Protein AF-0000000072288292 (afdb_homodimer)

Structure (mmCIF, N/CA/C/O backbone):
data_AF-0000000072288292-model_v1
#
loop_
_entity.id
_entity.type
_entity.pdbx_description
1 polymer 'Ketoreductase domain-containing protein'
#
loop_
_atom_site.group_PDB
_atom_site.id
_atom_site.type_symbol
_atom_site.label_atom_id
_atom_site.label_alt_id
_atom_site.label_comp_id
_atom_site.label_asym_id
_atom_site.label_entity_id
_atom_site.label_seq_id
_atom_site.pdbx_PDB_ins_code
_atom_site.Cartn_x
_atom_site.Cartn_y
_atom_site.Cartn_z
_atom_site.occupancy
_atom_site.B_iso_or_equiv
_atom_site.auth_seq_id
_atom_site.auth_comp_id
_atom_site.auth_asym_id
_atom_site.auth_atom_id
_atom_site.pdbx_PDB_model_num
ATOM 1 N N . MET A 1 1 ? -2.695 37.219 22.594 1 38.03 1 MET A N 1
ATOM 2 C CA . MET A 1 1 ? -3.91 36.469 22.328 1 38.03 1 MET A CA 1
ATOM 3 C C . MET A 1 1 ? -3.598 35.219 21.531 1 38.03 1 MET A C 1
ATOM 5 O O . MET A 1 1 ? -2.824 35.25 20.562 1 38.03 1 MET A O 1
ATOM 9 N N . ALA A 1 2 ? -3.77 34.094 22.062 1 53.34 2 ALA A N 1
ATOM 10 C CA . ALA A 1 2 ? -3.248 32.875 21.406 1 53.34 2 ALA A CA 1
ATOM 11 C C . ALA A 1 2 ? -3.768 32.75 19.984 1 53.34 2 ALA A C 1
ATOM 13 O O . ALA A 1 2 ? -4.965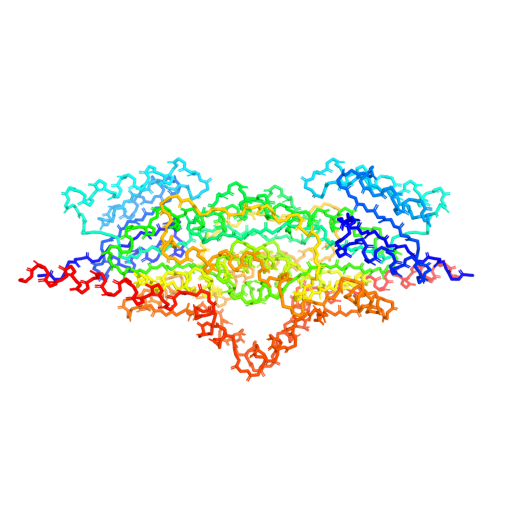 32.906 19.734 1 53.34 2 ALA A O 1
ATOM 14 N N . THR A 1 3 ? -2.887 32.906 18.984 1 78.44 3 THR A N 1
ATOM 15 C CA . THR A 1 3 ? -3.252 32.969 17.578 1 78.44 3 THR A CA 1
ATOM 16 C C . THR A 1 3 ? -4.109 31.781 17.172 1 78.44 3 THR A C 1
ATOM 18 O O . THR A 1 3 ? -3.912 30.672 17.688 1 78.44 3 THR A O 1
ATOM 21 N N . GLN A 1 4 ? -5.375 32.031 16.828 1 94.62 4 GLN A N 1
ATOM 22 C CA . GLN A 1 4 ? -6.328 31.047 16.328 1 94.62 4 GLN A CA 1
ATOM 23 C C . GLN A 1 4 ? -5.637 30.016 15.422 1 94.62 4 GLN A C 1
ATOM 25 O O . GLN A 1 4 ? -4.887 30.391 14.516 1 94.62 4 GLN A O 1
ATOM 30 N N . LYS A 1 5 ? -5.793 28.719 15.82 1 97.69 5 LYS A N 1
ATOM 31 C CA . LYS A 1 5 ? -5.191 27.656 15.016 1 97.69 5 LYS A CA 1
ATOM 32 C C . LYS A 1 5 ? -6.012 27.375 13.758 1 97.69 5 LYS A C 1
ATOM 34 O O . LYS A 1 5 ? -7.238 27.469 13.781 1 97.69 5 LYS A O 1
ATOM 39 N N . THR A 1 6 ? -5.34 27.047 12.711 1 98.56 6 THR A N 1
ATOM 40 C CA . THR A 1 6 ? -5.973 26.812 11.414 1 98.56 6 THR A CA 1
ATOM 41 C C . THR A 1 6 ? -5.844 25.359 11 1 98.56 6 THR A C 1
ATOM 43 O O . THR A 1 6 ? -4.781 24.75 11.148 1 98.56 6 THR A O 1
ATOM 46 N N . VAL A 1 7 ? -6.957 24.781 10.484 1 98.81 7 VAL A N 1
ATOM 47 C CA . VAL A 1 7 ? -6.953 23.406 10.008 1 98.81 7 VAL A CA 1
ATOM 48 C C . VAL A 1 7 ? -7.473 23.344 8.578 1 98.81 7 VAL A C 1
ATOM 50 O O . VAL A 1 7 ? -8.445 24.031 8.234 1 98.81 7 VAL A O 1
ATOM 53 N N . LEU A 1 8 ? -6.738 22.688 7.66 1 98.94 8 LEU A N 1
ATOM 54 C CA . LEU A 1 8 ? -7.191 22.328 6.316 1 98.94 8 LEU A CA 1
ATOM 55 C C . LEU A 1 8 ? -7.676 20.891 6.262 1 98.94 8 LEU A C 1
ATOM 57 O O . LEU A 1 8 ? -6.953 19.969 6.664 1 98.94 8 LEU A O 1
ATOM 61 N N . ILE A 1 9 ? -8.891 20.688 5.789 1 98.88 9 ILE A N 1
ATOM 62 C CA . ILE A 1 9 ? -9.477 19.344 5.723 1 98.88 9 ILE A CA 1
ATOM 63 C C . ILE A 1 9 ? -9.891 19.031 4.289 1 98.88 9 ILE A C 1
ATOM 65 O O . ILE A 1 9 ? -10.578 19.828 3.645 1 98.88 9 ILE A O 1
ATOM 69 N N . THR A 1 10 ? -9.461 17.906 3.807 1 98.75 10 THR A N 1
ATOM 70 C CA . THR A 1 10 ? -9.875 17.5 2.469 1 98.75 10 THR A CA 1
ATOM 71 C C . THR A 1 10 ? -11.117 16.609 2.533 1 98.75 10 THR A C 1
ATOM 73 O O . THR A 1 10 ? -11.297 15.852 3.494 1 98.75 10 THR A O 1
ATOM 76 N N . GLY A 1 11 ? -11.945 16.609 1.497 1 96.75 11 GLY A N 1
ATOM 77 C CA . GLY A 1 11 ? -13.109 15.75 1.393 1 96.75 11 GLY A CA 1
ATOM 78 C C . GLY A 1 11 ? -14.164 16.047 2.439 1 96.75 11 GLY A C 1
ATOM 79 O O . GLY A 1 11 ? -14.516 15.172 3.24 1 96.75 11 GLY A O 1
ATOM 80 N N . CYS A 1 12 ? -14.844 17.219 2.35 1 97.44 12 CYS A N 1
ATOM 81 C CA . CYS A 1 12 ? -15.734 17.656 3.418 1 97.44 12 CYS A CA 1
ATOM 82 C C . CYS A 1 12 ? -17.188 17.625 2.967 1 97.44 12 CYS A C 1
ATOM 84 O O . CYS A 1 12 ? -18.031 18.375 3.479 1 97.44 12 CYS A O 1
ATOM 86 N N . THR A 1 13 ? -17.5 16.781 2.055 1 93.5 13 THR A N 1
ATOM 87 C CA . THR A 1 13 ? -18.875 16.719 1.583 1 93.5 13 THR A CA 1
ATOM 88 C C . THR A 1 13 ? -19.812 16.312 2.713 1 93.5 13 THR A C 1
ATOM 90 O O . THR A 1 13 ? -19.422 15.555 3.609 1 93.5 13 THR A O 1
ATOM 93 N N . ALA A 1 14 ? -21.047 16.766 2.572 1 91.94 14 ALA A N 1
ATOM 94 C CA . ALA A 1 14 ? -22.062 16.562 3.605 1 91.94 14 ALA A CA 1
ATOM 95 C C . ALA A 1 14 ? -22.297 15.078 3.861 1 91.94 14 ALA A C 1
ATOM 97 O O . ALA A 1 14 ? -22.328 14.281 2.922 1 91.94 14 ALA A O 1
ATOM 98 N N . GLY A 1 15 ? -22.344 14.789 5.141 1 88.31 15 GLY A N 1
ATOM 99 C CA . GLY A 1 15 ? -22.641 13.422 5.52 1 88.31 15 GLY A CA 1
ATOM 100 C C . GLY A 1 15 ? -21.406 12.562 5.707 1 88.31 15 GLY A C 1
ATOM 101 O O . GLY A 1 15 ? -21.5 11.438 6.191 1 88.31 15 GLY A O 1
ATOM 102 N N . GLY A 1 16 ? -20.25 13.094 5.434 1 91.75 16 GLY A N 1
ATOM 103 C CA . GLY A 1 16 ? -19.031 12.32 5.559 1 91.75 16 GLY A CA 1
ATOM 104 C C . GLY A 1 16 ? -18.219 12.688 6.781 1 91.75 16 GLY A C 1
ATOM 105 O O . GLY A 1 16 ? -18.609 13.57 7.555 1 91.75 16 GLY A O 1
ATOM 106 N N . ILE A 1 17 ? -17.172 12 6.949 1 94.25 17 ILE A N 1
ATOM 107 C CA . ILE A 1 17 ? -16.25 12.203 8.07 1 94.25 17 ILE A CA 1
ATOM 108 C C . ILE A 1 17 ? -15.672 13.609 8.016 1 94.25 17 ILE A C 1
ATOM 110 O O . ILE A 1 17 ? -15.641 14.312 9.023 1 94.25 17 ILE A O 1
ATOM 114 N N . GLY A 1 18 ? -15.273 14.039 6.828 1 97.19 18 GLY A N 1
ATOM 115 C CA . GLY A 1 18 ? -14.664 15.359 6.676 1 97.19 18 GLY A CA 1
ATOM 116 C C . GLY A 1 18 ? -15.586 16.484 7.082 1 97.19 18 GLY A C 1
ATOM 117 O O . GLY A 1 18 ? -15.148 17.453 7.703 1 97.19 18 GLY A O 1
ATOM 118 N N . HIS A 1 19 ? -16.812 16.328 6.695 1 97.31 19 HIS A N 1
ATOM 119 C CA . HIS A 1 19 ? -17.828 17.328 7.047 1 97.31 19 HIS A CA 1
ATOM 120 C C . HIS A 1 19 ? -17.969 17.438 8.562 1 97.31 19 HIS A C 1
ATOM 122 O O . HIS A 1 19 ? -17.969 18.547 9.102 1 97.31 19 HIS A O 1
ATOM 128 N N . SER A 1 20 ? -18.047 16.344 9.25 1 97.38 20 SER A N 1
ATOM 129 C CA . SER A 1 20 ? -18.188 16.328 10.703 1 97.38 20 SER A CA 1
ATOM 130 C C . SER A 1 20 ? -16.938 16.859 11.391 1 97.38 20 SER A C 1
ATOM 132 O O . SER A 1 20 ? -17.031 17.531 12.422 1 97.38 20 SER A O 1
ATOM 134 N N . LEU A 1 21 ? -15.797 16.547 10.805 1 98.56 21 LEU A N 1
ATOM 135 C CA . LEU A 1 21 ? -14.555 17.094 11.344 1 98.56 21 LEU A CA 1
ATOM 136 C C . LEU A 1 21 ? -14.547 18.625 11.258 1 98.56 21 LEU A C 1
ATOM 138 O O . LEU A 1 21 ? -14.195 19.297 12.219 1 98.56 21 LEU A O 1
ATOM 142 N N . ALA A 1 22 ? -14.953 19.109 10.117 1 98.69 22 ALA A N 1
ATOM 143 C CA . ALA A 1 22 ? -14.984 20.562 9.906 1 98.69 22 ALA A CA 1
ATOM 144 C C . ALA A 1 22 ? -15.867 21.234 10.945 1 98.69 22 ALA A C 1
ATOM 146 O O . ALA A 1 22 ? -15.461 22.234 11.562 1 98.69 22 ALA A O 1
ATOM 147 N N . LEU A 1 23 ? -17 20.672 11.188 1 98.5 23 LEU A N 1
ATOM 148 C CA . LEU A 1 23 ? -17.953 21.25 12.133 1 98.5 23 LEU A CA 1
ATOM 149 C C . LEU A 1 23 ? -17.391 21.203 13.555 1 98.5 23 LEU A C 1
ATOM 151 O O . LEU A 1 23 ? -17.516 22.188 14.297 1 98.5 23 LEU A O 1
ATOM 155 N N . ASP A 1 24 ? -16.781 20.109 13.898 1 98.62 24 ASP A N 1
ATOM 156 C CA . ASP A 1 24 ? -16.266 19.984 15.266 1 98.62 24 ASP A CA 1
ATOM 157 C C . ASP A 1 24 ? -15.078 20.906 15.5 1 98.62 24 ASP A C 1
ATOM 159 O O . ASP A 1 24 ? -14.992 21.547 16.547 1 98.62 24 ASP A O 1
ATOM 163 N N . PHE A 1 25 ? -14.156 21 14.562 1 98.69 25 PHE A N 1
ATOM 164 C CA . PHE A 1 25 ? -13.039 21.938 14.656 1 98.69 25 PHE A CA 1
ATOM 165 C C . PHE A 1 25 ? -13.539 23.375 14.789 1 98.69 25 PHE A C 1
ATOM 167 O O . PHE A 1 25 ? -13.023 24.141 15.602 1 98.69 25 PHE A O 1
ATOM 174 N N . HIS A 1 26 ? -14.539 23.719 14 1 98.5 26 HIS A N 1
ATOM 175 C CA . HIS A 1 26 ? -15.109 25.062 14.031 1 98.5 26 HIS A CA 1
ATOM 176 C C . HI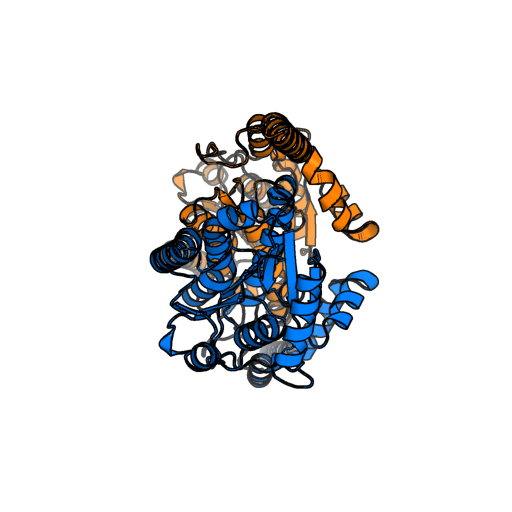S A 1 26 ? -15.711 25.375 15.398 1 98.5 26 HIS A C 1
ATOM 178 O O . HIS A 1 26 ? -15.492 26.453 15.938 1 98.5 26 HIS A O 1
ATOM 184 N N . ALA A 1 27 ? -16.391 24.438 15.906 1 97.88 27 ALA A N 1
ATOM 185 C CA . ALA A 1 27 ? -17.031 24.594 17.219 1 97.88 27 ALA A CA 1
ATOM 186 C C . ALA A 1 27 ? -15.992 24.797 18.312 1 97.88 27 ALA A C 1
ATOM 188 O O . ALA A 1 27 ? -16.266 25.422 19.328 1 97.88 27 ALA A O 1
ATOM 189 N N . ARG A 1 28 ? -14.828 24.328 18.078 1 97 28 ARG A N 1
ATOM 190 C CA . ARG A 1 28 ? -13.781 24.375 19.094 1 97 28 ARG A CA 1
ATOM 191 C C . ARG A 1 28 ? -12.859 25.578 18.859 1 97 28 ARG A C 1
ATOM 193 O O . ARG A 1 28 ? -11.805 25.688 19.484 1 97 28 ARG A O 1
ATOM 200 N N . GLY A 1 29 ? -13.211 26.375 17.922 1 96.69 29 GLY A N 1
ATOM 201 C CA . GLY A 1 29 ? -12.555 27.672 17.781 1 96.69 29 GLY A CA 1
ATOM 202 C C . GLY A 1 29 ? -11.453 27.672 16.734 1 96.69 29 GLY A C 1
ATOM 203 O O . GLY A 1 29 ? -10.719 28.656 16.609 1 96.69 29 GLY A O 1
ATOM 204 N N . TYR A 1 30 ? -11.297 26.578 15.984 1 97.94 30 TYR A N 1
ATOM 205 C CA . TYR A 1 30 ? -10.32 26.578 14.898 1 97.94 30 TYR A CA 1
ATOM 206 C C . TYR A 1 30 ? -10.828 27.391 13.711 1 97.94 30 TYR A C 1
ATOM 208 O O . TYR A 1 30 ? -12.039 27.469 13.477 1 97.94 30 TYR A O 1
ATOM 216 N N . LEU A 1 31 ? -9.922 28.062 13.086 1 98.25 31 LEU A N 1
ATOM 217 C CA . LEU A 1 31 ? -10.219 28.5 11.727 1 98.25 31 LEU A CA 1
ATOM 218 C C . LEU A 1 31 ? -10.156 27.312 10.758 1 98.25 31 LEU A C 1
ATOM 220 O O . LEU A 1 31 ? -9.086 26.75 10.531 1 98.25 31 LEU A O 1
ATOM 224 N N . VAL A 1 32 ? -11.289 26.984 10.195 1 98.75 32 VAL A N 1
ATOM 225 C CA . VAL A 1 32 ? -11.383 25.781 9.383 1 98.75 32 VAL A CA 1
ATOM 226 C C . VAL A 1 32 ? -11.375 26.156 7.902 1 98.75 32 VAL A C 1
ATOM 228 O O . VAL A 1 32 ? -12.117 27.047 7.477 1 98.75 32 VAL A O 1
ATOM 231 N N . ILE A 1 33 ? -10.531 25.562 7.16 1 98.81 33 ILE A N 1
ATOM 232 C CA . ILE A 1 33 ? -10.578 25.547 5.699 1 98.81 33 ILE A CA 1
ATOM 233 C C . ILE A 1 33 ? -11.07 24.188 5.215 1 98.81 33 ILE A C 1
ATOM 235 O O . ILE A 1 33 ? -10.328 23.203 5.223 1 98.81 33 ILE A O 1
ATOM 239 N N . ALA A 1 34 ? -12.312 24.141 4.832 1 98.75 34 ALA A N 1
ATOM 240 C CA . ALA A 1 34 ? -12.938 22.922 4.34 1 98.75 34 ALA A CA 1
ATOM 241 C C . ALA A 1 34 ? -12.859 22.828 2.816 1 98.75 34 ALA A C 1
ATOM 243 O O . ALA A 1 34 ? -13.031 23.844 2.125 1 98.75 34 ALA A O 1
ATOM 244 N N . SER A 1 35 ? -12.586 21.625 2.318 1 98.62 35 SER A N 1
ATOM 245 C CA . SER A 1 35 ? -12.469 21.531 0.867 1 98.62 35 SER A CA 1
ATOM 246 C C . SER A 1 35 ? -13.25 20.344 0.326 1 98.62 35 SER A C 1
ATOM 248 O O . SER A 1 35 ? -13.516 19.391 1.056 1 98.62 35 SER A O 1
ATOM 250 N N . ALA A 1 36 ? -13.703 20.438 -0.848 1 97.25 36 ALA A N 1
ATOM 251 C CA . ALA A 1 36 ? -14.289 19.422 -1.711 1 97.25 36 ALA A CA 1
ATOM 252 C C . ALA A 1 36 ? -13.883 19.641 -3.166 1 97.25 36 ALA A C 1
ATOM 254 O O . ALA A 1 36 ? -13.273 20.656 -3.506 1 97.25 36 ALA A O 1
ATOM 255 N N . ARG A 1 37 ? -14.102 18.688 -4.004 1 94.12 37 ARG A N 1
ATOM 256 C CA . ARG A 1 37 ? -13.727 18.859 -5.406 1 94.12 37 ARG A CA 1
ATOM 257 C C . ARG A 1 37 ? -14.312 20.141 -5.988 1 94.12 37 ARG A C 1
ATOM 259 O O . ARG A 1 37 ? -13.688 20.797 -6.816 1 94.12 37 ARG A O 1
ATOM 266 N N . SER A 1 38 ? -15.5 20.344 -5.516 1 94.19 38 SER A N 1
ATOM 267 C CA . SER A 1 38 ? -16.156 21.625 -5.812 1 94.19 38 SER A CA 1
ATOM 268 C C . SER A 1 38 ? -16.641 22.297 -4.535 1 94.19 38 SER A C 1
ATOM 270 O O . SER A 1 38 ? -17.469 21.734 -3.811 1 94.19 38 SER A O 1
ATOM 272 N N . ALA A 1 39 ? -16.219 23.5 -4.371 1 95 39 ALA A N 1
ATOM 273 C CA . ALA A 1 39 ? -16.609 24.25 -3.182 1 95 39 ALA A CA 1
ATOM 274 C C . ALA A 1 39 ? -18.125 24.453 -3.158 1 95 39 ALA A C 1
ATOM 276 O O . ALA A 1 39 ? -18.719 24.609 -2.088 1 95 39 ALA A O 1
ATOM 277 N N . THR A 1 40 ? -18.75 24.422 -4.289 1 95.31 40 THR A N 1
ATOM 278 C CA . THR A 1 40 ? -20.188 24.641 -4.379 1 95.31 40 THR A CA 1
ATOM 279 C C . THR A 1 40 ? -20.953 23.484 -3.738 1 95.31 40 THR A C 1
ATOM 281 O O . THR A 1 40 ? -22.156 23.609 -3.445 1 95.31 40 THR A O 1
ATOM 284 N N . LYS A 1 41 ? -20.266 22.375 -3.479 1 93.81 41 LYS A N 1
ATOM 285 C CA . LYS A 1 41 ? -20.906 21.203 -2.885 1 93.81 41 LYS A CA 1
ATOM 286 C C . LYS A 1 41 ? -20.891 21.281 -1.361 1 93.81 41 LYS A C 1
ATOM 288 O O . LYS A 1 41 ? -21.469 20.438 -0.685 1 93.81 41 LYS A O 1
ATOM 293 N N . ILE A 1 42 ? -20.219 22.344 -0.825 1 97.56 42 ILE A N 1
ATOM 294 C CA . ILE A 1 42 ? -20.141 22.438 0.628 1 97.56 42 ILE A CA 1
ATOM 295 C C . ILE A 1 42 ? -20.516 23.844 1.072 1 97.56 42 ILE A C 1
ATOM 297 O O . ILE A 1 42 ? -19.891 24.406 1.979 1 97.56 42 ILE A O 1
ATOM 301 N N . THR A 1 43 ? -21.484 24.438 0.475 1 97.19 43 THR A N 1
ATOM 302 C CA . THR A 1 43 ? -21.969 25.781 0.792 1 97.19 43 THR A CA 1
ATOM 303 C C . THR A 1 43 ? -22.547 25.828 2.201 1 97.19 43 THR A C 1
ATOM 305 O O . THR A 1 43 ? -22.562 26.891 2.838 1 97.19 43 THR A O 1
ATOM 308 N N . ASP A 1 44 ? -23.062 24.719 2.648 1 97.38 44 ASP A N 1
ATOM 309 C CA . ASP A 1 44 ? -23.594 24.625 4.004 1 97.38 44 ASP A CA 1
ATOM 310 C C . ASP A 1 44 ? -22.531 24.984 5.035 1 97.38 44 ASP A C 1
ATOM 312 O O . ASP A 1 44 ? -22.828 25.625 6.047 1 97.38 44 ASP A O 1
ATOM 316 N N . LEU A 1 45 ? -21.281 24.625 4.785 1 98.19 45 LEU A N 1
ATOM 317 C CA . LEU A 1 45 ? -20.172 24.984 5.664 1 98.19 45 LEU A CA 1
ATOM 318 C C . LEU A 1 45 ? -19.828 26.453 5.535 1 98.19 45 LEU A C 1
ATOM 320 O O . LEU A 1 45 ? -19.516 27.125 6.531 1 98.19 45 LEU A O 1
ATOM 324 N N . ALA A 1 46 ? -19.891 26.938 4.32 1 97.88 46 ALA A N 1
ATOM 325 C CA . ALA A 1 46 ? -19.609 28.359 4.086 1 97.88 46 ALA A CA 1
ATOM 326 C C . ALA A 1 46 ? -20.609 29.234 4.84 1 97.88 46 ALA A C 1
ATOM 328 O O . ALA A 1 46 ? -20.234 30.297 5.34 1 97.88 46 ALA A O 1
ATOM 329 N N . GLU A 1 47 ? -21.781 28.828 4.902 1 97.75 47 GLU A N 1
ATOM 330 C CA . GLU A 1 47 ? -22.844 29.578 5.559 1 97.75 47 GLU A CA 1
ATOM 331 C C . GLU A 1 47 ? -22.594 29.688 7.059 1 97.75 47 GLU A C 1
ATOM 333 O O . GLU A 1 47 ? -23.094 30.609 7.711 1 97.75 47 GLU A O 1
ATOM 338 N N . LEU A 1 48 ? -21.812 28.797 7.602 1 97.56 48 LEU A N 1
ATOM 339 C CA . LEU A 1 48 ? -21.484 28.812 9.023 1 97.56 48 LEU A CA 1
ATOM 340 C C . LEU A 1 48 ? -20.25 29.672 9.297 1 97.56 48 LEU A C 1
ATOM 342 O O . LEU A 1 48 ? -19.797 29.766 10.438 1 97.56 48 LEU A O 1
ATOM 346 N N . GLY A 1 49 ? -19.672 30.25 8.211 1 96.25 49 GLY A N 1
ATOM 347 C CA . GLY A 1 49 ? -18.484 31.094 8.359 1 96.25 49 GLY A CA 1
ATOM 348 C C . GLY A 1 49 ? -17.188 30.328 8.156 1 96.25 49 GLY A C 1
ATOM 349 O O . GLY A 1 49 ? -16.109 30.875 8.367 1 96.25 49 GLY A O 1
ATOM 350 N N . ILE A 1 50 ? -17.312 29.078 7.75 1 98 50 ILE A N 1
ATOM 351 C CA . ILE A 1 50 ? -16.125 28.266 7.477 1 98 50 ILE A CA 1
ATOM 352 C C . ILE A 1 50 ? -15.586 28.578 6.086 1 98 50 ILE A C 1
ATOM 354 O O . ILE A 1 50 ? -16.359 28.703 5.125 1 98 50 ILE A O 1
ATOM 358 N N . LYS A 1 51 ? -14.289 28.797 5.98 1 97.81 51 LYS A N 1
ATOM 359 C CA . LYS A 1 51 ? -13.688 28.984 4.664 1 97.81 51 LYS A CA 1
ATOM 360 C C . LYS A 1 51 ? -13.766 27.703 3.838 1 97.81 51 LYS A C 1
ATOM 362 O O . LYS A 1 51 ? -13.555 26.609 4.359 1 97.81 51 LYS A O 1
ATOM 367 N N . THR A 1 52 ? -14.188 27.859 2.584 1 97.81 52 THR A N 1
ATOM 368 C CA . THR A 1 52 ? -14.297 26.703 1.707 1 97.81 52 THR A CA 1
ATOM 369 C C . THR A 1 52 ? -13.398 26.859 0.483 1 97.81 52 THR A C 1
ATOM 371 O O . THR A 1 52 ? -13.148 27.969 0.03 1 97.81 52 THR A O 1
ATOM 374 N N . LEU A 1 53 ? -12.852 25.75 0.006 1 96.94 53 LEU A N 1
ATOM 375 C CA . LEU A 1 53 ? -11.922 25.703 -1.119 1 96.94 53 LEU A CA 1
ATOM 376 C C . LEU A 1 53 ? -12.273 24.547 -2.055 1 96.94 53 LEU A C 1
ATOM 378 O O . LEU A 1 53 ? -12.617 23.453 -1.599 1 96.94 53 LEU A O 1
ATOM 382 N N . SER A 1 54 ? -12.266 24.859 -3.383 1 98 54 SER A N 1
ATOM 383 C CA . SER A 1 54 ? -12.258 23.75 -4.34 1 98 54 SER A CA 1
ATOM 384 C C . SER A 1 54 ? -10.898 23.078 -4.402 1 98 54 SER A C 1
ATOM 386 O O . SER A 1 54 ? -9.883 23.734 -4.676 1 98 54 SER A O 1
ATOM 388 N N . LEU A 1 55 ? -10.867 21.797 -4.121 1 98.5 55 LEU A N 1
ATOM 389 C CA . LEU A 1 55 ? -9.602 21.078 -4.074 1 98.5 55 LEU A CA 1
ATOM 390 C C . LEU A 1 55 ? -9.805 19.609 -4.469 1 98.5 55 LEU A C 1
ATOM 392 O O . LEU A 1 55 ? -10.531 18.875 -3.801 1 98.5 55 LEU A O 1
ATOM 396 N N . ASP A 1 56 ? -9.273 19.266 -5.602 1 98.44 56 ASP A N 1
ATOM 397 C CA . ASP A 1 56 ? -9.148 17.875 -6.023 1 98.44 56 ASP A CA 1
ATOM 398 C C . ASP A 1 56 ? -7.746 17.344 -5.727 1 98.44 56 ASP A C 1
ATOM 400 O O . ASP A 1 56 ? -6.781 17.703 -6.398 1 98.44 56 ASP A O 1
ATOM 404 N N . VAL A 1 57 ? -7.703 16.406 -4.766 1 98.56 57 VAL A N 1
ATOM 405 C CA . VAL A 1 57 ? -6.406 15.953 -4.273 1 98.56 57 VAL A CA 1
ATOM 406 C C . VAL A 1 57 ? -5.715 15.117 -5.344 1 98.56 57 VAL A C 1
ATOM 408 O O . VAL A 1 57 ? -4.535 14.781 -5.215 1 98.56 57 VAL A O 1
ATOM 411 N N . THR A 1 58 ? -6.426 14.742 -6.445 1 98.06 58 THR A N 1
ATOM 412 C CA . THR A 1 58 ? -5.84 13.938 -7.512 1 98.06 58 THR A CA 1
ATOM 413 C C . THR A 1 58 ? -5.352 14.82 -8.656 1 98.06 58 THR A C 1
ATOM 415 O O . THR A 1 58 ? -4.918 14.32 -9.695 1 98.06 58 THR A O 1
ATOM 418 N N . ASP A 1 59 ? -5.484 16.125 -8.492 1 98.44 59 ASP A N 1
ATOM 419 C CA . ASP A 1 59 ? -5.109 17.078 -9.523 1 98.44 59 ASP A CA 1
ATOM 420 C C . ASP A 1 59 ? -4.047 18.047 -9.023 1 98.44 59 ASP A C 1
ATOM 422 O O . ASP A 1 59 ? -4.336 18.922 -8.211 1 98.44 59 ASP A O 1
ATOM 426 N N . GLY A 1 60 ? -2.838 17.938 -9.602 1 98.06 60 GLY A N 1
ATOM 427 C CA . GLY A 1 60 ? -1.714 18.75 -9.18 1 98.06 60 GLY A CA 1
ATOM 428 C C . GLY A 1 60 ? -1.984 20.234 -9.305 1 98.06 60 GLY A C 1
ATOM 429 O O . GLY A 1 60 ? -1.581 21.016 -8.438 1 98.06 60 GLY A O 1
ATOM 430 N N . LYS A 1 61 ? -2.617 20.656 -10.344 1 98.06 61 LYS A N 1
ATOM 431 C CA . LYS A 1 61 ? -2.943 22.062 -10.531 1 98.06 61 LYS A CA 1
ATOM 432 C C . LYS A 1 61 ? -3.928 22.547 -9.477 1 98.06 61 LYS A C 1
ATOM 434 O O . LYS A 1 61 ? -3.799 23.656 -8.961 1 98.06 61 LYS A O 1
ATOM 439 N N . SER A 1 62 ? -4.902 21.703 -9.172 1 98.62 62 SER A N 1
ATOM 440 C CA . SER A 1 62 ? -5.871 22.016 -8.133 1 98.62 62 SER A CA 1
ATOM 441 C C . SER A 1 62 ? -5.188 22.203 -6.781 1 98.62 62 SER A C 1
ATOM 443 O O . SER A 1 62 ? -5.508 23.141 -6.043 1 98.62 62 SER A O 1
ATOM 445 N N . ILE A 1 63 ? -4.227 21.391 -6.457 1 98.75 63 ILE A N 1
ATOM 446 C CA . ILE A 1 63 ? -3.494 21.453 -5.199 1 98.75 63 ILE A CA 1
ATOM 447 C C . ILE A 1 63 ? -2.66 22.734 -5.145 1 98.75 63 ILE A C 1
ATOM 449 O O . ILE A 1 63 ? -2.639 23.422 -4.125 1 98.75 63 ILE A O 1
ATOM 453 N N . GLU A 1 64 ? -2.041 23.047 -6.234 1 98.25 64 GLU A N 1
ATOM 454 C CA . GLU A 1 64 ? -1.223 24.25 -6.293 1 98.25 64 GLU A CA 1
ATOM 455 C C . GLU A 1 64 ? -2.074 25.5 -6.109 1 98.25 64 GLU A C 1
ATOM 457 O O . GLU A 1 64 ? -1.66 26.453 -5.438 1 98.25 64 GLU A O 1
ATOM 462 N N . GLU A 1 65 ? -3.182 25.5 -6.746 1 98.19 65 GLU A N 1
ATOM 463 C CA . GLU A 1 65 ? -4.094 26.641 -6.613 1 98.19 65 GLU A CA 1
ATOM 464 C C . GLU A 1 65 ? -4.574 26.797 -5.172 1 98.19 65 GLU A C 1
ATOM 466 O O . GLU A 1 65 ? -4.637 27.906 -4.652 1 98.19 65 GLU A O 1
ATOM 471 N N . ALA A 1 66 ? -4.914 25.688 -4.539 1 98.44 66 ALA A N 1
ATOM 472 C CA . ALA A 1 66 ? -5.316 25.719 -3.135 1 98.44 66 ALA A CA 1
ATOM 473 C C . ALA A 1 66 ? -4.195 26.266 -2.254 1 98.44 66 ALA A C 1
ATOM 475 O O . ALA A 1 66 ? -4.441 27.062 -1.35 1 98.44 66 ALA A O 1
ATOM 476 N N . LYS A 1 67 ? -2.988 25.797 -2.512 1 98.62 67 LYS A N 1
ATOM 477 C CA . LYS A 1 67 ? -1.834 26.266 -1.75 1 98.62 67 LYS A CA 1
ATOM 478 C C . LYS A 1 67 ? -1.647 27.766 -1.906 1 98.62 67 LYS A C 1
ATOM 480 O O . LYS A 1 67 ? -1.408 28.484 -0.924 1 98.62 67 LYS A O 1
ATOM 485 N N . ARG A 1 68 ? -1.763 28.234 -3.129 1 98.31 68 ARG A N 1
ATOM 486 C CA . ARG A 1 68 ? -1.618 29.672 -3.4 1 98.31 68 ARG A CA 1
ATOM 487 C C . ARG A 1 68 ? -2.664 30.484 -2.643 1 98.31 68 ARG A C 1
ATOM 489 O O . ARG A 1 68 ? -2.359 31.547 -2.102 1 98.31 68 ARG A O 1
ATOM 496 N N . GLU A 1 69 ? -3.82 30 -2.641 1 98 69 GLU A N 1
ATOM 497 C CA . GLU A 1 69 ? -4.895 30.672 -1.926 1 98 69 GLU A CA 1
ATOM 498 C C . GLU A 1 69 ? -4.605 30.75 -0.43 1 98 69 GLU A C 1
ATOM 500 O O . GLU A 1 69 ? -4.777 31.797 0.192 1 98 69 GLU A O 1
ATOM 505 N N . ILE A 1 70 ? -4.18 29.703 0.145 1 98.31 70 ILE A N 1
ATOM 506 C CA . ILE A 1 70 ? -3.9 29.641 1.575 1 98.31 70 ILE A CA 1
ATOM 507 C C . ILE A 1 70 ? -2.709 30.531 1.908 1 98.31 70 ILE A C 1
ATOM 509 O O . ILE A 1 70 ? -2.734 31.266 2.9 1 98.31 70 ILE A O 1
ATOM 513 N N . GLU A 1 71 ? -1.715 30.5 1.05 1 98.44 71 GLU A N 1
ATOM 514 C CA . GLU A 1 71 ? -0.579 31.406 1.229 1 98.44 71 GLU A CA 1
ATOM 515 C C . GLU A 1 71 ? -1.013 32.875 1.143 1 98.44 71 GLU A C 1
ATOM 517 O O . GLU A 1 71 ? -0.507 33.719 1.881 1 98.44 71 GLU A O 1
ATOM 522 N N . GLY A 1 72 ? -1.927 33.094 0.213 1 98 72 GLY A N 1
ATOM 523 C CA . GLY A 1 72 ? -2.482 34.438 0.119 1 98 72 GLY A CA 1
ATOM 524 C C . GLY A 1 72 ? -3.186 34.875 1.388 1 98 72 GLY A C 1
ATOM 525 O O . GLY A 1 72 ? -3.002 36.031 1.842 1 98 72 GLY A O 1
ATOM 526 N N . TRP A 1 73 ? -3.986 34 1.998 1 97.44 73 TRP A N 1
ATOM 527 C CA . TRP A 1 73 ? -4.676 34.312 3.246 1 97.44 73 TRP A CA 1
ATOM 528 C C . TRP A 1 73 ? -3.68 34.594 4.367 1 97.44 73 TRP A C 1
ATOM 530 O O . TRP A 1 73 ? -3.934 35.406 5.25 1 97.44 73 TRP A O 1
ATOM 540 N N . ILE A 1 74 ? -2.551 33.875 4.367 1 97.5 74 ILE A N 1
ATOM 541 C CA . ILE A 1 74 ? -1.511 34.062 5.371 1 97.5 74 ILE A CA 1
ATOM 542 C C . ILE A 1 74 ? -0.857 35.438 5.168 1 97.5 74 ILE A C 1
ATOM 544 O O . ILE A 1 74 ? -0.714 36.219 6.117 1 97.5 74 ILE A O 1
ATOM 548 N N . GLU A 1 75 ? -0.543 35.719 3.945 1 97.25 75 GLU A N 1
ATOM 549 C CA . GLU A 1 75 ? 0.144 36.969 3.604 1 97.25 75 GLU A CA 1
ATOM 550 C C . GLU A 1 75 ? -0.718 38.188 3.932 1 97.25 75 GLU A C 1
ATOM 552 O O . GLU A 1 75 ? -0.205 39.219 4.375 1 97.25 75 GLU A O 1
ATOM 557 N N . ASN A 1 76 ? -2.004 38.062 3.775 1 96.69 76 ASN A N 1
ATOM 558 C CA . ASN A 1 76 ? -2.92 39.156 3.998 1 96.69 76 ASN A CA 1
ATOM 559 C C . ASN A 1 76 ? -3.379 39.25 5.449 1 96.69 76 ASN A C 1
ATOM 561 O O . ASN A 1 76 ? -4.188 40.094 5.812 1 96.69 76 ASN A O 1
ATOM 565 N N . GLY A 1 77 ? -2.939 38.312 6.234 1 95.19 77 GLY A N 1
ATOM 566 C CA . GLY A 1 77 ? -3.213 38.344 7.664 1 95.19 77 GLY A CA 1
ATOM 567 C C . GLY A 1 77 ? -4.574 37.781 8.023 1 95.19 77 GLY A C 1
ATOM 568 O O . GLY A 1 77 ? -5.043 37.938 9.148 1 95.19 77 GLY A O 1
ATOM 569 N N . GLU A 1 78 ? -5.176 37.094 7.059 1 94.62 78 GLU A N 1
ATOM 570 C CA . GLU A 1 78 ? -6.48 36.5 7.312 1 94.62 78 GLU A CA 1
ATOM 571 C C . GLU A 1 78 ? -6.355 35.25 8.211 1 94.62 78 GLU A C 1
ATOM 573 O O . GLU A 1 78 ? -7.27 34.938 8.977 1 94.62 78 GLU A O 1
ATOM 578 N N . ILE A 1 79 ? -5.246 34.594 8.031 1 95.56 79 ILE A N 1
ATOM 579 C CA . ILE A 1 79 ? -4.938 33.469 8.898 1 95.56 79 ILE A CA 1
ATOM 580 C C . ILE A 1 79 ? -3.473 33.531 9.328 1 95.56 79 ILE A C 1
ATOM 582 O O . ILE A 1 79 ? -2.637 34.094 8.617 1 95.56 79 ILE A O 1
ATOM 586 N N . GLY A 1 80 ? -3.16 32.969 10.5 1 95.56 80 GLY A N 1
ATOM 587 C CA . GLY A 1 80 ? -1.819 33.031 11.055 1 95.56 80 GLY A CA 1
ATOM 588 C C . GLY A 1 80 ? -0.868 32.031 10.445 1 95.56 80 GLY A C 1
ATOM 589 O O . GLY A 1 80 ? 0.352 32.188 10.523 1 95.56 80 GLY A O 1
ATOM 590 N N . GLY A 1 81 ? -1.333 31.062 9.836 1 97.56 81 GLY A N 1
ATOM 591 C CA . GLY A 1 81 ? -0.593 29.938 9.297 1 97.56 81 GLY A CA 1
ATOM 592 C C . GLY A 1 81 ? -1.426 28.672 9.195 1 97.56 81 GLY A C 1
ATOM 593 O O . GLY A 1 81 ? -2.656 28.719 9.25 1 97.56 81 GLY A O 1
ATOM 594 N N . LEU A 1 82 ? -0.779 27.594 8.922 1 98.5 82 LEU A N 1
ATOM 595 C CA . LEU A 1 82 ? -1.444 26.297 8.891 1 98.5 82 LEU A CA 1
ATOM 596 C C . LEU A 1 82 ? -0.943 25.391 10.016 1 98.5 82 LEU A C 1
ATOM 598 O O . LEU A 1 82 ? 0.247 25.078 10.078 1 98.5 82 LEU A O 1
ATOM 602 N N . ASP A 1 83 ? -1.84 25 10.875 1 98.69 83 ASP A N 1
ATOM 603 C CA . ASP A 1 83 ? -1.45 24.25 12.062 1 98.69 83 ASP A CA 1
ATOM 604 C C . ASP A 1 83 ? -1.738 22.766 11.891 1 98.69 83 ASP A C 1
ATOM 606 O O . ASP A 1 83 ? -1.052 21.922 12.469 1 98.69 83 ASP A O 1
ATOM 610 N N . VAL A 1 84 ? -2.797 22.422 11.156 1 98.88 84 VAL A N 1
ATOM 611 C CA . VAL A 1 84 ? -3.211 21.031 11.008 1 98.88 84 VAL A CA 1
ATOM 612 C C . VAL A 1 84 ? -3.637 20.766 9.562 1 98.88 84 VAL A C 1
ATOM 614 O O . VAL A 1 84 ? -4.348 21.578 8.961 1 98.88 84 VAL A O 1
ATOM 617 N N . LEU A 1 85 ? -3.145 19.781 8.953 1 98.94 85 LEU A N 1
ATOM 618 C CA . LEU A 1 85 ? -3.617 19.219 7.688 1 98.94 85 LEU A CA 1
ATOM 619 C C . LEU A 1 85 ? -4.297 17.875 7.906 1 98.94 85 LEU A C 1
ATOM 621 O O . LEU A 1 85 ? -3.68 16.938 8.422 1 98.94 85 LEU A O 1
ATOM 625 N N . VAL A 1 86 ? -5.57 17.781 7.625 1 98.94 86 VAL A N 1
ATOM 626 C CA . VAL A 1 86 ? -6.301 16.531 7.707 1 98.94 86 VAL A CA 1
ATOM 627 C C . VAL A 1 86 ? -6.543 15.969 6.305 1 98.94 86 VAL A C 1
ATOM 629 O O . VAL A 1 86 ? -7.391 16.484 5.57 1 98.94 86 VAL A O 1
ATOM 632 N N . ASN A 1 87 ? -5.797 14.969 5.965 1 98.88 87 ASN A N 1
ATOM 633 C CA . ASN A 1 87 ? -6.055 14.219 4.742 1 98.88 87 ASN A CA 1
ATOM 634 C C . ASN A 1 87 ? -7.172 13.195 4.941 1 98.88 87 ASN A C 1
ATOM 636 O O . ASN A 1 87 ? -6.914 12.062 5.363 1 98.88 87 ASN A O 1
ATOM 640 N N . ASN A 1 88 ? -8.344 13.617 4.543 1 98.06 88 ASN A N 1
ATOM 641 C CA . ASN A 1 88 ? -9.539 12.812 4.773 1 98.06 88 ASN A CA 1
ATOM 642 C C . ASN A 1 88 ? -10.117 12.273 3.467 1 98.06 88 ASN A C 1
ATOM 644 O O . ASN A 1 88 ? -10.742 11.211 3.451 1 98.06 88 ASN A O 1
ATOM 648 N N . ALA A 1 89 ? -9.898 13.047 2.367 1 96.81 89 ALA A N 1
ATOM 649 C CA . ALA A 1 89 ? -10.43 12.594 1.085 1 96.81 89 ALA A CA 1
ATOM 650 C C . ALA A 1 89 ? -10.016 11.148 0.797 1 96.81 89 ALA A C 1
ATOM 652 O O . ALA A 1 89 ? -8.859 10.773 1.013 1 96.81 89 ALA A O 1
ATOM 653 N N . GLY A 1 90 ? -10.922 10.32 0.389 1 93.44 90 GLY A N 1
ATOM 654 C CA . GLY A 1 90 ? -10.664 8.922 0.085 1 93.44 90 GLY A CA 1
ATOM 655 C C . GLY A 1 90 ? -11.719 8.312 -0.819 1 93.44 90 GLY A C 1
ATOM 656 O O . GLY A 1 90 ? -12.758 8.922 -1.071 1 93.44 90 GLY A O 1
ATOM 657 N N . ARG A 1 91 ? -11.352 7.203 -1.338 1 90 91 ARG A N 1
ATOM 658 C CA . ARG A 1 91 ? -12.227 6.434 -2.221 1 90 91 ARG A CA 1
ATOM 659 C C . ARG A 1 91 ? -12.258 4.961 -1.815 1 90 91 ARG A C 1
ATOM 661 O O . ARG A 1 91 ? -11.227 4.395 -1.441 1 90 91 ARG A O 1
ATOM 668 N N . ASN A 1 92 ? -13.469 4.441 -1.801 1 87.06 92 ASN A N 1
ATOM 669 C CA . ASN A 1 92 ? -13.594 3.01 -1.562 1 87.06 92 ASN A CA 1
ATOM 670 C C . ASN A 1 92 ? -13.406 2.209 -2.848 1 87.06 92 ASN A C 1
ATOM 672 O O . ASN A 1 92 ? -13.656 2.717 -3.943 1 87.06 92 ASN A O 1
ATOM 676 N N . CYS A 1 93 ? -12.969 0.996 -2.697 1 88.5 93 CYS A N 1
ATOM 677 C CA . CYS A 1 93 ? -12.797 0.044 -3.789 1 88.5 93 CYS A CA 1
ATOM 678 C C . CYS A 1 93 ? -13.07 -1.38 -3.318 1 88.5 93 CYS A C 1
ATOM 680 O O . CYS A 1 93 ? -12.148 -2.096 -2.93 1 88.5 93 CYS A O 1
ATOM 682 N N . THR A 1 94 ? -14.367 -1.797 -3.479 1 89.25 94 THR A N 1
ATOM 683 C CA . THR A 1 94 ? -14.766 -3.109 -2.986 1 89.25 94 THR A CA 1
ATOM 684 C C . THR A 1 94 ? -15.086 -4.047 -4.145 1 89.25 94 THR A C 1
ATOM 686 O O . THR A 1 94 ? -16.188 -4.008 -4.699 1 89.25 94 THR A O 1
ATOM 689 N N . LEU A 1 95 ? -14.219 -4.797 -4.574 1 93.88 95 LEU A N 1
ATOM 690 C CA . LEU A 1 95 ? -14.336 -5.859 -5.57 1 93.88 95 LEU A CA 1
ATOM 691 C C . LEU A 1 95 ? -13.344 -6.98 -5.277 1 93.88 95 LEU A C 1
ATOM 693 O O . LEU A 1 95 ? -12.273 -6.738 -4.719 1 93.88 95 LEU A O 1
ATOM 697 N N . PRO A 1 96 ? -13.742 -8.195 -5.656 1 95.81 96 PRO A N 1
ATOM 698 C CA . PRO A 1 96 ? -12.734 -9.25 -5.555 1 95.81 96 PRO A CA 1
ATOM 699 C C . PRO A 1 96 ? -11.445 -8.914 -6.301 1 95.81 96 PRO A C 1
ATOM 701 O O . PRO A 1 96 ? -11.484 -8.227 -7.324 1 95.81 96 PRO A O 1
ATOM 704 N N . ALA A 1 97 ? -10.336 -9.445 -5.797 1 97.62 97 ALA A N 1
ATOM 705 C CA . ALA A 1 97 ? -9.008 -9.148 -6.312 1 97.62 97 ALA A CA 1
ATOM 706 C C . ALA A 1 97 ? -8.93 -9.422 -7.812 1 97.62 97 ALA A C 1
ATOM 708 O O . ALA A 1 97 ? -8.312 -8.656 -8.555 1 97.62 97 ALA A O 1
ATOM 709 N N . LEU A 1 98 ? -9.594 -10.469 -8.258 1 97.56 98 LEU A N 1
ATOM 710 C CA . LEU A 1 98 ? -9.453 -10.875 -9.648 1 97.56 98 LEU A CA 1
ATOM 711 C C . LEU A 1 98 ? -10.461 -10.141 -10.539 1 97.56 98 LEU A C 1
ATOM 713 O O . LEU A 1 98 ? -10.359 -10.188 -11.766 1 97.56 98 LEU A O 1
ATOM 717 N N . ASP A 1 99 ? -11.398 -9.398 -9.938 1 96.94 99 ASP A N 1
ATOM 718 C CA . ASP A 1 99 ? -12.477 -8.789 -10.703 1 96.94 99 ASP A CA 1
ATOM 719 C C . ASP A 1 99 ? -12.281 -7.277 -10.82 1 96.94 99 ASP A C 1
ATOM 721 O O . ASP A 1 99 ? -12.969 -6.613 -11.602 1 96.94 99 ASP A O 1
ATOM 725 N N . VAL A 1 100 ? -11.367 -6.746 -10.125 1 95.56 100 VAL A N 1
ATOM 726 C CA . VAL A 1 100 ? -11.203 -5.297 -10.062 1 95.56 100 VAL A CA 1
ATOM 727 C C . VAL A 1 100 ? -10.719 -4.777 -11.414 1 95.56 100 VAL A C 1
ATOM 729 O O . VAL A 1 100 ? -9.852 -5.387 -12.047 1 95.56 100 VAL A O 1
ATOM 732 N N . ASP A 1 101 ? -11.383 -3.715 -11.859 1 95.75 101 ASP A N 1
ATOM 733 C CA . ASP A 1 101 ? -10.836 -2.955 -12.977 1 95.75 101 ASP A CA 1
ATOM 734 C C . ASP A 1 101 ? -9.555 -2.223 -12.57 1 95.75 101 ASP A C 1
ATOM 736 O O . ASP A 1 101 ? -9.562 -1.437 -11.617 1 95.75 101 ASP A O 1
ATOM 740 N N . LEU A 1 102 ? -8.484 -2.418 -13.305 1 97.5 102 LEU A N 1
ATOM 741 C CA . LEU A 1 102 ? -7.191 -1.902 -12.867 1 97.5 102 LEU A CA 1
ATOM 742 C C . LEU A 1 102 ? -7.156 -0.38 -12.953 1 97.5 102 LEU A C 1
ATOM 744 O O . LEU A 1 102 ? -6.465 0.275 -12.172 1 97.5 102 LEU A O 1
ATOM 748 N N . ASP A 1 103 ? -7.844 0.194 -13.906 1 96.94 103 ASP A N 1
ATOM 749 C CA . ASP A 1 103 ? -7.945 1.65 -13.93 1 96.94 103 ASP A CA 1
ATOM 750 C C . ASP A 1 103 ? -8.664 2.17 -12.688 1 96.94 103 ASP A C 1
ATOM 752 O O . ASP A 1 103 ? -8.297 3.209 -12.141 1 96.94 103 ASP A O 1
ATOM 756 N N . ASP A 1 104 ? -9.703 1.448 -12.297 1 95.19 104 ASP A N 1
ATOM 757 C CA . ASP A 1 104 ? -10.398 1.808 -11.062 1 95.19 104 ASP A CA 1
ATOM 758 C C . ASP A 1 104 ? -9.469 1.661 -9.852 1 95.19 104 ASP A C 1
ATOM 760 O O . ASP A 1 104 ? -9.5 2.488 -8.938 1 95.19 104 ASP A O 1
ATOM 764 N N . ALA A 1 105 ? -8.719 0.591 -9.859 1 97.69 105 ALA A N 1
ATOM 765 C CA . ALA A 1 105 ? -7.738 0.396 -8.789 1 97.69 105 ALA A CA 1
ATOM 766 C C . ALA A 1 105 ? -6.75 1.558 -8.734 1 97.69 105 ALA A C 1
ATOM 768 O O . ALA A 1 105 ? -6.449 2.074 -7.656 1 97.69 105 ALA A O 1
ATOM 769 N N . ARG A 1 106 ? -6.254 1.967 -9.891 1 98.31 106 ARG A N 1
ATOM 770 C CA . ARG A 1 106 ? -5.32 3.084 -9.977 1 98.31 106 ARG A CA 1
ATOM 771 C C . ARG A 1 106 ? -5.957 4.371 -9.461 1 98.31 106 ARG A C 1
ATOM 773 O O . ARG A 1 106 ? -5.305 5.16 -8.773 1 98.31 106 ARG A O 1
ATOM 780 N N . HIS A 1 107 ? -7.184 4.547 -9.773 1 96.94 107 HIS A N 1
ATOM 781 C CA . HIS A 1 107 ? -7.879 5.734 -9.297 1 96.94 107 HIS A CA 1
ATOM 782 C C . HIS A 1 107 ? -8.023 5.715 -7.777 1 96.94 107 HIS A C 1
ATOM 784 O O . HIS A 1 107 ? -7.93 6.758 -7.125 1 96.94 107 HIS A O 1
ATOM 790 N N . CYS A 1 108 ? -8.32 4.566 -7.238 1 97.06 108 CYS A N 1
ATOM 791 C CA . CYS A 1 108 ? -8.383 4.41 -5.789 1 97.06 108 CYS A CA 1
ATOM 792 C C . CYS A 1 108 ? -7.066 4.816 -5.141 1 97.06 108 CYS A C 1
ATOM 794 O O . CYS A 1 108 ? -7.055 5.59 -4.18 1 97.06 108 CYS A O 1
ATOM 796 N N . PHE A 1 109 ? -5.957 4.383 -5.703 1 98.69 109 PHE A N 1
ATOM 797 C CA . PHE A 1 109 ? -4.641 4.699 -5.164 1 98.69 109 PHE A CA 1
ATOM 798 C C . PHE A 1 109 ? -4.312 6.172 -5.375 1 98.69 109 PHE A C 1
ATOM 800 O O . PHE A 1 109 ? -3.621 6.785 -4.559 1 98.69 109 PHE A O 1
ATOM 807 N N . GLU A 1 110 ? -4.785 6.695 -6.508 1 98.62 110 GLU A N 1
ATOM 808 C CA . GLU A 1 110 ? -4.535 8.109 -6.762 1 98.62 110 GLU A CA 1
ATOM 809 C C . GLU A 1 110 ? -5.09 8.977 -5.641 1 98.62 110 GLU A C 1
ATOM 811 O O . GLU A 1 110 ? -4.434 9.922 -5.191 1 98.62 110 GLU A O 1
ATOM 816 N N . THR A 1 111 ? -6.246 8.648 -5.172 1 98.12 111 THR A N 1
ATOM 817 C CA . THR A 1 111 ? -6.879 9.43 -4.117 1 98.12 111 THR A CA 1
ATOM 818 C C . THR A 1 111 ? -6.312 9.055 -2.75 1 98.12 111 THR A C 1
ATOM 820 O O . THR A 1 111 ? -5.891 9.93 -1.986 1 98.12 111 THR A O 1
ATOM 823 N N . ASN A 1 112 ? -6.242 7.781 -2.455 1 98.5 112 ASN A N 1
ATOM 824 C CA . ASN A 1 112 ? -5.973 7.297 -1.105 1 98.5 112 ASN A CA 1
ATOM 825 C C . ASN A 1 112 ? -4.488 7.395 -0.764 1 98.5 112 ASN A C 1
ATOM 827 O O . ASN A 1 112 ? -4.117 7.402 0.411 1 98.5 112 ASN A O 1
ATOM 831 N N . VAL A 1 113 ? -3.637 7.426 -1.812 1 98.88 113 VAL A N 1
ATOM 832 C CA . VAL A 1 113 ? -2.207 7.312 -1.54 1 98.88 113 VAL A CA 1
ATOM 833 C C . VAL A 1 113 ? -1.47 8.5 -2.154 1 98.88 113 VAL A C 1
ATOM 835 O O . VAL A 1 113 ? -0.961 9.359 -1.434 1 98.88 113 VAL A O 1
ATOM 838 N N . PHE A 1 114 ? -1.57 8.664 -3.453 1 98.88 114 PHE A N 1
ATOM 839 C CA . PHE A 1 114 ? -0.787 9.695 -4.121 1 98.88 114 PHE A CA 1
ATOM 840 C C . PHE A 1 114 ? -1.332 11.078 -3.803 1 98.88 114 PHE A C 1
ATOM 842 O O . PHE A 1 114 ? -0.573 12.047 -3.719 1 98.88 114 PHE A O 1
ATOM 849 N N . GLY A 1 115 ? -2.662 11.148 -3.711 1 98.81 115 GLY A N 1
ATOM 850 C CA . GLY A 1 115 ? -3.244 12.406 -3.27 1 98.81 115 GLY A CA 1
ATOM 851 C C . GLY A 1 115 ? -2.73 12.859 -1.915 1 98.81 115 GLY A C 1
ATOM 852 O O . GLY A 1 115 ? -2.428 14.039 -1.722 1 98.81 115 GLY A O 1
ATOM 853 N N . VAL A 1 116 ? -2.6 11.938 -0.988 1 98.88 116 VAL A N 1
ATOM 854 C CA . VAL A 1 116 ? -2.074 12.227 0.341 1 98.88 116 VAL A CA 1
ATOM 855 C C . VAL A 1 116 ? -0.618 12.68 0.234 1 98.88 116 VAL A C 1
ATOM 857 O O . VAL A 1 116 ? -0.212 13.648 0.876 1 98.88 116 VAL A O 1
ATOM 860 N N . MET A 1 117 ? 0.193 11.969 -0.596 1 98.88 117 MET A N 1
ATOM 861 C CA . MET A 1 117 ? 1.587 12.344 -0.803 1 98.88 117 MET A CA 1
ATOM 862 C C . MET A 1 117 ? 1.688 13.773 -1.34 1 98.88 117 MET A C 1
ATOM 864 O O . MET A 1 117 ? 2.494 14.562 -0.853 1 98.88 117 MET A O 1
ATOM 868 N N . ALA A 1 118 ? 0.858 14.062 -2.318 1 98.88 118 ALA A N 1
ATOM 869 C CA . ALA A 1 118 ? 0.873 15.383 -2.955 1 98.88 118 ALA A CA 1
ATOM 870 C C . ALA A 1 118 ? 0.503 16.484 -1.961 1 98.88 118 ALA A C 1
ATOM 872 O O . ALA A 1 118 ? 1.137 17.531 -1.93 1 98.88 118 ALA A O 1
ATOM 873 N N . MET A 1 119 ? -0.488 16.219 -1.142 1 98.94 119 MET A N 1
ATOM 874 C CA . MET A 1 119 ? -0.921 17.172 -0.13 1 98.94 119 MET A CA 1
ATOM 875 C C . MET A 1 119 ? 0.186 17.438 0.888 1 98.94 119 MET A C 1
ATOM 877 O O . MET A 1 119 ? 0.443 18.578 1.258 1 98.94 119 MET A O 1
ATOM 881 N N . CYS A 1 120 ? 0.812 16.344 1.33 1 98.88 120 CYS A N 1
ATOM 882 C CA . CYS A 1 120 ? 1.904 16.484 2.285 1 98.88 120 CYS A CA 1
ATOM 883 C C . CYS A 1 120 ? 3.047 17.312 1.689 1 98.88 120 CYS A C 1
ATOM 885 O O . CYS A 1 120 ? 3.594 18.188 2.352 1 98.88 120 CYS A O 1
ATOM 887 N N . GLN A 1 121 ? 3.393 17.031 0.43 1 98.62 121 GLN A N 1
ATOM 888 C CA . GLN A 1 121 ? 4.469 17.766 -0.226 1 98.62 121 GLN A CA 1
ATOM 889 C C . GLN A 1 121 ? 4.125 19.25 -0.337 1 98.62 121 GLN A C 1
ATOM 891 O O . GLN A 1 121 ? 4.977 20.109 -0.092 1 98.62 121 GLN A O 1
ATOM 896 N N . ALA A 1 122 ? 2.93 19.562 -0.643 1 98.69 122 ALA A N 1
ATOM 897 C CA . ALA A 1 122 ? 2.516 20.938 -0.921 1 98.69 122 ALA A CA 1
ATOM 898 C C . ALA A 1 122 ? 2.424 21.75 0.365 1 98.69 122 ALA A C 1
ATOM 900 O O . ALA A 1 122 ? 2.791 22.938 0.388 1 98.69 122 ALA A O 1
ATOM 901 N N . PHE A 1 123 ? 2.023 21.156 1.484 1 98.81 123 PHE A N 1
ATOM 902 C CA . PHE A 1 123 ? 1.583 21.984 2.598 1 98.81 123 PHE A CA 1
ATOM 903 C C . PHE A 1 123 ? 2.512 21.828 3.795 1 98.81 123 PHE A C 1
ATOM 905 O O . PHE A 1 123 ? 2.459 22.609 4.738 1 98.81 123 PHE A O 1
ATOM 912 N N . THR A 1 124 ? 3.408 20.781 3.789 1 98.62 124 THR A N 1
ATOM 913 C CA . THR A 1 124 ? 4.285 20.547 4.926 1 98.62 124 THR A CA 1
ATOM 914 C C . THR A 1 124 ? 5.148 21.766 5.215 1 98.62 124 THR A C 1
ATOM 916 O O . THR A 1 124 ? 5.375 22.109 6.375 1 98.62 124 THR A O 1
ATOM 919 N N . PRO A 1 125 ? 5.621 22.5 4.164 1 98.06 125 PRO A N 1
ATOM 920 C CA . PRO A 1 125 ? 6.406 23.703 4.473 1 98.06 125 PRO A CA 1
ATOM 921 C C . PRO A 1 125 ? 5.641 24.703 5.34 1 98.06 125 PRO A C 1
ATOM 923 O O . PRO A 1 125 ? 6.23 25.344 6.219 1 98.06 125 PRO A O 1
ATOM 926 N N . LEU A 1 126 ? 4.359 24.875 5.133 1 98.44 126 LEU A N 1
ATOM 927 C CA . LEU A 1 126 ? 3.547 25.75 5.961 1 98.44 126 LEU A CA 1
ATOM 928 C C . LEU A 1 126 ? 3.391 25.188 7.367 1 98.44 126 LEU A C 1
ATOM 930 O O . LEU A 1 126 ? 3.35 25.953 8.344 1 98.44 126 LEU A O 1
ATOM 934 N N . LEU A 1 127 ? 3.342 23.891 7.469 1 98.62 127 LEU A N 1
ATOM 935 C CA . LEU A 1 127 ? 3.17 23.219 8.758 1 98.62 127 LEU A CA 1
ATOM 936 C C . LEU A 1 127 ? 4.441 23.328 9.594 1 98.62 127 LEU A C 1
ATOM 938 O O . LEU A 1 127 ? 4.375 23.422 10.82 1 98.62 127 LEU A O 1
ATOM 942 N N . ILE A 1 128 ? 5.578 23.25 8.906 1 98 128 ILE A N 1
ATOM 943 C CA . ILE A 1 128 ? 6.859 23.328 9.602 1 98 128 ILE A CA 1
ATOM 944 C C . ILE A 1 128 ? 6.957 24.656 10.344 1 98 128 ILE A C 1
ATOM 946 O O . ILE A 1 128 ? 7.398 24.703 11.5 1 98 128 ILE A O 1
ATOM 950 N N . LYS A 1 129 ? 6.453 25.75 9.75 1 96.69 129 LYS A N 1
ATOM 951 C CA . LYS A 1 129 ? 6.523 27.078 10.344 1 96.69 129 LYS A CA 1
ATOM 952 C C . LYS A 1 129 ? 5.695 27.156 11.625 1 96.69 129 LYS A C 1
ATOM 954 O O . LYS A 1 129 ? 5.941 28.016 12.477 1 96.69 129 LYS A O 1
ATOM 959 N N . ARG A 1 130 ? 4.754 26.266 11.75 1 97.19 130 ARG A N 1
ATOM 960 C CA . ARG A 1 130 ? 3.836 26.297 12.883 1 97.19 130 ARG A CA 1
ATOM 961 C C . ARG A 1 130 ? 4.047 25.094 13.797 1 97.19 130 ARG A C 1
ATOM 963 O O . ARG A 1 130 ? 3.293 24.891 14.75 1 97.19 130 ARG A O 1
ATOM 970 N N . LYS A 1 131 ? 5.102 24.281 13.469 1 97.44 131 LYS A N 1
ATOM 971 C CA . LYS A 1 131 ? 5.289 23.031 14.195 1 97.44 131 LYS A CA 1
ATOM 972 C C . LYS A 1 131 ? 3.975 22.266 14.312 1 97.44 131 LYS A C 1
ATOM 974 O O . LYS A 1 131 ? 3.584 21.859 15.406 1 97.44 131 LYS A O 1
ATOM 979 N N . GLY A 1 132 ? 3.361 22.094 13.164 1 98.44 132 GLY A N 1
ATOM 980 C CA . GLY A 1 132 ? 1.981 21.641 13.086 1 98.44 132 GLY A CA 1
ATOM 981 C C . GLY A 1 132 ? 1.847 20.125 13.07 1 98.44 132 GLY A C 1
ATOM 982 O O . GLY A 1 132 ? 2.732 19.422 13.547 1 98.44 132 GLY A O 1
ATOM 983 N N . LEU A 1 133 ? 0.606 19.656 12.625 1 98.88 133 LEU A N 1
ATOM 984 C CA . LEU A 1 133 ? 0.219 18.25 12.672 1 98.88 133 LEU A CA 1
ATOM 985 C C . LEU A 1 133 ? -0.454 17.812 11.375 1 98.88 133 LEU A C 1
ATOM 987 O O . LEU A 1 133 ? -1.307 18.531 10.844 1 98.88 133 LEU A O 1
ATOM 991 N N . ILE A 1 134 ? 0.036 16.734 10.836 1 98.94 134 ILE A N 1
ATOM 992 C CA . ILE A 1 134 ? -0.65 16.078 9.734 1 98.94 134 ILE A CA 1
ATOM 993 C C . ILE A 1 134 ? -1.491 14.922 10.273 1 98.94 134 ILE A C 1
ATOM 995 O O . ILE A 1 134 ? -1.011 14.117 11.07 1 98.94 134 ILE A O 1
ATOM 999 N N . VAL A 1 135 ? -2.762 14.867 9.93 1 98.94 135 VAL A N 1
ATOM 1000 C CA . VAL A 1 135 ? -3.668 13.781 10.273 1 98.94 135 VAL A CA 1
ATOM 1001 C C . VAL A 1 135 ? -4.078 13.023 9.016 1 98.94 135 VAL A C 1
ATOM 1003 O O . VAL A 1 135 ? -4.738 13.586 8.133 1 98.94 135 VAL A O 1
ATOM 1006 N N . ASN A 1 136 ? -3.66 11.805 8.883 1 98.81 136 ASN A N 1
ATOM 1007 C CA . ASN A 1 136 ? -4.074 10.93 7.785 1 98.81 136 ASN A CA 1
ATOM 1008 C C . ASN A 1 136 ? -5.156 9.953 8.227 1 98.81 136 ASN A C 1
ATOM 1010 O O . ASN A 1 136 ? -4.938 9.148 9.141 1 98.81 136 ASN A O 1
ATOM 1014 N N . ILE A 1 137 ? -6.309 10.008 7.586 1 98.25 137 ILE A N 1
ATOM 1015 C CA . ILE A 1 137 ? -7.418 9.133 7.934 1 98.25 137 ILE A CA 1
ATOM 1016 C C . ILE A 1 137 ? -7.223 7.766 7.281 1 98.25 137 ILE A C 1
ATOM 1018 O O . ILE A 1 137 ? -7.391 7.617 6.07 1 98.25 137 ILE A O 1
ATOM 1022 N N . GLY A 1 138 ? -6.844 6.832 8.094 1 97.38 138 GLY A N 1
ATOM 1023 C CA . GLY A 1 138 ? -6.633 5.461 7.648 1 97.38 138 GLY A CA 1
ATOM 1024 C C . GLY A 1 138 ? -7.836 4.566 7.879 1 97.38 138 GLY A C 1
ATOM 1025 O O . GLY A 1 138 ? -8.977 5.016 7.777 1 97.38 138 GLY A O 1
ATOM 1026 N N . SER A 1 139 ? -7.562 3.283 8.07 1 95.56 139 SER A N 1
ATOM 1027 C CA . SER A 1 139 ? -8.641 2.307 8.188 1 95.56 139 SER A CA 1
ATOM 1028 C C . SER A 1 139 ? -8.148 1.023 8.852 1 95.56 139 SER A C 1
ATOM 1030 O O . SER A 1 139 ? -6.961 0.697 8.781 1 95.56 139 SER A O 1
ATOM 1032 N N . VAL A 1 140 ? -9.086 0.323 9.422 1 93.75 140 VAL A N 1
ATOM 1033 C CA . VAL A 1 140 ? -8.805 -1.031 9.891 1 93.75 140 VAL A CA 1
ATOM 1034 C C . VAL A 1 140 ? -8.523 -1.941 8.695 1 93.75 140 VAL A C 1
ATOM 1036 O O . VAL A 1 140 ? -7.852 -2.965 8.828 1 93.75 140 VAL A O 1
ATOM 1039 N N . ALA A 1 141 ? -8.977 -1.543 7.543 1 93.56 141 ALA A N 1
ATOM 1040 C CA . ALA A 1 141 ? -8.766 -2.316 6.32 1 93.56 141 ALA A CA 1
ATOM 1041 C C . ALA A 1 141 ? -7.289 -2.385 5.957 1 93.56 141 ALA A C 1
ATOM 1043 O O . ALA A 1 141 ? -6.879 -3.223 5.152 1 93.56 141 ALA A O 1
ATOM 1044 N N . ALA A 1 142 ? -6.484 -1.5 6.5 1 94.94 142 ALA A N 1
ATOM 1045 C CA . ALA A 1 142 ? -5.039 -1.538 6.293 1 94.94 142 ALA A CA 1
ATOM 1046 C C . ALA A 1 142 ? -4.418 -2.754 6.977 1 94.94 142 ALA A C 1
ATOM 1048 O O . ALA A 1 142 ? -3.318 -3.18 6.621 1 94.94 142 ALA A O 1
ATOM 1049 N N . ILE A 1 143 ? -5.145 -3.25 7.945 1 91.69 143 ILE A N 1
ATOM 1050 C CA . ILE A 1 143 ? -4.609 -4.266 8.844 1 91.69 143 ILE A CA 1
ATOM 1051 C C . ILE A 1 143 ? -5.289 -5.605 8.57 1 91.69 143 ILE A C 1
ATOM 1053 O O . ILE A 1 143 ? -4.633 -6.648 8.539 1 91.69 143 ILE A O 1
ATOM 1057 N N . LEU A 1 144 ? -6.566 -5.539 8.25 1 91.69 144 LEU A N 1
ATOM 1058 C CA . LEU A 1 144 ? -7.379 -6.738 8.07 1 91.69 144 LEU A CA 1
ATOM 1059 C C . LEU A 1 144 ? -7.469 -7.113 6.594 1 91.69 144 LEU A C 1
ATOM 1061 O O . LEU A 1 144 ? -7.625 -6.242 5.734 1 91.69 144 LEU A O 1
ATOM 1065 N N . PRO A 1 145 ? -7.438 -8.461 6.395 1 93.69 145 PRO A N 1
ATOM 1066 C CA . PRO A 1 145 ? -7.699 -8.891 5.02 1 93.69 145 PRO A CA 1
ATOM 1067 C C . PRO A 1 145 ? -9.188 -8.969 4.699 1 93.69 145 PRO A C 1
ATOM 1069 O O . PRO A 1 145 ? -9.703 -10.055 4.406 1 93.69 145 PRO A O 1
ATOM 1072 N N . TYR A 1 146 ? -9.82 -7.809 4.68 1 91.25 146 TYR A N 1
ATOM 1073 C CA . TYR A 1 146 ? -11.234 -7.777 4.324 1 91.25 146 TYR A CA 1
ATOM 1074 C C . TYR A 1 146 ? -11.453 -8.305 2.912 1 91.25 146 TYR A C 1
ATOM 1076 O O . TYR A 1 146 ? -11.016 -7.688 1.938 1 91.25 146 TYR A O 1
ATOM 1084 N N . VAL A 1 147 ? -12.172 -9.422 2.885 1 93.62 147 VAL A N 1
ATOM 1085 C CA . VAL A 1 147 ? -12.422 -10.086 1.609 1 93.62 147 VAL A CA 1
ATOM 1086 C C . VAL A 1 147 ? -13.219 -9.156 0.693 1 93.62 147 VAL A C 1
ATOM 1088 O O . VAL A 1 147 ? -14.008 -8.336 1.165 1 93.62 147 VAL A O 1
ATOM 1091 N N . PHE A 1 148 ? -12.977 -9.234 -0.625 1 94.06 148 PHE A N 1
ATOM 1092 C CA . PHE A 1 148 ? -13.602 -8.438 -1.672 1 94.06 148 PHE A CA 1
ATOM 1093 C C . PHE A 1 148 ? -13.219 -6.973 -1.538 1 94.06 148 PHE A C 1
ATOM 1095 O O . PHE A 1 148 ? -14 -6.082 -1.886 1 94.06 148 PHE A O 1
ATOM 1102 N N . GLY A 1 149 ? -12.07 -6.68 -0.972 1 94.5 149 GLY A N 1
ATOM 1103 C CA . GLY A 1 149 ? -11.555 -5.332 -0.791 1 94.5 149 GLY A CA 1
ATOM 1104 C C . GLY A 1 149 ? -10.047 -5.254 -0.896 1 94.5 149 GLY A C 1
ATOM 1105 O O . GLY A 1 149 ? -9.414 -4.465 -0.193 1 94.5 149 GLY A O 1
ATOM 1106 N N . SER A 1 150 ? -9.508 -6.184 -1.696 1 96.88 150 SER A N 1
ATOM 1107 C CA . SER A 1 150 ? -8.055 -6.328 -1.781 1 96.88 150 SER A CA 1
ATOM 1108 C C . SER A 1 150 ? -7.391 -5.008 -2.154 1 96.88 150 SER A C 1
ATOM 1110 O O . SER A 1 150 ? -6.391 -4.621 -1.548 1 96.88 150 SER A O 1
ATOM 1112 N N . VAL A 1 151 ? -8 -4.285 -3.104 1 97.69 151 VAL A N 1
ATOM 1113 C CA . VAL A 1 151 ? -7.422 -3.033 -3.59 1 97.69 151 VAL A CA 1
ATOM 1114 C C . VAL A 1 151 ? -7.531 -1.96 -2.508 1 97.69 151 VAL A C 1
ATOM 1116 O O . VAL A 1 151 ? -6.566 -1.241 -2.238 1 97.69 151 VAL A O 1
ATOM 1119 N N . TYR A 1 152 ? -8.688 -1.854 -1.876 1 96.5 152 TYR A N 1
ATOM 1120 C CA . TYR A 1 152 ? -8.883 -0.891 -0.798 1 96.5 152 TYR A CA 1
ATOM 1121 C C . TYR A 1 152 ? -7.941 -1.18 0.366 1 96.5 152 TYR A C 1
ATOM 1123 O O . TYR A 1 152 ? -7.277 -0.274 0.876 1 96.5 152 TYR A O 1
ATOM 1131 N N . ASN A 1 153 ? -7.902 -2.475 0.793 1 97.62 153 ASN A N 1
ATOM 1132 C CA . ASN A 1 153 ? -6.984 -2.881 1.849 1 97.62 153 ASN A CA 1
ATOM 1133 C C . ASN A 1 153 ? -5.551 -2.461 1.536 1 97.62 153 ASN A C 1
ATOM 1135 O O . ASN A 1 153 ? -4.859 -1.907 2.393 1 97.62 153 ASN A O 1
ATOM 1139 N N . ALA A 1 154 ? -5.172 -2.723 0.31 1 98.75 154 ALA A N 1
ATOM 1140 C CA . ALA A 1 154 ? -3.816 -2.404 -0.136 1 98.75 154 ALA A CA 1
ATOM 1141 C C . ALA A 1 154 ? -3.559 -0.9 -0.077 1 98.75 154 ALA A C 1
ATOM 1143 O O . ALA A 1 154 ? -2.5 -0.464 0.38 1 98.75 154 ALA A O 1
ATOM 1144 N N . SER A 1 155 ? -4.473 -0.084 -0.521 1 98.69 155 SER A N 1
ATOM 1145 C CA . SER A 1 155 ? -4.312 1.366 -0.537 1 98.69 155 SER A CA 1
ATOM 1146 C C . SER A 1 155 ? -4.176 1.922 0.877 1 98.69 155 SER A C 1
ATOM 1148 O O . SER A 1 155 ? -3.342 2.793 1.13 1 98.69 155 SER A O 1
ATOM 1150 N N . LYS A 1 156 ? -4.965 1.433 1.766 1 98.44 156 LYS A N 1
ATOM 1151 C CA . LYS A 1 156 ? -4.918 1.935 3.137 1 98.44 156 LYS A CA 1
ATOM 1152 C C . LYS A 1 156 ? -3.672 1.432 3.861 1 98.44 156 LYS A C 1
ATOM 1154 O O . LYS A 1 156 ? -3.111 2.135 4.707 1 98.44 156 LYS A O 1
ATOM 1159 N N . ALA A 1 157 ? -3.244 0.208 3.521 1 98.62 157 ALA A N 1
ATOM 1160 C CA . ALA A 1 157 ? -1.962 -0.258 4.043 1 98.62 157 ALA A CA 1
ATOM 1161 C C . ALA A 1 157 ? -0.82 0.64 3.578 1 98.62 157 ALA A C 1
ATOM 1163 O O . ALA A 1 157 ? 0.079 0.966 4.355 1 98.62 157 ALA A O 1
ATOM 1164 N N . ALA A 1 158 ? -0.873 0.983 2.328 1 98.88 158 ALA A N 1
ATOM 1165 C CA . ALA A 1 158 ? 0.125 1.899 1.781 1 98.88 158 ALA A CA 1
ATOM 1166 C C . ALA A 1 158 ? 0.111 3.232 2.525 1 98.88 158 ALA A C 1
ATOM 1168 O O . ALA A 1 158 ? 1.167 3.764 2.879 1 98.88 158 ALA A O 1
ATOM 1169 N N . LEU A 1 159 ? -1.063 3.75 2.797 1 98.81 159 LEU A N 1
ATOM 1170 C CA . LEU A 1 159 ? -1.209 5.012 3.512 1 98.81 159 LEU A CA 1
ATOM 1171 C C . LEU A 1 159 ? -0.603 4.918 4.906 1 98.81 159 LEU A C 1
ATOM 1173 O O . LEU A 1 159 ? 0.1 5.832 5.348 1 98.81 159 LEU A O 1
ATOM 1177 N N . HIS A 1 160 ? -0.915 3.836 5.605 1 98.62 160 HIS A N 1
ATOM 1178 C CA . HIS A 1 160 ? -0.367 3.641 6.945 1 98.62 160 HIS A CA 1
ATOM 1179 C C . HIS A 1 160 ? 1.158 3.615 6.918 1 98.62 160 HIS A C 1
ATOM 1181 O O . HIS A 1 160 ? 1.808 4.285 7.723 1 98.62 160 HIS A O 1
ATOM 1187 N N . ALA A 1 161 ? 1.694 2.834 5.977 1 98.44 161 ALA A N 1
ATOM 1188 C CA . ALA A 1 161 ? 3.145 2.688 5.883 1 98.44 161 ALA A CA 1
ATOM 1189 C C . ALA A 1 161 ? 3.809 4.012 5.523 1 98.44 161 ALA A C 1
ATOM 1191 O O . ALA A 1 161 ? 4.816 4.391 6.121 1 98.44 161 ALA A O 1
ATOM 1192 N N . TYR A 1 162 ? 3.248 4.766 4.559 1 98.75 162 TYR A N 1
ATOM 1193 C CA . TYR A 1 162 ? 3.738 6.086 4.176 1 98.75 162 TYR A CA 1
ATOM 1194 C C . TYR A 1 162 ? 3.756 7.027 5.371 1 98.75 162 TYR A C 1
ATOM 1196 O O . TYR A 1 162 ? 4.754 7.715 5.613 1 98.75 162 TYR A O 1
ATOM 1204 N N . SER A 1 163 ? 2.67 7.004 6.133 1 98.62 163 SER A N 1
ATOM 1205 C CA . SER A 1 163 ? 2.486 7.91 7.262 1 98.62 163 SER A CA 1
ATOM 1206 C C . SER A 1 163 ? 3.531 7.664 8.344 1 98.62 163 SER A C 1
ATOM 1208 O O . SER A 1 163 ? 4.051 8.609 8.945 1 98.62 163 SER A O 1
ATOM 1210 N N . ARG A 1 164 ? 3.779 6.418 8.562 1 97.56 164 ARG A N 1
ATOM 1211 C CA . ARG A 1 164 ? 4.746 6.055 9.594 1 97.56 164 ARG A CA 1
ATOM 1212 C C . ARG A 1 164 ? 6.141 6.566 9.242 1 97.56 164 ARG A C 1
ATOM 1214 O O . ARG A 1 164 ? 6.84 7.113 10.094 1 97.56 164 ARG A O 1
ATOM 1221 N N . THR A 1 165 ? 6.555 6.367 8.023 1 97.62 165 THR A N 1
ATOM 1222 C CA . THR A 1 165 ? 7.867 6.836 7.59 1 97.62 165 THR A CA 1
ATOM 1223 C C . THR A 1 165 ? 7.922 8.359 7.574 1 97.62 165 THR A C 1
ATOM 1225 O O . THR A 1 165 ? 8.906 8.953 8.008 1 97.62 165 THR A O 1
ATOM 1228 N N . LEU A 1 166 ? 6.855 8.977 7.102 1 98.44 166 LEU A N 1
ATOM 1229 C CA . LEU A 1 166 ? 6.75 10.43 7.082 1 98.44 166 LEU A CA 1
ATOM 1230 C C . LEU A 1 166 ? 6.93 11.008 8.477 1 98.44 166 LEU A C 1
ATOM 1232 O O . LEU A 1 166 ? 7.602 12.031 8.648 1 98.44 166 LEU A O 1
ATOM 1236 N N . ARG A 1 167 ? 6.336 10.398 9.469 1 98.06 167 ARG A N 1
ATOM 1237 C CA . ARG A 1 167 ? 6.418 10.836 10.859 1 98.06 167 ARG A CA 1
ATOM 1238 C C . ARG A 1 167 ? 7.871 10.938 11.312 1 98.06 167 ARG A C 1
ATOM 1240 O O . ARG A 1 167 ? 8.273 11.938 11.914 1 98.06 167 ARG A O 1
ATOM 1247 N N . LEU A 1 168 ? 8.648 9.875 11 1 97.25 168 LEU A N 1
ATOM 1248 C CA . LEU A 1 168 ? 10.047 9.867 11.398 1 97.25 168 LEU A CA 1
ATOM 1249 C C . LEU A 1 168 ? 10.828 10.961 10.672 1 97.25 168 LEU A C 1
ATOM 1251 O O . LEU A 1 168 ? 11.648 11.648 11.281 1 97.25 168 LEU A O 1
ATOM 1255 N N . GLU A 1 169 ? 10.555 11.125 9.414 1 97.69 169 GLU A N 1
ATOM 1256 C CA . GLU A 1 169 ? 11.305 12.078 8.594 1 97.69 169 GLU A CA 1
ATOM 1257 C C . GLU A 1 169 ? 10.992 13.516 9.008 1 97.69 169 GLU A C 1
ATOM 1259 O O . GLU A 1 169 ? 11.852 14.398 8.891 1 97.69 169 GLU A O 1
ATOM 1264 N N . LEU A 1 170 ? 9.812 13.773 9.578 1 98.12 170 LEU A N 1
ATOM 1265 C CA . LEU A 1 170 ? 9.406 15.141 9.891 1 98.12 170 LEU A CA 1
ATOM 1266 C C . LEU A 1 170 ? 9.672 15.461 11.359 1 98.12 170 LEU A C 1
ATOM 1268 O O . LEU A 1 170 ? 9.633 16.625 11.758 1 98.12 170 LEU A O 1
ATOM 1272 N N . ALA A 1 171 ? 9.984 14.445 12.133 1 97.25 171 ALA A N 1
ATOM 1273 C CA . ALA A 1 171 ? 10.188 14.609 13.57 1 97.25 171 ALA A CA 1
ATOM 1274 C C . ALA A 1 171 ? 11.25 15.664 13.859 1 97.25 171 ALA A C 1
ATOM 1276 O O . ALA A 1 171 ? 11.07 16.516 14.734 1 97.25 171 ALA A O 1
ATOM 1277 N N . PRO A 1 172 ? 12.344 15.703 13.07 1 96.88 172 PRO A N 1
ATOM 1278 C CA . PRO A 1 172 ? 13.359 16.719 13.352 1 96.88 172 PRO A CA 1
ATOM 1279 C C . PRO A 1 172 ? 12.82 18.141 13.195 1 96.88 172 PRO A C 1
ATOM 1281 O O . PRO A 1 172 ? 13.367 19.078 13.781 1 96.88 172 PRO A O 1
ATOM 1284 N N . TYR A 1 173 ? 11.75 18.328 12.461 1 97.44 173 TYR A N 1
ATOM 1285 C CA . TYR A 1 173 ? 11.195 19.641 12.18 1 97.44 173 TYR A CA 1
ATOM 1286 C C . TYR A 1 173 ? 9.977 19.922 13.055 1 97.44 173 TYR A C 1
ATOM 1288 O O . TYR A 1 173 ? 9.219 20.859 12.789 1 97.44 173 TYR A O 1
ATOM 1296 N N . SER A 1 174 ? 9.695 19.031 14 1 97.31 174 SER A N 1
ATOM 1297 C CA . SER A 1 174 ? 8.641 19.172 15 1 97.31 174 SER A CA 1
ATOM 1298 C C . SER A 1 174 ? 7.262 19.188 14.352 1 97.31 174 SER A C 1
ATOM 1300 O O . SER A 1 174 ? 6.375 19.922 14.805 1 97.31 174 SER A O 1
ATOM 1302 N N . VAL A 1 175 ? 7.137 18.562 13.242 1 98.31 175 VAL A N 1
ATOM 1303 C CA . VAL A 1 175 ? 5.828 18.328 12.633 1 98.31 175 VAL A CA 1
ATOM 1304 C C . VAL A 1 175 ? 5.359 16.906 12.969 1 98.31 175 VAL A C 1
ATOM 1306 O O . VAL A 1 175 ? 6.078 15.938 12.734 1 98.31 175 VAL A O 1
ATOM 1309 N N . GLY A 1 176 ? 4.188 16.812 13.641 1 98.44 176 GLY A N 1
ATOM 1310 C CA . GLY A 1 176 ? 3.627 15.516 13.969 1 98.44 176 GLY A CA 1
ATOM 1311 C C . GLY A 1 176 ? 2.861 14.883 12.82 1 98.44 176 GLY A C 1
ATOM 1312 O O . GLY A 1 176 ? 2.379 15.594 11.93 1 98.44 176 GLY A O 1
ATOM 1313 N N . VAL A 1 177 ? 2.834 13.594 12.789 1 98.69 177 VAL A N 1
ATOM 1314 C CA . VAL A 1 177 ? 1.997 12.836 11.859 1 98.69 177 VAL A CA 1
ATOM 1315 C C . VAL A 1 177 ? 1.18 11.797 12.633 1 98.69 177 VAL A C 1
ATOM 1317 O O . VAL A 1 177 ? 1.741 10.938 13.312 1 98.69 177 VAL A O 1
ATOM 1320 N N . MET A 1 178 ? -0.103 11.938 12.578 1 98.69 178 MET A N 1
ATOM 1321 C CA . MET A 1 178 ? -1.035 11.031 13.242 1 98.69 178 MET A CA 1
ATOM 1322 C C . MET A 1 178 ? -1.835 10.234 12.219 1 98.69 178 MET A C 1
ATOM 1324 O O . MET A 1 178 ? -2.332 10.797 11.234 1 98.69 178 MET A O 1
ATOM 1328 N N . VAL A 1 179 ? -1.903 8.945 12.406 1 98.12 179 VAL A N 1
ATOM 1329 C CA . VAL A 1 179 ? -2.764 8.094 11.594 1 98.12 179 VAL A CA 1
ATOM 1330 C C . VAL A 1 179 ? -3.984 7.668 12.406 1 98.12 179 VAL A C 1
ATOM 1332 O O . VAL A 1 179 ? -3.852 7.242 13.562 1 98.12 179 VAL A O 1
ATOM 1335 N N . VAL A 1 180 ? -5.137 7.84 11.828 1 98.19 180 VAL A N 1
ATOM 1336 C CA . VAL A 1 180 ? -6.352 7.352 12.477 1 98.19 180 VAL A CA 1
ATOM 1337 C C . VAL A 1 180 ? -6.75 6.004 11.883 1 98.19 180 VAL A C 1
ATOM 1339 O O . VAL A 1 180 ? -7.008 5.902 10.68 1 98.19 180 VAL A O 1
ATOM 1342 N N . VAL A 1 181 ? -6.73 4.949 12.664 1 97.12 181 VAL A N 1
ATOM 1343 C CA . VAL A 1 181 ? -7.227 3.641 12.25 1 97.12 181 VAL A CA 1
ATOM 1344 C C . VAL A 1 181 ? -8.742 3.59 12.398 1 97.12 181 VAL A C 1
ATOM 1346 O O . VAL A 1 181 ? -9.25 3.246 13.469 1 97.12 181 VAL A O 1
ATOM 1349 N N . THR A 1 182 ? -9.352 3.887 11.328 1 95.12 182 THR A N 1
ATOM 1350 C CA . THR A 1 182 ? -10.797 4.094 11.328 1 95.12 182 THR A CA 1
ATOM 1351 C C . THR A 1 182 ? -11.539 2.77 11.141 1 95.12 182 THR A C 1
ATOM 1353 O O . THR A 1 182 ? -11.242 2.018 10.211 1 95.12 182 THR A O 1
ATOM 1356 N N . GLY A 1 183 ? -12.469 2.498 12.016 1 92.44 183 GLY A N 1
ATOM 1357 C CA . GLY A 1 183 ? -13.367 1.364 11.867 1 92.44 183 GLY A CA 1
ATOM 1358 C C . GLY A 1 183 ? -14.695 1.736 11.242 1 92.44 183 GLY A C 1
ATOM 1359 O O . GLY A 1 183 ? -14.75 2.602 10.359 1 92.44 183 GLY A O 1
ATOM 1360 N N . GLY A 1 184 ? -15.781 1.025 11.547 1 87.19 184 GLY A N 1
ATOM 1361 C CA . GLY A 1 184 ? -17.094 1.331 10.992 1 87.19 184 GLY A CA 1
ATOM 1362 C C . GLY A 1 184 ? -17.625 2.684 11.422 1 87.19 184 GLY A C 1
ATOM 1363 O O . GLY A 1 184 ? -17.812 2.93 12.617 1 87.19 184 GLY A O 1
ATOM 1364 N N . VAL A 1 185 ? -17.719 3.586 10.461 1 86.19 185 VAL A N 1
ATOM 1365 C CA . VAL A 1 185 ? -18.281 4.91 10.688 1 86.19 185 VAL A CA 1
ATOM 1366 C C . VAL A 1 185 ? -19.375 5.191 9.648 1 86.19 185 VAL A C 1
ATOM 1368 O O . VAL A 1 185 ? -19.219 4.859 8.469 1 86.19 185 VAL A O 1
ATOM 1371 N N . GLN A 1 186 ? -20.453 5.684 10.148 1 79 186 GLN A N 1
ATOM 1372 C CA . GLN A 1 186 ? -21.516 6.059 9.227 1 79 186 GLN A CA 1
ATOM 1373 C C . GLN A 1 186 ? -21.047 7.168 8.281 1 79 186 GLN A C 1
ATOM 1375 O O . GLN A 1 186 ? -20.484 8.172 8.719 1 79 186 GLN A O 1
ATOM 1380 N N . SER A 1 187 ? -21.031 6.824 7.09 1 71.06 187 SER A N 1
ATOM 1381 C CA . SER A 1 187 ? -20.672 7.836 6.098 1 71.06 187 SER A CA 1
ATOM 1382 C C . SER A 1 187 ? -21.531 7.711 4.844 1 71.06 187 SER A C 1
ATOM 1384 O O . SER A 1 187 ? -22.25 6.723 4.676 1 71.06 187 SER A O 1
ATOM 1386 N N . ASN A 1 188 ? -21.891 8.961 4.34 1 59.5 188 ASN A N 1
ATOM 1387 C CA . ASN A 1 188 ? -22.578 8.93 3.049 1 59.5 188 ASN A CA 1
ATOM 1388 C C . ASN A 1 188 ? -21.625 8.523 1.926 1 59.5 188 ASN A C 1
ATOM 1390 O O . ASN A 1 188 ? -21.625 9.141 0.86 1 59.5 188 ASN A O 1
ATOM 1394 N N . ILE A 1 189 ? -20.719 7.816 2.271 1 52.81 189 ILE A N 1
ATOM 1395 C CA . ILE A 1 189 ? -19.797 7.539 1.173 1 52.81 189 ILE A CA 1
ATOM 1396 C C . ILE A 1 189 ? -20.562 6.949 -0.006 1 52.81 189 ILE A C 1
ATOM 1398 O O . ILE A 1 189 ? -21.406 6.066 0.175 1 52.81 189 ILE A O 1
ATOM 1402 N N . ALA A 1 190 ? -20.859 7.918 -0.983 1 49.72 190 ALA A N 1
ATOM 1403 C CA . ALA A 1 190 ? -21.531 7.512 -2.211 1 49.72 190 ALA A CA 1
ATOM 1404 C C . ALA A 1 190 ? -21.156 6.086 -2.598 1 49.72 190 ALA A C 1
ATOM 1406 O O . ALA A 1 190 ? -19.984 5.746 -2.686 1 49.72 190 ALA A O 1
ATOM 1407 N N . ARG A 1 191 ? -22.031 5.113 -2.166 1 55.84 191 ARG A N 1
ATOM 1408 C CA . ARG A 1 191 ? -21.641 3.746 -2.508 1 55.84 191 ARG A CA 1
ATOM 1409 C C . ARG A 1 191 ? -21.938 3.443 -3.973 1 55.84 191 ARG A C 1
ATOM 1411 O O . ARG A 1 191 ? -23.078 3.605 -4.43 1 55.84 191 ARG A O 1
ATOM 1418 N N . THR A 1 192 ? -20.938 3.756 -4.852 1 61.31 192 THR A N 1
ATOM 1419 C CA . THR A 1 192 ? -21 3.236 -6.211 1 61.31 192 THR A CA 1
ATOM 1420 C C . THR A 1 192 ? -21.391 1.759 -6.207 1 61.31 192 THR A C 1
ATOM 1422 O O . THR A 1 192 ? -20.781 0.957 -5.492 1 61.31 192 THR A O 1
ATOM 1425 N N . PRO A 1 193 ? -22.547 1.573 -6.711 1 71.25 193 PRO A N 1
ATOM 1426 C CA . PRO A 1 193 ? -22.891 0.156 -6.828 1 71.25 193 PRO A CA 1
ATOM 1427 C C . PRO A 1 193 ? -21.766 -0.686 -7.414 1 71.25 193 PRO A C 1
ATOM 1429 O O . PRO A 1 193 ? -21.094 -0.261 -8.367 1 71.25 193 PRO A O 1
ATOM 1432 N N . ARG A 1 194 ? -21.438 -1.666 -6.676 1 82.38 194 ARG A N 1
ATOM 1433 C CA . ARG A 1 194 ? -20.453 -2.623 -7.156 1 82.38 194 ARG A CA 1
ATOM 1434 C C . ARG A 1 194 ? -21.109 -3.914 -7.621 1 82.38 194 ARG A C 1
ATOM 1436 O O . ARG A 1 194 ? -21.906 -4.512 -6.883 1 82.38 194 ARG A O 1
ATOM 1443 N N . ILE A 1 195 ? -20.828 -4.188 -8.844 1 87.31 195 ILE A N 1
ATOM 1444 C CA . ILE A 1 195 ? -21.438 -5.371 -9.438 1 87.31 195 ILE A CA 1
ATOM 1445 C C . ILE A 1 195 ? -20.359 -6.34 -9.898 1 87.31 195 ILE A C 1
ATOM 1447 O O . ILE A 1 195 ? -19.359 -5.922 -10.492 1 87.31 195 ILE A O 1
ATOM 1451 N N . LEU A 1 196 ? -20.578 -7.594 -9.531 1 93.56 196 LEU A N 1
ATOM 1452 C CA . LEU A 1 196 ? -19.656 -8.617 -10.016 1 93.56 196 LEU A CA 1
ATOM 1453 C C . LEU A 1 196 ? -19.812 -8.82 -11.516 1 93.56 196 LEU A C 1
ATOM 1455 O O . LEU A 1 196 ? -20.938 -8.867 -12.023 1 93.56 196 LEU A O 1
ATOM 1459 N N . PRO A 1 197 ? -18.719 -8.883 -12.219 1 93.81 197 PRO A N 1
ATOM 1460 C CA . PRO A 1 197 ? -18.859 -9.219 -13.633 1 93.81 197 PRO A CA 1
ATOM 1461 C C . PRO A 1 197 ? -19.344 -10.648 -13.859 1 93.81 197 PRO A C 1
ATOM 1463 O O . PRO A 1 197 ? -19.203 -11.492 -12.969 1 93.81 197 PRO A O 1
ATOM 1466 N N . PRO A 1 198 ? -19.891 -10.953 -15.031 1 93.62 198 PRO A N 1
ATOM 1467 C CA . PRO A 1 198 ? -20.422 -12.289 -15.312 1 93.62 198 PRO A CA 1
ATOM 1468 C C . PRO A 1 198 ? -19.375 -13.391 -15.203 1 93.62 198 PRO A C 1
ATOM 1470 O O . PRO A 1 198 ? -19.703 -14.547 -14.938 1 93.62 198 PRO A O 1
ATOM 1473 N N . SER A 1 199 ? -18.156 -13.117 -15.352 1 93.44 199 SER A N 1
ATOM 1474 C CA . SER A 1 199 ? -17.078 -14.102 -15.336 1 93.44 199 SER A CA 1
ATOM 1475 C C . SER A 1 199 ? -16.5 -14.273 -13.938 1 93.44 199 SER A C 1
ATOM 1477 O O . SER A 1 199 ? -15.547 -15.016 -13.742 1 93.44 199 SER A O 1
ATOM 1479 N N . SER A 1 200 ? -17.109 -13.641 -12.977 1 96.69 200 SER A N 1
ATOM 1480 C CA . SER A 1 200 ? -16.547 -13.648 -11.633 1 96.69 200 SER A CA 1
ATOM 1481 C C . SER A 1 200 ? -16.594 -15.039 -11.016 1 96.69 200 SER A C 1
ATOM 1483 O O . SER A 1 200 ? -17.578 -15.758 -11.172 1 96.69 200 SER A O 1
ATOM 1485 N N . LEU A 1 201 ? -15.578 -15.383 -10.258 1 96.44 201 LEU A N 1
ATOM 1486 C CA . LEU A 1 201 ? -15.461 -16.656 -9.555 1 96.44 201 LEU A CA 1
ATOM 1487 C C . LEU A 1 201 ? -16.391 -16.688 -8.344 1 96.44 201 LEU A C 1
ATOM 1489 O O . LEU A 1 201 ? -16.562 -17.734 -7.715 1 96.44 201 LEU A O 1
ATOM 1493 N N . TYR A 1 202 ? -17.062 -15.547 -8.047 1 96.81 202 TYR A N 1
ATOM 1494 C CA . TYR A 1 202 ? -17.75 -15.43 -6.77 1 96.81 202 TYR A CA 1
ATOM 1495 C C . TYR A 1 202 ? -19.25 -15.211 -6.977 1 96.81 202 TYR A C 1
ATOM 1497 O O . TYR A 1 202 ? -19.938 -14.742 -6.07 1 96.81 202 TYR A O 1
ATOM 1505 N N . LEU A 1 203 ? -19.766 -15.516 -8.133 1 95.31 203 LEU A N 1
ATOM 1506 C CA . LEU A 1 203 ? -21.156 -15.273 -8.469 1 95.31 203 LEU A CA 1
ATOM 1507 C C . LEU A 1 203 ? -22.078 -16.094 -7.578 1 95.31 203 LEU A C 1
ATOM 1509 O O . LEU A 1 203 ? -23.188 -15.656 -7.234 1 95.31 203 LEU A O 1
ATOM 1513 N N . GLU A 1 204 ? -21.578 -17.25 -7.172 1 94.62 204 GLU A N 1
ATOM 1514 C CA . GLU A 1 204 ? -22.406 -18.156 -6.375 1 94.62 204 GLU A CA 1
ATOM 1515 C C . GLU A 1 204 ? -22.625 -17.609 -4.965 1 94.62 204 GLU A C 1
ATOM 1517 O O . GLU A 1 204 ? -23.5 -18.094 -4.234 1 94.62 204 GLU A O 1
ATOM 1522 N N . ILE A 1 205 ? -21.844 -16.656 -4.605 1 94.88 205 ILE A N 1
ATOM 1523 C CA . ILE A 1 205 ? -22 -16.047 -3.293 1 94.88 205 ILE A CA 1
ATOM 1524 C C . ILE A 1 205 ? -22.188 -14.539 -3.447 1 94.88 205 ILE A C 1
ATOM 1526 O O . ILE A 1 205 ? -21.656 -13.758 -2.66 1 94.88 205 ILE A O 1
ATOM 1530 N N . GLU A 1 206 ? -22.844 -14.156 -4.469 1 93.25 206 GLU A N 1
ATOM 1531 C CA . GLU A 1 206 ? -23.078 -12.742 -4.77 1 93.25 206 GLU A CA 1
ATOM 1532 C C . GLU A 1 206 ? -23.797 -12.047 -3.623 1 93.25 206 GLU A C 1
ATOM 1534 O O . GLU A 1 206 ? -23.562 -10.867 -3.357 1 93.25 206 GLU A O 1
ATOM 1539 N N . ASP A 1 207 ? -24.719 -12.734 -2.947 1 90.75 207 ASP A N 1
ATOM 1540 C CA . ASP A 1 207 ? -25.438 -12.156 -1.819 1 90.75 207 ASP A CA 1
ATOM 1541 C C . ASP A 1 207 ? -24.484 -11.75 -0.703 1 90.75 207 ASP A C 1
ATOM 1543 O O . ASP A 1 207 ? -24.625 -10.672 -0.117 1 90.75 207 ASP A O 1
ATOM 1547 N N . GLU A 1 208 ? -23.516 -12.617 -0.46 1 89.5 208 GLU A N 1
ATOM 1548 C CA . GLU A 1 208 ? -22.5 -12.297 0.535 1 89.5 208 GLU A CA 1
ATOM 1549 C C . GLU A 1 208 ? -21.641 -11.117 0.088 1 89.5 208 GLU A C 1
ATOM 1551 O O . GLU A 1 208 ? -21.266 -10.266 0.902 1 89.5 208 GLU A O 1
ATOM 1556 N N . PHE A 1 209 ? -21.375 -11.109 -1.204 1 91.12 209 PHE A N 1
ATOM 1557 C CA . PHE A 1 209 ? -20.625 -9.984 -1.766 1 91.12 209 PHE A CA 1
ATOM 1558 C C . PHE A 1 209 ? -21.391 -8.68 -1.565 1 91.12 209 PHE A C 1
ATOM 1560 O O . PHE A 1 209 ? -20.812 -7.676 -1.141 1 91.12 209 PHE A O 1
ATOM 1567 N N . GLN A 1 210 ? -22.672 -8.711 -1.789 1 86.38 210 GLN A N 1
ATOM 1568 C CA . GLN A 1 210 ? -23.5 -7.512 -1.634 1 86.38 210 GLN A CA 1
ATOM 1569 C C . GLN A 1 210 ? -23.578 -7.086 -0.17 1 86.38 210 GLN A C 1
ATOM 1571 O O . GLN A 1 210 ? -23.641 -5.895 0.132 1 86.38 210 GLN A O 1
ATOM 1576 N N . SER A 1 211 ? -23.594 -8.047 0.683 1 82.88 211 SER A N 1
ATOM 1577 C CA . SER A 1 211 ? -23.547 -7.746 2.109 1 82.88 211 SER A CA 1
ATOM 1578 C C . SER A 1 211 ? -22.234 -7.07 2.49 1 82.88 211 SER A C 1
ATOM 1580 O O . SER A 1 211 ? -22.219 -6.141 3.297 1 82.88 211 SER A O 1
ATOM 1582 N N . ARG A 1 212 ? -21.203 -7.547 1.922 1 82.44 212 ARG A N 1
ATOM 1583 C CA . ARG A 1 212 ? -19.875 -7 2.164 1 82.44 212 ARG A CA 1
ATOM 1584 C C . ARG A 1 212 ? -19.797 -5.547 1.701 1 82.44 212 ARG A C 1
ATOM 1586 O O . ARG A 1 212 ? -19.156 -4.719 2.357 1 82.44 212 ARG A O 1
ATOM 1593 N N . VAL A 1 213 ? -20.406 -5.211 0.624 1 78.38 213 VAL A N 1
ATOM 1594 C CA . VAL A 1 213 ? -20.375 -3.875 0.035 1 78.38 213 VAL A CA 1
ATOM 1595 C C . VAL A 1 213 ? -21 -2.867 1.002 1 78.38 213 VAL A C 1
ATOM 1597 O O . VAL A 1 213 ? -20.547 -1.719 1.079 1 78.38 213 VAL A O 1
ATOM 1600 N N . LYS A 1 214 ? -21.844 -3.326 1.88 1 74.25 214 LYS A N 1
ATOM 1601 C CA . LYS A 1 214 ? -22.578 -2.432 2.773 1 74.25 214 LYS A CA 1
ATOM 1602 C C . LYS A 1 214 ? -22.141 -2.623 4.223 1 74.25 214 LYS A C 1
ATOM 1604 O O . LYS A 1 214 ? -22.688 -1.987 5.129 1 74.25 214 LYS A O 1
ATOM 1609 N N . HIS A 1 215 ? -21.219 -3.482 4.379 1 73 215 HIS A N 1
ATOM 1610 C CA . HIS A 1 215 ? -20.875 -3.979 5.711 1 73 215 HIS A CA 1
ATOM 1611 C C . HIS A 1 215 ? -20.422 -2.846 6.621 1 73 215 HIS A C 1
ATOM 1613 O O . HIS A 1 215 ? -20.812 -2.777 7.785 1 73 215 HIS A O 1
ATOM 1619 N N . SER A 1 216 ? -19.656 -1.934 6.113 1 65.12 216 SER A N 1
ATOM 1620 C CA . SER A 1 216 ? -19.094 -0.878 6.949 1 65.12 216 SER A CA 1
ATOM 1621 C C . SER A 1 216 ? -20.172 0.113 7.383 1 65.12 216 SER A C 1
ATOM 1623 O O . SER A 1 216 ? -19.969 0.894 8.312 1 65.12 216 SER A O 1
ATOM 1625 N N . GLN A 1 217 ? -21.25 0.04 6.707 1 62 217 GLN A N 1
ATOM 1626 C CA . GLN A 1 217 ? -22.328 0.978 6.992 1 62 217 GLN A CA 1
ATOM 1627 C C . GLN A 1 217 ? -23.438 0.314 7.812 1 62 217 GLN A C 1
ATOM 1629 O O . GLN A 1 217 ? -24.359 0.984 8.273 1 62 217 GLN A O 1
ATOM 1634 N N . SER A 1 218 ? -23.219 -0.96 7.828 1 60.56 218 SER A N 1
ATOM 1635 C CA . SER A 1 218 ? -24.281 -1.719 8.477 1 60.56 218 SER A CA 1
ATOM 1636 C C . SER A 1 218 ? -23.969 -1.975 9.945 1 60.56 218 SER A C 1
ATOM 1638 O O . SER A 1 218 ? -22.859 -1.673 10.406 1 60.56 218 SER A O 1
ATOM 1640 N N . GLY A 1 219 ? -24.969 -2.217 10.703 1 64.56 219 GLY A N 1
ATOM 1641 C CA . GLY A 1 219 ? -24.812 -2.621 12.086 1 64.56 219 GLY A CA 1
ATOM 1642 C C . GLY A 1 219 ? -24.719 -1.446 13.047 1 64.56 219 GLY A C 1
ATOM 1643 O O . GLY A 1 219 ? -25.5 -0.5 12.953 1 64.56 219 GLY A O 1
ATOM 1644 N N . LYS A 1 220 ? -23.672 -1.504 13.93 1 74.62 220 LYS A N 1
ATOM 1645 C CA . LYS A 1 220 ? -23.5 -0.504 14.977 1 74.62 220 LYS A CA 1
ATOM 1646 C C . LYS A 1 220 ? -22.391 0.485 14.609 1 74.62 220 LYS A C 1
ATOM 1648 O O . LYS A 1 220 ? -21.594 0.861 15.461 1 74.62 220 LYS A O 1
ATOM 1653 N N . ALA A 1 221 ? -22.391 0.88 13.242 1 84.19 221 ALA A N 1
ATOM 1654 C CA . ALA A 1 221 ? -21.422 1.892 12.844 1 84.19 221 ALA A CA 1
ATOM 1655 C C . ALA A 1 221 ? -21.5 3.117 13.75 1 84.19 221 ALA A C 1
ATOM 1657 O O . ALA A 1 221 ? -22.594 3.539 14.141 1 84.19 221 ALA A O 1
ATOM 1658 N N . MET A 1 222 ? -20.312 3.65 14.141 1 88.56 222 MET A N 1
ATOM 1659 C CA . MET A 1 222 ? -20.25 4.867 14.945 1 88.56 222 MET A CA 1
ATOM 1660 C C . MET A 1 222 ? -20.734 6.074 14.148 1 88.56 222 MET A C 1
ATOM 1662 O O . MET A 1 222 ? -20.359 6.25 12.984 1 88.56 222 MET A O 1
ATOM 1666 N N . PRO A 1 223 ? -21.609 6.832 14.773 1 90 223 PRO A N 1
ATOM 1667 C CA . PRO A 1 223 ? -22 8.062 14.078 1 90 223 PRO A CA 1
ATOM 1668 C C . PRO A 1 223 ? -20.812 8.953 13.734 1 90 223 PRO A C 1
ATOM 1670 O O . PRO A 1 223 ? -19.875 9.07 14.531 1 90 223 PRO A O 1
ATOM 1673 N N . ASN A 1 224 ? -20.797 9.578 12.547 1 91.56 224 ASN A N 1
ATOM 1674 C CA . ASN A 1 224 ? -19.672 10.375 12.07 1 91.56 224 ASN A CA 1
ATOM 1675 C C . ASN A 1 224 ? -19.391 11.547 13.008 1 91.56 224 ASN A C 1
ATOM 1677 O O . ASN A 1 224 ? -18.234 11.938 13.18 1 91.56 224 ASN A O 1
ATOM 1681 N N . VAL A 1 225 ? -20.422 12.102 13.68 1 93.75 225 VAL A N 1
ATOM 1682 C CA . VAL A 1 225 ? -20.25 13.211 14.609 1 93.75 225 VAL A CA 1
ATOM 1683 C C . VAL A 1 225 ? -19.453 12.742 15.82 1 93.75 225 VAL A C 1
ATOM 1685 O O . VAL A 1 225 ? -18.516 13.43 16.266 1 93.75 225 VAL A O 1
ATOM 1688 N N . GLU A 1 226 ? -19.828 11.602 16.312 1 94.56 226 GLU A N 1
ATOM 1689 C CA . GLU A 1 226 ? -19.094 11.039 17.438 1 94.56 226 GLU A CA 1
ATOM 1690 C C . GLU A 1 226 ? -17.656 10.688 17.047 1 94.56 226 GLU A C 1
ATOM 1692 O O . GLU A 1 226 ? -16.734 10.914 17.828 1 94.56 226 GLU A O 1
ATOM 1697 N N . TYR A 1 227 ? -17.516 10.109 15.906 1 96.12 227 TYR A N 1
ATOM 1698 C CA . TYR A 1 227 ? -16.203 9.805 15.375 1 96.12 227 TYR A CA 1
ATOM 1699 C C . TYR A 1 227 ? -15.336 11.055 15.32 1 96.12 227 TYR A C 1
ATOM 1701 O O . TYR A 1 227 ? -14.195 11.055 15.797 1 96.12 227 TYR A O 1
ATOM 1709 N N . ALA A 1 228 ? -15.875 12.102 14.781 1 97.5 228 ALA A N 1
ATOM 1710 C CA . ALA A 1 228 ? -15.148 13.352 14.594 1 97.5 228 ALA A CA 1
ATOM 1711 C C . ALA A 1 228 ? -14.703 13.938 15.93 1 97.5 228 ALA A C 1
ATOM 1713 O O . ALA A 1 228 ? -13.578 14.414 16.062 1 97.5 228 ALA A O 1
ATOM 1714 N N . LYS A 1 229 ? -15.547 13.875 16.922 1 97.62 229 LYS A N 1
ATOM 1715 C CA . LYS A 1 229 ? -15.219 14.406 18.25 1 97.62 229 LYS A CA 1
ATOM 1716 C C . LYS A 1 229 ? -13.945 13.773 18.797 1 97.62 229 LYS A C 1
ATOM 1718 O O . LYS A 1 229 ? -13.094 14.461 19.359 1 97.62 229 LYS A O 1
ATOM 1723 N N . GLY A 1 230 ? -13.867 12.461 18.609 1 97.44 230 GLY A N 1
ATOM 1724 C CA . GLY A 1 230 ? -12.688 11.766 19.094 1 97.44 230 GLY A CA 1
ATOM 1725 C C . GLY A 1 230 ? -11.422 12.156 18.359 1 97.44 230 GLY A C 1
ATOM 1726 O O . GLY A 1 230 ? -10.359 12.32 18.969 1 97.44 230 GLY A O 1
ATOM 1727 N N . VAL A 1 231 ? -11.508 12.297 17.078 1 98.25 231 VAL A N 1
ATOM 1728 C CA . VAL A 1 231 ? -10.352 12.68 16.266 1 98.25 231 VAL A CA 1
ATOM 1729 C C . VAL A 1 231 ? -9.914 14.094 16.641 1 98.25 231 VAL A C 1
ATOM 1731 O O . VAL A 1 231 ? -8.727 14.336 16.859 1 98.25 231 VAL A O 1
ATOM 1734 N N . VAL A 1 232 ? -10.852 15.047 16.766 1 98.69 232 VAL A N 1
ATOM 1735 C CA . VAL A 1 232 ? -10.531 16.438 17.078 1 98.69 232 VAL A CA 1
ATOM 1736 C C . VAL A 1 232 ? -9.984 16.547 18.5 1 98.69 232 VAL A C 1
ATOM 1738 O O . VAL A 1 232 ? -9.062 17.312 18.766 1 98.69 232 VAL A O 1
ATOM 1741 N N . ASP A 1 233 ? -10.516 15.75 19.469 1 98.5 233 ASP A N 1
ATOM 1742 C CA . ASP A 1 233 ? -9.961 15.703 20.812 1 98.5 233 ASP A CA 1
ATOM 1743 C C . ASP A 1 233 ? -8.477 15.367 20.797 1 98.5 233 ASP A C 1
ATOM 1745 O O . ASP A 1 233 ? -7.68 16 21.484 1 98.5 233 ASP A O 1
ATOM 1749 N N . ALA A 1 234 ? -8.156 14.359 20 1 98.25 234 ALA A N 1
ATOM 1750 C CA . ALA A 1 234 ? -6.762 13.938 19.922 1 98.25 234 ALA A CA 1
ATOM 1751 C C . ALA A 1 234 ? -5.883 15.039 19.344 1 98.25 234 ALA A C 1
ATOM 1753 O O . ALA A 1 234 ? -4.762 15.258 19.797 1 98.25 234 ALA A O 1
ATOM 1754 N N . VAL A 1 235 ? -6.387 15.734 18.359 1 98.38 235 VAL A N 1
ATOM 1755 C CA . VAL A 1 235 ? -5.633 16.797 17.703 1 98.38 235 VAL A CA 1
ATOM 1756 C C . VAL A 1 235 ? -5.418 17.953 18.688 1 98.38 235 VAL A C 1
ATOM 1758 O O . VAL A 1 235 ? -4.312 18.5 18.781 1 98.38 235 VAL A O 1
ATOM 1761 N N . VAL A 1 236 ? -6.461 18.344 19.406 1 96.88 236 VAL A N 1
ATOM 1762 C CA . VAL A 1 236 ? -6.402 19.469 20.344 1 96.88 236 VAL A CA 1
ATOM 1763 C C . VAL A 1 236 ? -5.395 19.156 21.453 1 96.88 236 VAL A C 1
ATOM 1765 O O . VAL A 1 236 ? -4.707 20.047 21.953 1 96.88 236 VAL A O 1
ATOM 1768 N N . LYS A 1 237 ? -5.305 17.859 21.766 1 96.12 237 LYS A N 1
ATOM 1769 C CA . LYS A 1 237 ? -4.391 17.453 22.828 1 96.12 237 LYS A CA 1
ATOM 1770 C C . LYS A 1 237 ? -2.967 17.297 22.297 1 96.12 237 LYS A C 1
ATOM 1772 O O . LYS A 1 237 ? -2.08 16.828 23.016 1 96.12 237 LYS A O 1
ATOM 1777 N N . GLY A 1 238 ? -2.74 17.609 21.094 1 94.75 238 GLY A N 1
ATOM 1778 C CA . GLY A 1 238 ? -1.394 17.609 20.547 1 94.75 238 GLY A CA 1
ATOM 1779 C C . GLY A 1 238 ? -1.144 16.484 19.562 1 94.75 238 GLY A C 1
ATOM 1780 O O . GLY A 1 238 ? -0.044 16.359 19.016 1 94.75 238 GLY A O 1
ATOM 1781 N N . GLY A 1 239 ? -2.139 15.664 19.344 1 94.56 239 GLY A N 1
ATOM 1782 C CA . GLY A 1 239 ? -1.995 14.539 18.422 1 94.56 239 GLY A CA 1
ATOM 1783 C C . GLY A 1 239 ? -1.346 13.328 19.062 1 94.56 239 GLY A C 1
ATOM 1784 O O . GLY A 1 239 ? -0.85 13.398 20.188 1 94.56 239 GLY A O 1
ATOM 1785 N N . GLN A 1 240 ? -1.383 12.219 18.438 1 95.06 240 GLN A N 1
ATOM 1786 C CA . GLN A 1 240 ? -0.721 10.961 18.781 1 95.06 240 GLN A CA 1
ATOM 1787 C C . GLN A 1 240 ? -0.285 10.219 17.516 1 95.06 240 GLN A C 1
ATOM 1789 O O . GLN A 1 240 ? -0.646 10.609 16.406 1 95.06 240 GLN A O 1
ATOM 1794 N N . ARG A 1 241 ? 0.534 9.211 17.75 1 94.62 241 ARG A N 1
ATOM 1795 C CA . ARG A 1 241 ? 1.054 8.492 16.594 1 94.62 241 ARG A CA 1
ATOM 1796 C C . ARG A 1 241 ? -0.064 7.77 15.852 1 94.62 241 ARG A C 1
ATOM 1798 O O . ARG A 1 241 ? -0.192 7.898 14.633 1 94.62 241 ARG A O 1
ATOM 1805 N N . THR A 1 242 ? -0.798 6.984 16.641 1 95.5 242 THR A N 1
ATOM 1806 C CA . THR A 1 242 ? -1.897 6.195 16.094 1 95.5 242 THR A CA 1
ATOM 1807 C C . THR A 1 242 ? -3.145 6.332 16.953 1 95.5 242 THR A C 1
ATOM 1809 O O . THR A 1 242 ? -3.07 6.191 18.188 1 95.5 242 THR A O 1
ATOM 1812 N N . LEU A 1 243 ? -4.266 6.703 16.375 1 97 243 LEU A N 1
ATOM 1813 C CA . LEU A 1 243 ? -5.555 6.746 17.062 1 97 243 LEU A CA 1
ATOM 1814 C C . LEU A 1 243 ? -6.5 5.691 16.484 1 97 243 LEU A C 1
ATOM 1816 O O . LEU A 1 243 ? -6.785 5.688 15.289 1 97 243 LEU A O 1
ATOM 1820 N N . TRP A 1 244 ? -6.902 4.789 17.297 1 95.62 244 TRP A N 1
ATOM 1821 C CA . TRP A 1 244 ? -7.934 3.83 16.906 1 95.62 244 TRP A CA 1
ATOM 1822 C C . TRP A 1 244 ? -9.328 4.375 17.219 1 95.62 244 TRP A C 1
ATOM 1824 O O . TRP A 1 244 ? -9.625 4.719 18.359 1 95.62 244 TRP A O 1
ATOM 1834 N N . ARG A 1 245 ? -10.102 4.531 16.188 1 93.88 245 ARG A N 1
ATOM 1835 C CA . ARG A 1 245 ? -11.43 5.105 16.406 1 93.88 245 ARG A CA 1
ATOM 1836 C C . ARG A 1 245 ? -12.445 4.508 15.438 1 93.88 245 ARG A C 1
ATOM 1838 O O . ARG A 1 245 ? -12.117 4.223 14.281 1 93.88 245 ARG A O 1
ATOM 1845 N N . GLY A 1 246 ? -13.695 4.391 15.852 1 90.88 246 GLY A N 1
ATOM 1846 C CA . GLY A 1 246 ? -14.766 3.773 15.078 1 90.88 246 GLY A CA 1
ATOM 1847 C C . GLY A 1 246 ? -15.219 2.443 15.648 1 90.88 246 GLY A C 1
ATOM 1848 O O . GLY A 1 246 ? -14.586 1.902 16.562 1 90.88 246 GLY A O 1
ATOM 1849 N N . ASN A 1 247 ? -16.25 1.93 15.055 1 86.62 247 ASN A N 1
ATOM 1850 C CA . ASN A 1 247 ? -16.812 0.68 15.547 1 86.62 247 ASN A CA 1
ATOM 1851 C C . ASN A 1 247 ? -15.852 -0.49 15.344 1 86.62 247 ASN A C 1
ATOM 1853 O O . ASN A 1 247 ? -15.219 -0.608 14.289 1 86.62 247 ASN A O 1
ATOM 1857 N N . LYS A 1 248 ? -15.617 -1.293 16.344 1 85.19 248 LYS A N 1
ATOM 1858 C CA . LYS A 1 248 ? -14.93 -2.58 16.375 1 85.19 248 LYS A CA 1
ATOM 1859 C C . LYS A 1 248 ? -13.422 -2.396 16.234 1 85.19 248 LYS A C 1
ATOM 1861 O O . LYS A 1 248 ? -12.688 -3.367 16.031 1 85.19 248 LYS A O 1
ATOM 1866 N N . THR A 1 249 ? -12.945 -1.139 16.328 1 87.81 249 THR A N 1
ATOM 1867 C CA . THR A 1 249 ? -11.5 -0.932 16.203 1 87.81 249 THR A CA 1
ATOM 1868 C C . THR A 1 249 ? -10.766 -1.561 17.391 1 87.81 249 THR A C 1
ATOM 1870 O O . THR A 1 249 ? -9.68 -2.111 17.219 1 87.81 249 THR A O 1
ATOM 1873 N N . TRP A 1 250 ? -11.414 -1.574 18.484 1 86.62 250 TRP A N 1
ATOM 1874 C CA . TRP A 1 250 ? -10.758 -2.119 19.672 1 86.62 250 TRP A CA 1
ATOM 1875 C C . TRP A 1 250 ? -10.602 -3.631 19.562 1 86.62 250 TRP A C 1
ATOM 1877 O O . TRP A 1 250 ? -9.617 -4.195 20.062 1 86.62 250 TRP A O 1
ATOM 1887 N N . ILE A 1 251 ? -11.562 -4.246 18.984 1 85.94 251 ILE A N 1
ATOM 1888 C CA . ILE A 1 251 ? -11.492 -5.691 18.797 1 85.94 251 ILE A CA 1
ATOM 1889 C C . ILE A 1 251 ? -10.344 -6.031 17.844 1 85.94 251 ILE A C 1
ATOM 1891 O O . ILE A 1 251 ? -9.578 -6.961 18.094 1 85.94 251 ILE A O 1
ATOM 1895 N N . VAL A 1 252 ? -10.227 -5.219 16.812 1 87.5 252 VAL A N 1
ATOM 1896 C CA . VAL A 1 252 ? -9.156 -5.441 15.844 1 87.5 252 VAL A CA 1
ATOM 1897 C C . VAL A 1 252 ? -7.801 -5.211 16.5 1 87.5 252 VAL A C 1
ATOM 1899 O O . VAL A 1 252 ? -6.879 -6.012 16.344 1 87.5 252 VAL A O 1
ATOM 1902 N N . TRP A 1 253 ? -7.75 -4.164 17.281 1 86.5 253 TRP A N 1
ATOM 1903 C CA . TRP A 1 253 ? -6.523 -3.852 18 1 86.5 253 TRP A CA 1
ATOM 1904 C C . TRP A 1 253 ? -6.148 -4.984 18.953 1 86.5 253 TRP A C 1
ATOM 1906 O O . TRP A 1 253 ? -4.996 -5.422 18.984 1 86.5 253 TRP A O 1
ATOM 1916 N N . PHE A 1 254 ? -7.105 -5.48 19.703 1 85.88 254 PHE A N 1
ATOM 1917 C CA . PHE A 1 254 ? -6.883 -6.52 20.688 1 85.88 254 PHE A CA 1
ATOM 1918 C C . PHE A 1 254 ? -6.43 -7.816 20.031 1 85.88 254 PHE A C 1
ATOM 1920 O O . PHE A 1 254 ? -5.445 -8.422 20.453 1 85.88 254 PHE A O 1
ATOM 1927 N N . VAL A 1 255 ? -7.109 -8.195 19.031 1 85.88 255 VAL A N 1
ATOM 1928 C CA . VAL A 1 255 ? -6.812 -9.453 18.359 1 85.88 255 VAL A CA 1
ATOM 1929 C C . VAL A 1 255 ? -5.426 -9.391 17.734 1 85.88 255 VAL A C 1
ATOM 1931 O O . VAL A 1 255 ? -4.629 -10.32 17.875 1 85.88 255 VAL A O 1
ATOM 1934 N N . ARG A 1 256 ? -5.156 -8.297 17.094 1 81.12 256 ARG A N 1
ATOM 1935 C CA . ARG A 1 256 ? -3.869 -8.125 16.422 1 81.12 256 ARG A CA 1
ATOM 1936 C C . ARG A 1 256 ? -2.719 -8.188 17.422 1 81.12 256 ARG A C 1
ATOM 1938 O O . ARG A 1 256 ? -1.699 -8.836 17.156 1 81.12 256 ARG A O 1
ATOM 1945 N N . ASN A 1 257 ? -2.877 -7.52 18.562 1 77.94 257 ASN A N 1
ATOM 1946 C CA . ASN A 1 257 ? -1.765 -7.348 19.484 1 77.94 257 ASN A CA 1
ATOM 1947 C C . ASN A 1 257 ? -1.66 -8.516 20.453 1 77.94 257 ASN A C 1
ATOM 1949 O O . ASN A 1 257 ? -0.579 -8.805 20.969 1 77.94 257 ASN A O 1
ATOM 1953 N N . TRP A 1 258 ? -2.762 -9.273 20.672 1 79.31 258 TRP A N 1
ATOM 1954 C CA . TRP A 1 258 ? -2.723 -10.258 21.734 1 79.31 258 TRP A CA 1
ATOM 1955 C C . TRP A 1 258 ? -2.924 -11.664 21.203 1 79.31 258 TRP A C 1
ATOM 1957 O O . TRP A 1 258 ? -2.514 -12.641 21.828 1 79.31 258 TRP A O 1
ATOM 1967 N N . ILE A 1 259 ? -3.59 -11.859 20.156 1 78.56 259 ILE A N 1
ATOM 1968 C CA . ILE A 1 259 ? -3.854 -13.188 19.609 1 78.56 259 ILE A CA 1
ATOM 1969 C C . ILE A 1 259 ? -2.998 -13.414 18.359 1 78.56 259 ILE A C 1
ATOM 1971 O O . ILE A 1 259 ? -2.297 -14.422 18.266 1 78.56 259 ILE A O 1
ATOM 1975 N N . GLY A 1 260 ? -3.002 -12.445 17.547 1 79.38 260 GLY A N 1
ATOM 1976 C CA . GLY A 1 260 ? -2.266 -12.5 16.297 1 79.38 260 GLY A CA 1
ATOM 1977 C C . GLY A 1 260 ? -3.146 -12.289 15.078 1 79.38 260 GLY A C 1
ATOM 1978 O O . GLY A 1 260 ? -4.34 -12.586 15.109 1 79.38 260 GLY A O 1
ATOM 1979 N N . SER A 1 261 ? -2.49 -11.859 14.039 1 80.19 261 SER A N 1
ATOM 1980 C CA . SER A 1 261 ? -3.217 -11.492 12.828 1 80.19 261 SER A CA 1
ATOM 1981 C C . SER A 1 261 ? -3.736 -12.727 12.102 1 80.19 261 SER A C 1
ATOM 1983 O O . SER A 1 261 ? -4.648 -12.633 11.281 1 80.19 261 SER A O 1
ATOM 1985 N N . TRP A 1 262 ? -3.201 -13.875 12.383 1 81.88 262 TRP A N 1
ATOM 1986 C CA . TRP A 1 262 ? -3.643 -15.125 11.773 1 81.88 262 TRP A CA 1
ATOM 1987 C C . TRP A 1 262 ? -5.098 -15.414 12.125 1 81.88 262 TRP A C 1
ATOM 1989 O O . TRP A 1 262 ? -5.789 -16.125 11.391 1 81.88 262 TRP A O 1
ATOM 1999 N N . PHE A 1 263 ? -5.488 -14.891 13.242 1 85.94 263 PHE A N 1
ATOM 2000 C CA . PHE A 1 263 ? -6.859 -15.109 13.672 1 85.94 263 PHE A CA 1
ATOM 2001 C C . PHE A 1 263 ? -7.848 -14.523 12.68 1 85.94 263 PHE A C 1
ATOM 2003 O O . PHE A 1 263 ? -8.914 -15.094 12.43 1 85.94 263 PHE A O 1
ATOM 2010 N N . PHE A 1 264 ? -7.523 -13.43 12.094 1 88.31 264 PHE A N 1
ATOM 2011 C CA . PHE A 1 264 ? -8.398 -12.805 11.109 1 88.31 264 PHE A CA 1
ATOM 2012 C C . PHE A 1 264 ? -8.531 -13.672 9.867 1 88.31 264 PHE A C 1
ATOM 2014 O O . PHE A 1 264 ? -9.594 -13.727 9.242 1 88.31 264 PHE A O 1
ATOM 2021 N N . ASP A 1 265 ? -7.457 -14.391 9.516 1 89.44 265 ASP A N 1
ATOM 2022 C CA . ASP A 1 265 ? -7.461 -15.281 8.352 1 89.44 265 ASP A CA 1
ATOM 2023 C C . ASP A 1 265 ? -8.43 -16.438 8.555 1 89.44 265 ASP A C 1
ATOM 2025 O O . ASP A 1 265 ? -8.922 -17.016 7.582 1 89.44 265 ASP A O 1
ATOM 2029 N N . LEU A 1 266 ? -8.664 -16.734 9.789 1 86.06 266 LEU A N 1
ATOM 2030 C CA . LEU A 1 266 ? -9.547 -17.844 10.133 1 86.06 266 LEU A CA 1
ATOM 2031 C C . LEU A 1 266 ? -11.008 -17.406 10.109 1 86.06 266 LEU A C 1
ATOM 2033 O O . LEU A 1 266 ? -11.883 -18.172 9.688 1 86.06 266 LEU A O 1
ATOM 2037 N N . VAL A 1 267 ? -11.289 -16.172 10.461 1 87.94 267 VAL A N 1
ATOM 2038 C CA . VAL A 1 267 ? -12.656 -15.766 10.75 1 87.94 267 VAL A CA 1
ATOM 2039 C C . VAL A 1 267 ? -13.266 -15.109 9.516 1 87.94 267 VAL A C 1
ATOM 2041 O O . VAL A 1 267 ? -14.438 -15.336 9.195 1 87.94 267 VAL A O 1
ATOM 2044 N N . LEU A 1 268 ? -12.555 -14.398 8.789 1 88 268 LEU A N 1
ATOM 2045 C CA . LEU A 1 268 ? -13.078 -13.523 7.742 1 88 268 LEU A CA 1
ATOM 2046 C C . LEU A 1 268 ? -13.625 -14.344 6.574 1 88 268 LEU A C 1
ATOM 2048 O O . LEU A 1 268 ? -14.672 -14.023 6.02 1 88 268 LEU A O 1
ATOM 2052 N N . PRO A 1 269 ? -12.938 -15.43 6.234 1 87.62 269 PRO A N 1
ATOM 2053 C CA . PRO A 1 269 ? -13.492 -16.234 5.141 1 87.62 269 PRO A CA 1
ATOM 2054 C C . PRO A 1 269 ? -14.914 -16.719 5.43 1 87.62 269 PRO A C 1
ATOM 2056 O O . PRO A 1 269 ? -15.758 -16.75 4.527 1 87.62 269 PRO A O 1
ATOM 2059 N N . GLY A 1 270 ? -15.203 -17.047 6.609 1 88 270 GLY A N 1
ATOM 2060 C CA . GLY A 1 270 ? -16.531 -17.5 6.992 1 88 270 GLY A CA 1
ATOM 2061 C C . GLY A 1 270 ? -17.547 -16.375 7.035 1 88 270 GLY A C 1
ATOM 2062 O O . GLY A 1 270 ? -18.719 -16.578 6.684 1 88 270 GLY A O 1
ATOM 2063 N N . MET A 1 271 ? -17.125 -15.203 7.316 1 86.44 271 MET A N 1
ATOM 2064 C CA . MET A 1 271 ? -18.016 -14.055 7.469 1 86.44 271 MET A CA 1
ATOM 2065 C C . MET A 1 271 ? -18.531 -13.594 6.113 1 86.44 271 MET A C 1
ATOM 2067 O O . MET A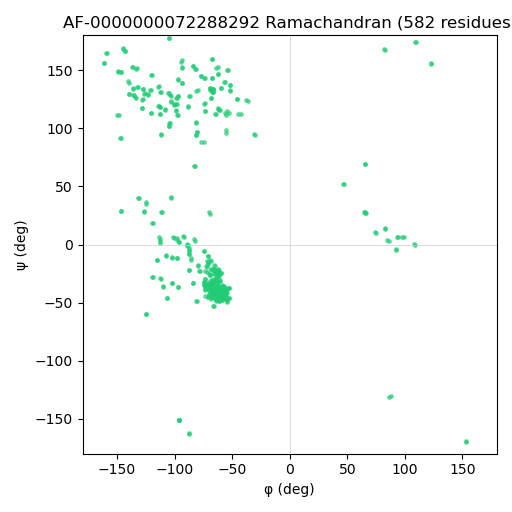 1 271 ? -19.656 -13.07 6.02 1 86.44 271 MET A O 1
ATOM 2071 N N . PHE A 1 272 ? -17.781 -13.945 5.078 1 89.5 272 PHE A N 1
ATOM 2072 C CA . PHE A 1 272 ? -18.188 -13.383 3.797 1 89.5 272 PHE A CA 1
ATOM 2073 C C . PHE A 1 272 ? -18.375 -14.477 2.758 1 89.5 272 PHE A C 1
ATOM 2075 O O . PHE A 1 272 ? -18.141 -14.266 1.567 1 89.5 272 PHE A O 1
ATOM 2082 N N . GLY A 1 273 ? -18.703 -15.609 3.195 1 91.44 273 GLY A N 1
ATOM 2083 C CA . GLY A 1 273 ? -19.25 -16.641 2.346 1 91.44 273 GLY A CA 1
ATOM 2084 C C . GLY A 1 273 ? -18.188 -17.484 1.654 1 91.44 273 GLY A C 1
ATOM 2085 O O . GLY A 1 273 ? -18.516 -18.359 0.852 1 91.44 273 GLY A O 1
ATOM 2086 N N . LEU A 1 274 ? -16.953 -17.281 1.896 1 93.81 274 LEU A N 1
ATOM 2087 C CA . LEU A 1 274 ? -15.906 -18.047 1.233 1 93.81 274 LEU A CA 1
ATOM 2088 C C . LEU A 1 274 ? -15.93 -19.516 1.682 1 93.81 274 LEU A C 1
ATOM 2090 O O . LEU A 1 274 ? -15.578 -20.406 0.911 1 93.81 274 LEU A O 1
ATOM 2094 N N . GLY A 1 275 ? -16.359 -19.703 2.949 1 92.94 275 GLY A N 1
ATOM 2095 C CA . GLY A 1 275 ? -16.562 -21.078 3.393 1 92.94 275 GLY A CA 1
ATOM 2096 C C . GLY A 1 275 ? -17.641 -21.812 2.611 1 92.94 275 GLY A C 1
ATOM 2097 O O . GLY A 1 275 ? -17.453 -22.953 2.211 1 92.94 275 GLY A O 1
ATOM 2098 N N . ARG A 1 276 ? -18.719 -21.125 2.453 1 93.31 276 ARG A N 1
ATOM 2099 C CA . ARG A 1 276 ? -19.797 -21.672 1.645 1 93.31 276 ARG A CA 1
ATOM 2100 C C . ARG A 1 276 ? -19.344 -21.953 0.22 1 93.31 276 ARG A C 1
ATOM 2102 O O . ARG A 1 276 ? -19.672 -22.984 -0.355 1 93.31 276 ARG A O 1
ATOM 2109 N N . LEU A 1 277 ? -18.625 -21.047 -0.343 1 95.38 277 LEU A N 1
ATOM 2110 C CA . LEU A 1 277 ? -18.109 -21.203 -1.696 1 95.38 277 LEU A CA 1
ATOM 2111 C C . LEU A 1 277 ? -17.219 -22.438 -1.796 1 95.38 277 LEU A C 1
ATOM 2113 O O . LEU A 1 277 ? -17.312 -23.203 -2.764 1 95.38 277 LEU A O 1
ATOM 2117 N N . LYS A 1 278 ? -16.375 -22.625 -0.823 1 94.75 278 LYS A N 1
ATOM 2118 C CA . LYS A 1 278 ? -15.5 -23.797 -0.787 1 94.75 278 LYS A CA 1
ATOM 2119 C C . LYS A 1 278 ? -16.312 -25.078 -0.812 1 94.75 278 LYS A C 1
ATOM 2121 O O . LYS A 1 278 ? -15.961 -26.031 -1.522 1 94.75 278 LYS A O 1
ATOM 2126 N N . GLY A 1 279 ? -17.344 -25.078 -0.047 1 93.62 279 GLY A N 1
ATOM 2127 C CA . GLY A 1 279 ? -18.219 -26.234 -0.035 1 93.62 279 GLY A CA 1
ATOM 2128 C C . GLY A 1 279 ? -18.875 -26.5 -1.377 1 93.62 279 GLY A C 1
ATOM 2129 O O . GLY A 1 279 ? -18.984 -27.641 -1.812 1 93.62 279 GLY A O 1
ATOM 2130 N N . LEU A 1 280 ? -19.281 -25.438 -1.974 1 93.56 280 LEU A N 1
ATOM 2131 C CA . LEU A 1 280 ? -19.938 -25.547 -3.268 1 93.56 280 LEU A CA 1
ATOM 2132 C C . LEU A 1 280 ? -18.984 -26.109 -4.32 1 93.56 280 LEU A C 1
ATOM 2134 O O . LEU A 1 280 ? -19.359 -26.953 -5.125 1 93.56 280 LEU A O 1
ATOM 2138 N N . ILE A 1 281 ? -17.797 -25.656 -4.332 1 93.44 281 ILE A N 1
ATOM 2139 C CA . ILE A 1 281 ? -16.797 -26.078 -5.301 1 93.44 281 ILE A CA 1
ATOM 2140 C C . ILE A 1 281 ? -16.453 -27.547 -5.086 1 93.44 281 ILE A C 1
ATOM 2142 O O . ILE A 1 281 ? -16.344 -28.312 -6.043 1 93.44 281 ILE A O 1
ATOM 2146 N N . ARG A 1 282 ? -16.328 -27.922 -3.877 1 91.81 282 ARG A N 1
ATOM 2147 C CA . ARG A 1 282 ? -16.016 -29.312 -3.553 1 91.81 282 ARG A CA 1
ATOM 2148 C C . ARG A 1 282 ? -17.141 -30.234 -4.023 1 91.81 282 ARG A C 1
ATOM 2150 O O . ARG A 1 282 ? -16.875 -31.344 -4.504 1 91.81 282 ARG A O 1
ATOM 2157 N N . ARG A 1 283 ? -18.328 -29.797 -3.824 1 91.88 283 ARG A N 1
ATOM 2158 C CA . ARG A 1 283 ? -19.469 -30.594 -4.254 1 91.88 283 ARG A CA 1
ATOM 2159 C C . ARG A 1 283 ? -19.5 -30.75 -5.77 1 91.88 283 ARG A C 1
ATOM 2161 O O . ARG A 1 283 ? -19.781 -31.844 -6.281 1 91.88 283 ARG A O 1
ATOM 2168 N N . LYS A 1 284 ? -19.234 -29.703 -6.41 1 90.94 284 LYS A N 1
ATOM 2169 C CA . LYS A 1 284 ? -19.203 -29.734 -7.871 1 90.94 284 LYS A CA 1
ATOM 2170 C C . LYS A 1 284 ? -18.109 -30.672 -8.375 1 90.94 284 LYS A C 1
ATOM 2172 O O . LYS A 1 284 ? -18.297 -31.406 -9.344 1 90.94 284 LYS A O 1
ATOM 2177 N N . GLU A 1 285 ? -16.938 -30.609 -7.715 1 88.75 285 GLU A N 1
ATOM 2178 C CA . GLU A 1 285 ? -15.82 -31.469 -8.086 1 88.75 285 GLU A CA 1
ATOM 2179 C C . GLU A 1 285 ? -16.141 -32.938 -7.824 1 88.75 285 GLU A C 1
ATOM 2181 O O . GLU A 1 285 ? -15.766 -33.812 -8.609 1 88.75 285 GLU A O 1
ATOM 2186 N N . SER A 1 286 ? -16.828 -33.156 -6.758 1 88.31 286 SER A N 1
ATOM 2187 C CA . SER A 1 286 ? -17.219 -34.5 -6.422 1 88.31 286 SER A CA 1
ATOM 2188 C C . SER A 1 286 ? -18.234 -35.062 -7.418 1 88.31 286 SER A C 1
ATOM 2190 O O . SER A 1 286 ? -18.156 -36.219 -7.824 1 88.31 286 SER A O 1
ATOM 2192 N N . ASP A 1 287 ? -19.141 -34.188 -7.727 1 88.88 287 ASP A N 1
ATOM 2193 C CA . ASP A 1 287 ? -20.172 -34.594 -8.68 1 88.88 287 ASP A CA 1
ATOM 2194 C C . ASP A 1 287 ? -19.562 -34.906 -10.047 1 88.88 287 ASP A C 1
ATOM 2196 O O . ASP A 1 287 ? -19.984 -35.844 -10.719 1 88.88 287 ASP A O 1
ATOM 2200 N N . GLU A 1 288 ? -18.656 -34.062 -10.43 1 84.19 288 GLU A N 1
ATOM 2201 C CA . GLU A 1 288 ? -17.969 -34.281 -11.703 1 84.19 288 GLU A CA 1
ATOM 2202 C C . GLU A 1 288 ? -17.125 -35.531 -11.672 1 84.19 288 GLU A C 1
ATOM 2204 O O . GLU A 1 288 ? -17.031 -36.25 -12.672 1 84.19 288 GLU A O 1
ATOM 2209 N N . GLY A 1 289 ? -16.531 -35.719 -10.531 1 78.81 289 GLY A N 1
ATOM 2210 C CA . GLY A 1 289 ? -15.75 -36.938 -10.367 1 78.81 289 GLY A CA 1
ATOM 2211 C C . GLY A 1 289 ? -16.594 -38.188 -10.383 1 78.81 289 GLY A C 1
ATOM 2212 O O . GLY A 1 289 ? -16.203 -39.219 -10.945 1 78.81 289 GLY A O 1
ATOM 2213 N N . ARG A 1 290 ? -17.875 -38.094 -9.875 1 77.44 290 ARG A N 1
ATOM 2214 C CA . ARG A 1 290 ? -18.812 -39.25 -9.859 1 77.44 290 ARG A CA 1
ATOM 2215 C C . ARG A 1 290 ? -19.328 -39.531 -11.258 1 77.44 290 ARG A C 1
ATOM 2217 O O . ARG A 1 290 ? -19.5 -40.688 -11.625 1 77.44 290 ARG A O 1
ATOM 2224 N N . LYS A 1 291 ? -19.688 -38.562 -11.969 1 77.69 291 LYS A N 1
ATOM 2225 C CA . LYS A 1 291 ? -20.219 -38.75 -13.312 1 77.69 291 LYS A CA 1
ATOM 2226 C C . LYS A 1 291 ? -19.188 -39.406 -14.227 1 77.69 291 LYS A C 1
ATOM 2228 O O . LYS A 1 291 ? -19.531 -39.938 -15.289 1 77.69 291 LYS A O 1
ATOM 2233 N N . MET A 1 292 ? -17.688 -39.156 -13.789 1 74.19 292 MET A N 1
ATOM 2234 C CA . MET A 1 292 ? -16.609 -39.688 -14.617 1 74.19 292 MET A CA 1
ATOM 2235 C C . MET A 1 292 ? -16.281 -41.125 -14.25 1 74.19 292 MET A C 1
ATOM 2237 O O . MET A 1 292 ? -15.547 -41.781 -14.969 1 74.19 292 MET A O 1
ATOM 2241 N N . LEU A 1 293 ? -16.734 -41.594 -13.203 1 61.94 293 LEU A N 1
ATOM 2242 C CA . LEU A 1 293 ? -16.641 -43 -12.836 1 61.94 293 LEU A CA 1
ATOM 2243 C C . LEU A 1 293 ? -17.844 -43.781 -13.359 1 61.94 293 LEU A C 1
ATOM 2245 O O . LEU A 1 293 ? -18.953 -43.281 -13.391 1 61.94 293 LEU A O 1
ATOM 2249 N N . MET B 1 1 ? 3.791 -40.781 -15.055 1 38.19 1 MET B N 1
ATOM 2250 C CA . MET B 1 1 ? 5.004 -39.969 -14.875 1 38.19 1 MET B CA 1
ATOM 2251 C C . MET B 1 1 ? 4.668 -38.594 -14.352 1 38.19 1 MET B C 1
ATOM 2253 O O . MET B 1 1 ? 3.73 -37.938 -14.836 1 38.19 1 MET B O 1
ATOM 2257 N N . ALA B 1 2 ? 5.043 -38.25 -13.172 1 53.62 2 ALA B N 1
ATOM 2258 C CA . ALA B 1 2 ? 4.52 -37.062 -12.555 1 53.62 2 ALA B CA 1
ATOM 2259 C C . ALA B 1 2 ? 4.777 -35.844 -13.438 1 53.62 2 ALA B C 1
ATOM 2261 O O . ALA B 1 2 ? 5.895 -35.625 -13.922 1 53.62 2 ALA B O 1
ATOM 2262 N N . THR B 1 3 ? 3.721 -35.219 -14 1 79 3 THR B N 1
ATOM 2263 C CA . THR B 1 3 ? 3.814 -34.156 -14.984 1 79 3 THR B CA 1
ATOM 2264 C C . THR B 1 3 ? 4.684 -33.031 -14.469 1 79 3 THR B C 1
ATOM 2266 O O . THR B 1 3 ? 4.668 -32.719 -13.273 1 79 3 THR B O 1
ATOM 2269 N N . GLN B 1 4 ? 5.84 -32.781 -15.117 1 94.69 4 GLN B N 1
ATOM 2270 C CA . GLN B 1 4 ? 6.766 -31.703 -14.836 1 94.69 4 GLN B CA 1
ATOM 2271 C C . GLN B 1 4 ? 6.012 -30.422 -14.469 1 94.69 4 GLN B C 1
ATOM 2273 O O . GLN B 1 4 ? 5.078 -30.016 -15.164 1 94.69 4 GLN B O 1
ATOM 2278 N N . LYS B 1 5 ? 6.355 -29.875 -13.258 1 97.69 5 LYS B N 1
ATOM 2279 C CA . LYS B 1 5 ? 5.715 -28.641 -12.82 1 97.69 5 LYS B CA 1
ATOM 2280 C C . LYS B 1 5 ? 6.305 -27.438 -13.539 1 97.69 5 LYS B C 1
ATOM 2282 O O . LYS B 1 5 ? 7.504 -27.406 -13.828 1 97.69 5 LYS B O 1
ATOM 2287 N N . THR B 1 6 ? 5.484 -26.484 -13.812 1 98.56 6 THR B N 1
ATOM 2288 C CA . THR B 1 6 ? 5.883 -25.297 -14.562 1 98.56 6 THR B CA 1
ATOM 2289 C C . THR B 1 6 ? 5.809 -24.047 -13.68 1 98.56 6 THR B C 1
ATOM 2291 O O . THR B 1 6 ? 4.848 -23.875 -12.922 1 98.56 6 THR B O 1
ATOM 2294 N N . VAL B 1 7 ? 6.855 -23.188 -13.75 1 98.81 7 VAL B N 1
ATOM 2295 C CA . VAL B 1 7 ? 6.887 -21.953 -12.992 1 98.81 7 VAL B CA 1
ATOM 2296 C C . VAL B 1 7 ? 7.133 -20.781 -13.938 1 98.81 7 VAL B C 1
ATOM 2298 O O . VAL B 1 7 ? 7.961 -20.859 -14.844 1 98.81 7 VAL B O 1
ATOM 2301 N N . LEU B 1 8 ? 6.305 -19.703 -13.859 1 98.94 8 LEU B N 1
ATOM 2302 C CA . LEU B 1 8 ? 6.527 -18.422 -14.508 1 98.94 8 LEU B CA 1
ATOM 2303 C C . LEU B 1 8 ? 7.117 -17.406 -13.523 1 98.94 8 LEU B C 1
ATOM 2305 O O . LEU B 1 8 ? 6.562 -17.188 -12.445 1 98.94 8 LEU B O 1
ATOM 2309 N N . ILE B 1 9 ? 8.234 -16.812 -13.883 1 98.94 9 ILE B N 1
ATOM 2310 C CA . ILE B 1 9 ? 8.914 -15.859 -13.008 1 98.94 9 ILE B CA 1
ATOM 2311 C C . ILE B 1 9 ? 9.078 -14.523 -13.734 1 98.94 9 ILE B C 1
ATOM 2313 O O . ILE B 1 9 ? 9.562 -14.484 -14.867 1 98.94 9 ILE B O 1
ATOM 2317 N N . THR B 1 10 ? 8.672 -13.461 -13.086 1 98.75 10 THR B N 1
ATOM 2318 C CA . THR B 1 10 ? 8.867 -12.148 -13.68 1 98.75 10 THR B CA 1
ATOM 2319 C C . THR B 1 10 ? 10.172 -11.523 -13.188 1 98.75 10 THR B C 1
ATOM 2321 O O . THR B 1 10 ? 10.594 -11.758 -12.055 1 98.75 10 THR B O 1
ATOM 2324 N N . GLY B 1 11 ? 10.781 -10.656 -13.984 1 96.75 11 GLY B N 1
ATOM 2325 C CA . GLY B 1 11 ? 11.977 -9.922 -13.602 1 96.75 11 GLY B CA 1
ATOM 2326 C C . GLY B 1 11 ? 13.18 -10.82 -13.383 1 96.75 11 GLY B C 1
ATOM 2327 O O . GLY B 1 11 ? 13.742 -10.852 -12.281 1 96.75 11 GLY B O 1
ATOM 2328 N N . CYS B 1 12 ? 13.734 -11.445 -14.477 1 97.38 12 CYS B N 1
ATOM 2329 C CA . CYS B 1 12 ? 14.766 -12.461 -14.32 1 97.38 12 CYS B CA 1
ATOM 2330 C C . CYS B 1 12 ? 16.109 -11.969 -14.836 1 97.38 12 CYS B C 1
ATOM 2332 O O . CYS B 1 12 ? 16.953 -12.766 -15.25 1 97.38 12 CYS B O 1
ATOM 2334 N N . THR B 1 13 ? 16.312 -10.703 -14.797 1 93.44 13 THR B N 1
ATOM 2335 C CA . THR B 1 13 ? 17.578 -10.188 -15.305 1 93.44 13 THR B CA 1
ATOM 2336 C C . THR B 1 13 ? 18.75 -10.703 -14.469 1 93.44 13 THR B C 1
ATOM 2338 O O . THR B 1 13 ? 18.609 -10.93 -13.266 1 93.44 13 THR B O 1
ATOM 2341 N N . ALA B 1 14 ? 19.891 -10.789 -15.133 1 91.94 14 ALA B N 1
ATOM 2342 C CA . ALA B 1 14 ? 21.094 -11.359 -14.531 1 91.94 14 ALA B CA 1
ATOM 2343 C C . ALA B 1 14 ? 21.5 -10.578 -13.281 1 91.94 14 ALA B C 1
ATOM 2345 O O . ALA B 1 14 ? 21.438 -9.344 -13.266 1 91.94 14 ALA B O 1
ATOM 2346 N N . GLY B 1 15 ? 21.812 -11.352 -12.289 1 88.38 15 GLY B N 1
ATOM 2347 C CA . GLY B 1 15 ? 22.297 -10.727 -11.062 1 88.38 15 GLY B CA 1
ATOM 2348 C C . GLY B 1 15 ? 21.188 -10.445 -10.062 1 88.38 15 GLY B C 1
ATOM 2349 O O . GLY B 1 15 ? 21.469 -10.086 -8.914 1 88.38 15 GLY B O 1
ATOM 2350 N N . GLY B 1 16 ? 19.969 -10.68 -10.422 1 91.69 16 GLY B N 1
ATOM 2351 C CA . GLY B 1 16 ? 18.859 -10.391 -9.523 1 91.69 16 GLY B CA 1
ATOM 2352 C C . GLY B 1 16 ? 18.266 -11.633 -8.898 1 91.69 16 GLY B C 1
ATOM 2353 O O . GLY B 1 16 ? 18.719 -12.75 -9.156 1 91.69 16 GLY B O 1
ATOM 2354 N N . ILE B 1 17 ? 17.312 -11.406 -8.07 1 94.19 17 ILE B N 1
ATOM 2355 C CA . ILE B 1 17 ? 16.625 -12.477 -7.363 1 94.19 17 ILE B CA 1
ATOM 2356 C C . ILE B 1 17 ? 15.914 -13.383 -8.359 1 94.19 17 ILE B C 1
ATOM 2358 O O . ILE B 1 17 ? 16.016 -14.609 -8.273 1 94.19 17 ILE B O 1
ATOM 2362 N N . GLY B 1 18 ? 15.266 -12.797 -9.352 1 97.12 18 GLY B N 1
ATOM 2363 C CA . GLY B 1 18 ? 14.523 -13.57 -10.336 1 97.12 18 GLY B CA 1
ATOM 2364 C C . GLY B 1 18 ? 15.406 -14.531 -11.125 1 97.12 18 GLY B C 1
ATOM 2365 O O . GLY B 1 18 ? 15.008 -15.664 -11.398 1 97.12 18 GLY B O 1
ATOM 2366 N N . HIS B 1 19 ? 16.547 -14.016 -11.469 1 97.25 19 HIS B N 1
ATOM 2367 C CA . HIS B 1 19 ? 17.5 -14.836 -12.195 1 97.25 19 HIS B CA 1
ATOM 2368 C C . HIS B 1 19 ? 17.922 -16.047 -11.383 1 97.25 19 HIS B C 1
ATOM 2370 O O . HIS B 1 19 ? 17.938 -17.172 -11.891 1 97.25 19 HIS B O 1
ATOM 2376 N N . SER B 1 20 ? 18.219 -15.867 -10.133 1 97.38 20 SER B N 1
ATOM 2377 C CA . SER B 1 20 ? 18.641 -16.953 -9.242 1 97.38 20 SER B CA 1
ATOM 2378 C C . SER B 1 20 ? 17.5 -17.938 -8.992 1 97.38 20 SER B C 1
ATOM 2380 O O . SER B 1 20 ? 17.719 -19.141 -8.891 1 97.38 20 SER B O 1
ATOM 2382 N N . LEU B 1 21 ? 16.297 -17.391 -8.914 1 98.5 21 LEU B N 1
ATOM 2383 C CA . LEU B 1 21 ? 15.133 -18.266 -8.766 1 98.5 21 LEU B CA 1
ATOM 2384 C C . LEU B 1 21 ? 14.969 -19.172 -9.984 1 98.5 21 LEU B C 1
ATOM 2386 O O . LEU B 1 21 ? 14.75 -20.375 -9.836 1 98.5 21 LEU B O 1
ATOM 2390 N N . ALA B 1 22 ? 15.117 -18.578 -11.133 1 98.69 22 ALA B N 1
ATOM 2391 C CA . ALA B 1 22 ? 14.977 -19.344 -12.375 1 98.69 22 ALA B CA 1
ATOM 2392 C C . ALA B 1 22 ? 15.977 -20.5 -12.422 1 98.69 22 ALA B C 1
ATOM 2394 O O . ALA B 1 22 ? 15.602 -21.625 -12.727 1 98.69 22 ALA B O 1
ATOM 2395 N N . LEU B 1 23 ? 17.172 -20.219 -12.055 1 98.5 23 LEU B N 1
ATOM 2396 C CA . LEU B 1 23 ? 18.234 -21.219 -12.086 1 98.5 23 LEU B CA 1
ATOM 2397 C C . LEU B 1 23 ? 17.953 -22.328 -11.078 1 98.5 23 LEU B C 1
ATOM 2399 O O . LEU B 1 23 ? 18.141 -23.516 -11.383 1 98.5 23 LEU B O 1
ATOM 2403 N N . ASP B 1 24 ? 17.516 -21.953 -9.914 1 98.62 24 ASP B N 1
ATOM 2404 C CA . ASP B 1 24 ? 17.281 -22.953 -8.875 1 98.62 24 ASP B CA 1
ATOM 2405 C C . ASP B 1 24 ? 16.078 -23.828 -9.211 1 98.62 24 ASP B C 1
ATOM 2407 O O . ASP B 1 24 ? 16.125 -25.047 -9.047 1 98.62 24 ASP B O 1
ATOM 2411 N N . PHE B 1 25 ? 14.992 -23.266 -9.688 1 98.69 25 PHE B N 1
ATOM 2412 C CA . PHE B 1 25 ? 13.836 -24.031 -10.133 1 98.69 25 PHE B CA 1
ATOM 2413 C C . PHE B 1 25 ? 14.227 -25 -11.242 1 98.69 25 PHE B C 1
ATOM 2415 O O . PHE B 1 25 ? 13.805 -26.156 -11.234 1 98.69 25 PHE B O 1
ATOM 2422 N N . HIS B 1 26 ? 15.023 -24.516 -12.188 1 98.5 26 HIS B N 1
ATOM 2423 C CA . HIS B 1 26 ? 15.469 -25.359 -13.297 1 98.5 26 HIS B CA 1
ATOM 2424 C C . HIS B 1 26 ? 16.281 -26.547 -12.805 1 98.5 26 HIS B C 1
ATOM 2426 O O . HIS B 1 26 ? 16.078 -27.672 -13.258 1 98.5 26 HIS B O 1
ATOM 2432 N N . ALA B 1 27 ? 17.141 -26.281 -11.898 1 97.88 27 ALA B N 1
ATOM 2433 C CA . ALA B 1 27 ? 18 -27.328 -11.336 1 97.88 27 ALA B CA 1
ATOM 2434 C C . ALA B 1 27 ? 17.172 -28.375 -10.609 1 97.88 27 ALA B C 1
ATOM 2436 O O . ALA B 1 27 ? 17.562 -29.547 -10.516 1 97.88 27 ALA B O 1
ATOM 2437 N N . ARG B 1 28 ? 16.016 -28.016 -10.188 1 97.06 28 ARG B N 1
ATOM 2438 C CA . ARG B 1 28 ? 15.172 -28.906 -9.406 1 97.06 28 ARG B CA 1
ATOM 2439 C C . ARG B 1 28 ? 14.133 -29.578 -10.297 1 97.06 28 ARG B C 1
ATOM 2441 O O . ARG B 1 28 ? 13.203 -30.234 -9.797 1 97.06 28 ARG B O 1
ATOM 2448 N N . GLY B 1 29 ? 14.219 -29.328 -11.547 1 96.69 29 GLY B N 1
ATOM 2449 C CA . GLY B 1 29 ? 13.445 -30.109 -12.5 1 96.69 29 GLY B CA 1
ATOM 2450 C C . GLY B 1 29 ? 12.172 -29.406 -12.945 1 96.69 29 GLY B C 1
ATOM 2451 O O . GLY B 1 29 ? 11.344 -30 -13.648 1 96.69 29 GLY B O 1
ATOM 2452 N N . TYR B 1 30 ? 11.961 -28.156 -12.547 1 97.94 30 TYR B N 1
ATOM 2453 C CA . TYR B 1 30 ? 10.805 -27.406 -13.039 1 97.94 30 TYR B CA 1
ATOM 2454 C C . TYR B 1 30 ? 11.008 -26.984 -14.484 1 97.94 30 TYR B C 1
ATOM 2456 O O . TYR B 1 30 ? 12.141 -26.75 -14.914 1 97.94 30 TYR B O 1
ATOM 2464 N N . LEU B 1 31 ? 9.953 -27.016 -15.211 1 98.25 31 LEU B N 1
ATOM 2465 C CA . LEU B 1 31 ? 9.953 -26.219 -16.438 1 98.25 31 LEU B CA 1
ATOM 2466 C C . LEU B 1 31 ? 9.82 -24.734 -16.125 1 98.25 31 LEU B C 1
ATOM 2468 O O . LEU B 1 31 ? 8.781 -24.297 -15.625 1 98.25 31 LEU B O 1
ATOM 2472 N N . VAL B 1 32 ? 10.852 -23.984 -16.438 1 98.75 32 VAL B N 1
ATOM 2473 C CA . VAL B 1 32 ? 10.891 -22.594 -16.031 1 98.75 32 VAL B CA 1
ATOM 2474 C C . VAL B 1 32 ? 10.586 -21.703 -17.219 1 98.75 32 VAL B C 1
ATOM 2476 O O . VAL B 1 32 ? 11.148 -21.875 -18.312 1 98.75 32 VAL B O 1
ATOM 2479 N N . ILE B 1 33 ? 9.664 -20.812 -17.062 1 98.81 33 ILE B N 1
ATOM 2480 C CA . ILE B 1 33 ? 9.445 -19.688 -17.969 1 98.81 33 ILE B CA 1
ATOM 2481 C C . ILE B 1 33 ? 9.953 -18.406 -17.328 1 98.81 33 ILE B C 1
ATOM 2483 O O . ILE B 1 33 ? 9.312 -17.859 -16.422 1 98.81 33 ILE B O 1
ATOM 2487 N N . ALA B 1 34 ? 11.102 -17.984 -17.75 1 98.75 34 ALA B N 1
ATOM 2488 C CA . ALA B 1 34 ? 11.727 -16.781 -17.234 1 98.75 34 ALA B CA 1
ATOM 2489 C C . ALA B 1 34 ? 11.375 -15.562 -18.094 1 98.75 34 ALA B C 1
ATOM 2491 O O . ALA B 1 34 ? 11.336 -15.664 -19.328 1 98.75 34 ALA B O 1
ATOM 2492 N N . SER B 1 35 ? 11.109 -14.438 -17.438 1 98.62 35 SER B N 1
ATOM 2493 C CA . SER B 1 35 ? 10.742 -13.273 -18.25 1 98.62 35 SER B CA 1
ATOM 2494 C C . SER B 1 35 ? 11.516 -12.039 -17.812 1 98.62 35 SER B C 1
ATOM 2496 O O . SER B 1 35 ? 11.992 -11.961 -16.672 1 98.62 35 SER B O 1
ATOM 2498 N N . ALA B 1 36 ? 11.734 -11.156 -18.688 1 97.25 36 ALA B N 1
ATOM 2499 C CA . ALA B 1 36 ? 12.242 -9.797 -18.562 1 97.25 36 ALA B CA 1
ATOM 2500 C C . ALA B 1 36 ? 11.562 -8.852 -19.547 1 97.25 36 ALA B C 1
ATOM 2502 O O . ALA B 1 36 ? 10.812 -9.297 -20.422 1 97.25 36 ALA B O 1
ATOM 2503 N N . ARG B 1 37 ? 11.695 -7.594 -19.391 1 94.12 37 ARG B N 1
ATOM 2504 C CA . ARG B 1 37 ? 11.055 -6.66 -20.312 1 94.12 37 ARG B CA 1
ATOM 2505 C C . ARG B 1 37 ? 11.414 -6.98 -21.766 1 94.12 37 ARG B C 1
ATOM 2507 O O . ARG B 1 37 ? 10.586 -6.809 -22.656 1 94.12 37 ARG B O 1
ATOM 2514 N N . SER B 1 38 ? 12.641 -7.371 -21.844 1 94.19 38 SER B N 1
ATOM 2515 C CA . SER B 1 38 ? 13.109 -7.902 -23.125 1 94.19 38 SER B CA 1
ATOM 2516 C C . SER B 1 38 ? 13.773 -9.266 -22.953 1 94.19 38 SER B C 1
ATOM 2518 O O . SER B 1 38 ? 14.766 -9.391 -22.219 1 94.19 38 SER B O 1
ATOM 2520 N N . ALA B 1 39 ? 13.273 -10.203 -23.672 1 95 39 ALA B N 1
ATOM 2521 C CA . ALA B 1 39 ? 13.82 -11.555 -23.578 1 95 39 ALA B CA 1
ATOM 2522 C C . ALA B 1 39 ? 15.281 -11.578 -24.016 1 95 39 ALA B C 1
ATOM 2524 O O . ALA B 1 39 ? 16.047 -12.445 -23.578 1 95 39 ALA B O 1
ATOM 2525 N N . THR B 1 40 ? 15.688 -10.633 -24.797 1 95.19 40 THR B N 1
ATOM 2526 C CA . THR B 1 40 ? 17.062 -10.586 -25.297 1 95.19 40 THR B CA 1
ATOM 2527 C C . THR B 1 40 ? 18.031 -10.266 -24.156 1 95.19 40 THR B C 1
ATOM 2529 O O . THR B 1 40 ? 19.234 -10.469 -24.297 1 95.19 40 THR B O 1
ATOM 2532 N N . LYS B 1 41 ? 17.5 -9.82 -23.016 1 93.69 41 LYS B N 1
ATOM 2533 C CA . LYS B 1 41 ? 18.344 -9.469 -21.875 1 93.69 41 LYS B CA 1
ATOM 2534 C C . LYS B 1 41 ? 18.609 -10.688 -21 1 93.69 41 LYS B C 1
ATOM 2536 O O . LYS B 1 41 ? 19.375 -10.617 -20.047 1 93.69 41 LYS B O 1
ATOM 2541 N N . ILE B 1 42 ? 17.953 -11.828 -21.344 1 97.5 42 ILE B N 1
ATOM 2542 C CA . ILE B 1 42 ? 18.125 -13.008 -20.516 1 97.5 42 ILE B CA 1
ATOM 2543 C C . ILE B 1 42 ? 18.453 -14.211 -21.391 1 97.5 42 ILE B C 1
ATOM 2545 O O . ILE B 1 42 ? 17.969 -15.32 -21.141 1 97.5 42 ILE B O 1
ATOM 2549 N N . THR B 1 43 ? 19.25 -14.047 -22.391 1 97.12 43 THR B N 1
ATOM 2550 C CA . THR B 1 43 ? 19.656 -15.102 -23.312 1 97.12 43 THR B CA 1
ATOM 2551 C C . THR B 1 43 ? 20.484 -16.156 -22.594 1 97.12 43 THR B C 1
ATOM 2553 O O . THR B 1 43 ? 20.516 -17.312 -23.016 1 97.12 43 THR B O 1
ATOM 2556 N N . ASP B 1 44 ? 21.172 -15.75 -21.562 1 97.31 44 ASP B N 1
ATOM 2557 C CA . ASP B 1 44 ? 21.953 -16.688 -20.766 1 97.31 44 ASP B CA 1
ATOM 2558 C C . ASP B 1 44 ? 21.062 -17.797 -20.203 1 97.31 44 ASP B C 1
ATOM 2560 O O . ASP B 1 44 ? 21.484 -18.953 -20.125 1 97.31 44 ASP B O 1
ATOM 2564 N N . LEU B 1 45 ? 19.828 -17.484 -19.844 1 98.12 45 LEU B N 1
ATOM 2565 C CA . LEU B 1 45 ? 18.875 -18.484 -19.359 1 98.12 45 LEU B CA 1
ATOM 2566 C C . LEU B 1 45 ? 18.375 -19.359 -20.5 1 98.12 45 LEU B C 1
ATOM 2568 O O . LEU B 1 45 ? 18.203 -20.562 -20.328 1 98.12 45 LEU B O 1
ATOM 2572 N N . ALA B 1 46 ? 18.172 -18.719 -21.625 1 97.81 46 ALA B N 1
ATOM 2573 C CA . ALA B 1 46 ? 17.734 -19.469 -22.797 1 97.81 46 ALA B CA 1
ATOM 2574 C C . ALA B 1 46 ? 18.766 -20.531 -23.203 1 97.81 46 ALA B C 1
ATOM 2576 O O . ALA B 1 46 ? 18.406 -21.625 -23.625 1 97.81 46 ALA B O 1
ATOM 2577 N N . GLU B 1 47 ? 19.969 -20.203 -23.062 1 97.69 47 GLU B N 1
ATOM 2578 C CA . GLU B 1 47 ? 21.062 -21.094 -23.422 1 97.69 47 GLU B CA 1
ATOM 2579 C C . GLU B 1 47 ? 21.078 -22.344 -22.547 1 97.69 47 GLU B C 1
ATOM 2581 O O . GLU B 1 47 ? 21.609 -23.375 -22.938 1 97.69 47 GLU B O 1
ATOM 2586 N N . LEU B 1 48 ? 20.484 -22.25 -21.375 1 97.56 48 LEU B N 1
ATOM 2587 C CA . LEU B 1 48 ? 20.438 -23.375 -20.453 1 97.56 48 LEU B CA 1
ATOM 2588 C C . LEU B 1 48 ? 19.203 -24.234 -20.703 1 97.56 48 LEU B C 1
ATOM 2590 O O . LEU B 1 48 ? 18.953 -25.203 -20 1 97.56 48 LEU B O 1
ATOM 2594 N N . GLY B 1 49 ? 18.391 -23.828 -21.719 1 96.19 49 GLY B N 1
ATOM 2595 C CA . GLY B 1 49 ? 17.188 -24.578 -22.047 1 96.19 49 GLY B CA 1
ATOM 2596 C C . GLY B 1 49 ? 15.945 -24.047 -21.344 1 96.19 49 GLY B C 1
ATOM 2597 O O . GLY B 1 49 ? 14.867 -24.656 -21.438 1 96.19 49 GLY B O 1
ATOM 2598 N N . ILE B 1 50 ? 16.094 -22.938 -20.656 1 97.94 50 ILE B N 1
ATOM 2599 C CA . ILE B 1 50 ? 14.953 -22.297 -19.984 1 97.94 50 ILE B CA 1
ATOM 2600 C C . ILE B 1 50 ? 14.141 -21.5 -20.984 1 97.94 50 ILE B C 1
ATOM 2602 O O . ILE B 1 50 ? 14.703 -20.766 -21.812 1 97.94 50 ILE B O 1
ATOM 2606 N N . LYS B 1 51 ? 12.836 -21.656 -20.969 1 97.81 51 LYS B N 1
ATOM 2607 C CA . LYS B 1 51 ? 11.992 -20.828 -21.812 1 97.81 51 LYS B CA 1
ATOM 2608 C C . LYS B 1 51 ? 12.031 -19.359 -21.359 1 97.81 51 LYS B C 1
ATOM 2610 O O . LYS B 1 51 ? 12.023 -19.078 -20.172 1 97.81 51 LYS B O 1
ATOM 2615 N N . THR B 1 52 ? 12.188 -18.469 -22.344 1 97.81 52 THR B N 1
ATOM 2616 C CA . THR B 1 52 ? 12.234 -17.047 -22.016 1 97.81 52 THR B CA 1
ATOM 2617 C C . THR B 1 52 ? 11.117 -16.297 -22.719 1 97.81 52 THR B C 1
ATOM 2619 O O . THR B 1 52 ? 10.688 -16.688 -23.812 1 97.81 52 THR B O 1
ATOM 2622 N N . LEU B 1 53 ? 10.586 -15.281 -22.078 1 96.94 53 LEU B N 1
ATOM 2623 C CA . LEU B 1 53 ? 9.469 -14.469 -22.547 1 96.94 53 LEU B CA 1
ATOM 2624 C C . LEU B 1 53 ? 9.742 -12.984 -22.312 1 96.94 53 LEU B C 1
ATOM 2626 O O . LEU B 1 53 ? 10.25 -12.602 -21.25 1 96.94 53 LEU B O 1
ATOM 2630 N N . SER B 1 54 ? 9.469 -12.164 -23.375 1 97.94 54 SER B N 1
ATOM 2631 C CA . SER B 1 54 ? 9.391 -10.727 -23.109 1 97.94 54 SER B CA 1
ATOM 2632 C C . SER B 1 54 ? 8.094 -10.359 -22.391 1 97.94 54 SER B C 1
ATOM 2634 O O . SER B 1 54 ? 7.004 -10.656 -22.875 1 97.94 54 SER B O 1
ATOM 2636 N N . LEU B 1 55 ? 8.242 -9.773 -21.219 1 98.5 55 LEU B N 1
ATOM 2637 C CA . LEU B 1 55 ? 7.074 -9.453 -20.406 1 98.5 55 LEU B CA 1
ATOM 2638 C C . LEU B 1 55 ? 7.32 -8.203 -19.578 1 98.5 55 LEU B C 1
ATOM 2640 O O . LEU B 1 55 ? 8.227 -8.18 -18.734 1 98.5 55 LEU B O 1
ATOM 2644 N N . ASP B 1 56 ? 6.617 -7.16 -19.922 1 98.44 56 ASP B N 1
ATOM 2645 C CA . ASP B 1 56 ? 6.539 -5.961 -19.094 1 98.44 56 ASP B CA 1
ATOM 2646 C C . ASP B 1 56 ? 5.273 -5.969 -18.234 1 98.44 56 ASP B C 1
ATOM 2648 O O . ASP B 1 56 ? 4.172 -5.766 -18.75 1 98.44 56 ASP B O 1
ATOM 2652 N N . VAL B 1 57 ? 5.484 -6.113 -16.922 1 98.56 57 VAL B N 1
ATOM 2653 C CA . VAL B 1 57 ? 4.348 -6.312 -16.031 1 98.56 57 VAL B CA 1
ATOM 2654 C C . VAL B 1 57 ? 3.547 -5.02 -15.914 1 98.56 57 VAL B C 1
ATOM 2656 O O . VAL B 1 57 ? 2.443 -5.008 -15.367 1 98.56 57 VAL B O 1
ATOM 2659 N N . THR B 1 58 ? 4.078 -3.877 -16.438 1 98.06 58 THR B N 1
ATOM 2660 C CA . THR B 1 58 ? 3.377 -2.6 -16.375 1 98.06 58 THR B CA 1
ATOM 2661 C C . THR B 1 58 ? 2.607 -2.334 -17.656 1 98.06 58 THR B C 1
ATOM 2663 O O . THR B 1 58 ? 2.025 -1.262 -17.828 1 98.06 58 THR B O 1
ATOM 2666 N N . ASP B 1 59 ? 2.65 -3.273 -18.578 1 98.44 59 ASP B N 1
ATOM 2667 C CA . ASP B 1 59 ? 2.006 -3.127 -19.875 1 98.44 59 ASP B CA 1
ATOM 2668 C C . ASP B 1 59 ? 0.971 -4.227 -20.109 1 98.44 59 ASP B C 1
ATOM 2670 O O . ASP B 1 59 ? 1.329 -5.383 -20.328 1 98.44 59 ASP B O 1
ATOM 2674 N N . GLY B 1 60 ? -0.302 -3.812 -20.156 1 98.06 60 GLY B N 1
ATOM 2675 C CA . GLY B 1 60 ? -1.395 -4.758 -20.312 1 98.06 60 GLY B CA 1
ATOM 2676 C C . GLY B 1 60 ? -1.285 -5.594 -21.578 1 98.06 60 GLY B C 1
ATOM 2677 O O . GLY B 1 60 ? -1.589 -6.789 -21.562 1 98.06 60 GLY B O 1
ATOM 2678 N N . LYS B 1 61 ? -0.895 -5 -22.641 1 98.12 61 LYS B N 1
ATOM 2679 C CA . LYS B 1 61 ? -0.738 -5.727 -23.906 1 98.12 61 LYS B CA 1
ATOM 2680 C C . LYS B 1 61 ? 0.382 -6.758 -23.797 1 98.12 61 LYS B C 1
ATOM 2682 O O . LYS B 1 61 ? 0.252 -7.875 -24.312 1 98.12 61 LYS B O 1
ATOM 2687 N N . SER B 1 62 ? 1.466 -6.359 -23.141 1 98.62 62 SER B N 1
ATOM 2688 C CA . SER B 1 62 ? 2.582 -7.273 -22.938 1 98.62 62 SER B CA 1
ATOM 2689 C C . SER B 1 62 ? 2.15 -8.484 -22.109 1 98.62 62 SER B C 1
ATOM 2691 O O . SER B 1 62 ? 2.52 -9.617 -22.438 1 98.62 62 SER B O 1
ATOM 2693 N N . ILE B 1 63 ? 1.336 -8.305 -21.109 1 98.75 63 ILE B N 1
ATOM 2694 C CA . ILE B 1 63 ? 0.85 -9.367 -20.25 1 98.75 63 ILE B CA 1
ATOM 2695 C C . ILE B 1 63 ? -0.07 -10.297 -21.031 1 98.75 63 ILE B C 1
ATOM 2697 O O . ILE B 1 63 ? 0.04 -11.523 -20.922 1 98.75 63 ILE B O 1
ATOM 2701 N N . GLU B 1 64 ? -0.902 -9.727 -21.828 1 98.25 64 GLU B N 1
ATOM 2702 C CA . GLU B 1 64 ? -1.819 -10.523 -22.641 1 98.25 64 GLU B CA 1
ATOM 2703 C C . GLU B 1 64 ? -1.062 -11.383 -23.641 1 98.25 64 GLU B C 1
ATOM 2705 O O . GLU B 1 64 ? -1.426 -12.539 -23.875 1 98.25 64 GLU B O 1
ATOM 2710 N N . GLU B 1 65 ? -0.094 -10.805 -24.25 1 98.19 65 GLU B N 1
ATOM 2711 C CA . GLU B 1 65 ? 0.724 -11.547 -25.203 1 98.19 65 GLU B CA 1
ATOM 2712 C C . GLU B 1 65 ? 1.445 -12.703 -24.516 1 98.19 65 GLU B C 1
ATOM 2714 O O . GLU B 1 65 ? 1.506 -13.812 -25.062 1 98.19 65 GLU B O 1
ATOM 2719 N N . ALA B 1 66 ? 1.987 -12.453 -23.344 1 98.38 66 ALA B N 1
ATOM 2720 C CA . ALA B 1 66 ? 2.641 -13.516 -22.578 1 98.38 66 ALA B CA 1
ATOM 2721 C C . ALA B 1 66 ? 1.66 -14.633 -22.25 1 98.38 66 ALA B C 1
ATOM 2723 O O . ALA B 1 66 ? 1.997 -15.812 -22.344 1 98.38 66 ALA B O 1
ATOM 2724 N N . LYS B 1 67 ? 0.467 -14.242 -21.828 1 98.62 67 LYS B N 1
ATOM 2725 C CA . LYS B 1 67 ? -0.56 -15.227 -21.5 1 98.62 67 LYS B CA 1
ATOM 2726 C C . LYS B 1 67 ? -0.905 -16.078 -22.703 1 98.62 67 LYS B C 1
ATOM 2728 O O . LYS B 1 67 ? -1.018 -17.312 -22.594 1 98.62 67 LYS B O 1
ATOM 2733 N N . ARG B 1 68 ? -1.058 -15.438 -23.844 1 98.31 68 ARG B N 1
ATOM 2734 C CA . ARG B 1 68 ? -1.377 -16.156 -25.062 1 98.31 68 ARG B CA 1
ATOM 2735 C C . ARG B 1 68 ? -0.284 -17.156 -25.422 1 98.31 68 ARG B C 1
ATOM 2737 O O . ARG B 1 68 ? -0.575 -18.281 -25.844 1 98.31 68 ARG B O 1
ATOM 2744 N N . GLU B 1 69 ? 0.89 -16.75 -25.266 1 98 69 GLU B N 1
ATOM 2745 C CA . GLU B 1 69 ? 2.014 -17.641 -25.547 1 98 69 GLU B CA 1
ATOM 2746 C C . GLU B 1 69 ? 2.004 -18.844 -24.625 1 98 69 GLU B C 1
ATOM 2748 O O . GLU B 1 69 ? 2.191 -19.984 -25.078 1 98 69 GLU B O 1
ATOM 2753 N N . ILE B 1 70 ? 1.785 -18.656 -23.391 1 98.31 70 ILE B N 1
ATOM 2754 C CA . ILE B 1 70 ? 1.783 -19.734 -22.406 1 98.31 70 ILE B CA 1
ATOM 2755 C C . ILE B 1 70 ? 0.602 -20.672 -22.656 1 98.31 70 ILE B C 1
ATOM 2757 O O . ILE B 1 70 ? 0.746 -21.891 -22.609 1 98.31 70 ILE B O 1
ATOM 2761 N N . GLU B 1 71 ? -0.531 -20.078 -22.984 1 98.44 71 GLU B N 1
ATOM 2762 C CA . GLU B 1 71 ? -1.688 -20.891 -23.344 1 98.44 71 GLU B CA 1
ATOM 2763 C C . GLU B 1 71 ? -1.41 -21.719 -24.594 1 98.44 71 GLU B C 1
ATOM 2765 O O . GLU B 1 71 ? -1.843 -22.875 -24.703 1 98.44 71 GLU B O 1
ATOM 2770 N N . GLY B 1 72 ? -0.709 -21.078 -25.531 1 98 72 GLY B N 1
ATOM 2771 C CA . GLY B 1 72 ? -0.301 -21.812 -26.719 1 98 72 GLY B CA 1
ATOM 2772 C C . GLY B 1 72 ? 0.582 -23 -26.406 1 98 72 GLY B C 1
ATOM 2773 O O . GLY B 1 72 ? 0.383 -24.094 -26.953 1 98 72 GLY B O 1
ATOM 2774 N N . TRP B 1 73 ? 1.551 -22.844 -25.5 1 97.38 73 TRP B N 1
ATOM 2775 C CA . TRP B 1 73 ? 2.432 -23.938 -25.094 1 97.38 73 TRP B CA 1
ATOM 2776 C C . TRP B 1 73 ? 1.64 -25.062 -24.422 1 97.38 73 TRP B C 1
ATOM 2778 O O . TRP B 1 73 ? 1.982 -26.234 -24.562 1 97.38 73 TRP B O 1
ATOM 2788 N N . ILE B 1 74 ? 0.603 -24.688 -23.656 1 97.5 74 ILE B N 1
ATOM 2789 C CA . ILE B 1 74 ? -0.245 -25.688 -23 1 97.5 74 ILE B CA 1
ATOM 2790 C C . ILE B 1 74 ? -1.045 -26.453 -24.047 1 97.5 74 ILE B C 1
ATOM 2792 O O . ILE B 1 74 ? -1.077 -27.688 -24.031 1 97.5 74 ILE B O 1
ATOM 2796 N N . GLU B 1 75 ? -1.609 -25.734 -24.969 1 97.25 75 GLU B N 1
ATOM 2797 C CA . GLU B 1 75 ? -2.457 -26.328 -26 1 97.25 75 GLU B CA 1
ATOM 2798 C C . GLU B 1 75 ? -1.661 -27.281 -26.891 1 97.25 75 GLU B C 1
ATOM 2800 O O . GLU B 1 75 ? -2.172 -28.312 -27.312 1 97.25 75 GLU B O 1
ATOM 2805 N N . ASN B 1 76 ? -0.42 -26.953 -27.125 1 96.69 76 ASN B N 1
ATOM 2806 C CA . ASN B 1 76 ? 0.419 -27.766 -28.016 1 96.69 76 ASN B CA 1
ATOM 2807 C C . ASN B 1 76 ? 1.131 -28.875 -27.25 1 96.69 76 ASN B C 1
ATOM 2809 O O . ASN B 1 76 ? 1.909 -29.625 -27.828 1 96.69 76 ASN B O 1
ATOM 2813 N N . GLY B 1 77 ? 0.923 -28.922 -25.969 1 95.12 77 GLY B N 1
ATOM 2814 C CA . GLY B 1 77 ? 1.454 -30.016 -25.172 1 95.12 77 GLY B CA 1
ATOM 2815 C C . GLY B 1 77 ? 2.902 -29.812 -24.766 1 95.12 77 GLY B C 1
ATOM 2816 O O . GLY B 1 77 ? 3.561 -30.734 -24.297 1 95.12 77 GLY B O 1
ATOM 2817 N N . GLU B 1 78 ? 3.369 -28.578 -24.953 1 94.44 78 GLU B N 1
ATOM 2818 C CA . GLU B 1 78 ? 4.746 -28.281 -24.594 1 94.44 78 GLU B CA 1
ATOM 2819 C C . GLU B 1 78 ? 4.906 -28.188 -23.078 1 94.44 78 GLU B C 1
ATOM 2821 O O . GLU B 1 78 ? 5.969 -28.5 -22.531 1 94.44 78 GLU B O 1
ATOM 2826 N N . ILE B 1 79 ? 3.846 -27.734 -22.469 1 95.56 79 ILE B N 1
ATOM 2827 C CA . ILE B 1 79 ? 3.812 -27.703 -21.016 1 95.56 79 ILE B CA 1
ATOM 2828 C C . ILE B 1 79 ? 2.453 -28.188 -20.516 1 95.56 79 ILE B C 1
ATOM 2830 O O . ILE B 1 79 ? 1.451 -28.078 -21.219 1 95.56 79 ILE B O 1
ATOM 2834 N N . GLY B 1 80 ? 2.424 -28.75 -19.312 1 95.5 80 GLY B N 1
ATOM 2835 C CA . GLY B 1 80 ? 1.214 -29.344 -18.766 1 95.5 80 GLY B CA 1
ATOM 2836 C C . GLY B 1 80 ? 0.26 -28.312 -18.188 1 95.5 80 GLY B C 1
ATOM 2837 O O . GLY B 1 80 ? -0.934 -28.594 -18.031 1 95.5 80 GLY B O 1
ATOM 2838 N N . GLY B 1 81 ? 0.674 -27.203 -17.922 1 97.56 81 GLY B N 1
ATOM 2839 C CA . GLY B 1 81 ? -0.053 -26.141 -17.25 1 97.56 81 GLY B CA 1
ATOM 2840 C C . GLY B 1 81 ? 0.853 -25.172 -16.5 1 97.56 81 GLY B C 1
ATOM 2841 O O . GLY B 1 81 ? 2.062 -25.141 -16.734 1 97.56 81 GLY B O 1
ATOM 2842 N N . LEU B 1 82 ? 0.269 -24.344 -15.719 1 98.5 82 LEU B N 1
ATOM 2843 C CA . LEU B 1 82 ? 1.027 -23.422 -14.875 1 98.5 82 LEU B CA 1
ATOM 2844 C C . LEU B 1 82 ? 0.824 -23.75 -13.398 1 98.5 82 LEU B C 1
ATOM 2846 O O . LEU B 1 82 ? -0.3 -23.703 -12.891 1 98.5 82 LEU B O 1
ATOM 2850 N N . ASP B 1 83 ? 1.896 -24.078 -12.734 1 98.69 83 ASP B N 1
ATOM 2851 C CA . ASP B 1 83 ? 1.801 -24.547 -11.359 1 98.69 83 ASP B CA 1
ATOM 2852 C C . ASP B 1 83 ? 2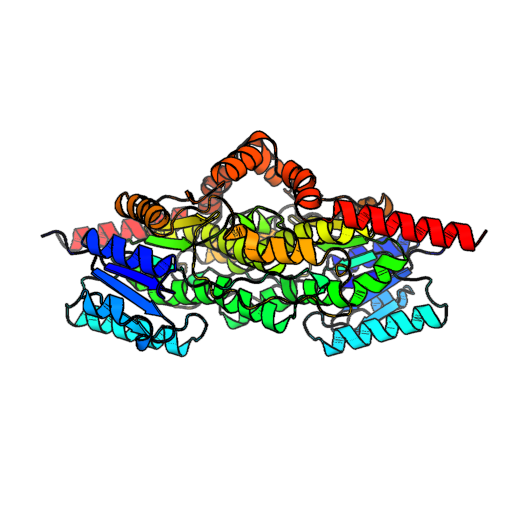.18 -23.438 -10.375 1 98.69 83 ASP B C 1
ATOM 2854 O O . ASP B 1 83 ? 1.689 -23.406 -9.25 1 98.69 83 ASP B O 1
ATOM 2858 N N . VAL B 1 84 ? 3.115 -22.562 -10.766 1 98.88 84 VAL B N 1
ATOM 2859 C CA . VAL B 1 84 ? 3.615 -21.516 -9.867 1 98.88 84 VAL B CA 1
ATOM 2860 C C . VAL B 1 84 ? 3.785 -20.219 -10.641 1 98.88 84 VAL B C 1
ATOM 2862 O O . VAL B 1 84 ? 4.293 -20.203 -11.766 1 98.88 84 VAL B O 1
ATOM 2865 N N . LEU B 1 85 ? 3.273 -19.156 -10.172 1 98.94 85 LEU B N 1
ATOM 2866 C CA . LEU B 1 85 ? 3.553 -17.797 -10.617 1 98.94 85 LEU B CA 1
ATOM 2867 C C . LEU B 1 85 ? 4.379 -17.047 -9.578 1 98.94 85 LEU B C 1
ATOM 2869 O O . LEU B 1 85 ? 3.955 -16.891 -8.43 1 98.94 85 LEU B O 1
ATOM 2873 N N . VAL B 1 86 ? 5.59 -16.656 -9.922 1 98.94 86 VAL B N 1
ATOM 2874 C CA . VAL B 1 86 ? 6.43 -15.852 -9.039 1 98.94 86 VAL B CA 1
ATOM 2875 C C . VAL B 1 86 ? 6.453 -14.406 -9.531 1 98.94 86 VAL B C 1
ATOM 2877 O O . VAL B 1 86 ? 7.102 -14.094 -10.531 1 98.94 86 VAL B O 1
ATOM 2880 N N . ASN B 1 87 ? 5.742 -13.578 -8.844 1 98.88 87 ASN B N 1
ATOM 2881 C CA . ASN B 1 87 ? 5.832 -12.141 -9.07 1 98.88 87 ASN B CA 1
ATOM 2882 C C . ASN B 1 87 ? 7.051 -11.539 -8.375 1 98.88 87 ASN B C 1
ATOM 2884 O O . ASN B 1 87 ? 6.98 -11.164 -7.199 1 98.88 87 ASN B O 1
ATOM 2888 N N . ASN B 1 88 ? 8.094 -11.391 -9.156 1 98.12 88 ASN B N 1
ATOM 2889 C CA . ASN B 1 88 ? 9.375 -10.945 -8.617 1 98.12 88 ASN B CA 1
ATOM 2890 C C . ASN B 1 88 ? 9.742 -9.555 -9.125 1 98.12 88 ASN B C 1
ATOM 2892 O O . ASN B 1 88 ? 10.453 -8.812 -8.445 1 98.12 88 ASN B O 1
ATOM 2896 N N . ALA B 1 89 ? 9.258 -9.227 -10.352 1 96.88 89 ALA B N 1
ATOM 2897 C CA . ALA B 1 89 ? 9.578 -7.91 -10.898 1 96.88 89 ALA B CA 1
ATOM 2898 C C . ALA B 1 89 ? 9.242 -6.805 -9.898 1 96.88 89 ALA B C 1
ATOM 2900 O O . ALA B 1 89 ? 8.188 -6.836 -9.266 1 96.88 89 ALA B O 1
ATOM 2901 N N . GLY B 1 90 ? 10.125 -5.891 -9.68 1 93.56 90 GLY B N 1
ATOM 2902 C CA . GLY B 1 90 ? 9.938 -4.785 -8.758 1 93.56 90 GLY B CA 1
ATOM 2903 C C . GLY B 1 90 ? 10.859 -3.609 -9.039 1 93.56 90 GLY B C 1
ATOM 2904 O O . GLY B 1 90 ? 11.781 -3.717 -9.844 1 93.56 90 GLY B O 1
ATOM 2905 N N . ARG B 1 91 ? 10.5 -2.525 -8.453 1 90.25 91 ARG B N 1
ATOM 2906 C CA . ARG B 1 91 ? 11.258 -1.284 -8.57 1 90.25 91 ARG B CA 1
ATOM 2907 C C . ARG B 1 91 ? 11.492 -0.651 -7.207 1 90.25 91 ARG B C 1
ATOM 2909 O O . ARG B 1 91 ? 10.602 -0.665 -6.352 1 90.25 91 ARG B O 1
ATOM 2916 N N . ASN B 1 92 ? 12.719 -0.217 -7.031 1 87.12 92 ASN B N 1
ATOM 2917 C CA . ASN B 1 92 ? 13.016 0.53 -5.812 1 87.12 92 ASN B CA 1
ATOM 2918 C C . ASN B 1 92 ? 12.664 2.008 -5.961 1 87.12 92 ASN B C 1
ATOM 2920 O O . ASN B 1 92 ? 12.641 2.535 -7.074 1 87.12 92 ASN B O 1
ATOM 2924 N N . CYS B 1 93 ? 12.375 2.635 -4.863 1 88.5 93 CYS B N 1
ATOM 2925 C CA . CYS B 1 93 ? 12.094 4.062 -4.777 1 88.5 93 CYS B CA 1
ATOM 2926 C C . CYS B 1 93 ? 12.57 4.633 -3.445 1 88.5 93 CYS B C 1
ATOM 2928 O O . CYS B 1 93 ? 11.805 4.699 -2.484 1 88.5 93 CYS B O 1
ATOM 2930 N N . THR B 1 94 ? 13.852 5.137 -3.465 1 89.38 94 THR B N 1
ATOM 2931 C CA . THR B 1 94 ? 14.453 5.637 -2.232 1 89.38 94 THR B CA 1
ATOM 2932 C C . THR B 1 94 ? 14.633 7.148 -2.291 1 89.38 94 THR B C 1
ATOM 2934 O O . THR B 1 94 ? 15.602 7.645 -2.869 1 89.38 94 THR B O 1
ATOM 2937 N N . LEU B 1 95 ? 13.766 7.887 -1.807 1 94.06 95 LEU B N 1
ATOM 2938 C CA . LEU B 1 95 ? 13.781 9.336 -1.626 1 94.06 95 LEU B CA 1
ATOM 2939 C C . LEU B 1 95 ? 12.961 9.742 -0.406 1 94.06 95 LEU B C 1
ATOM 2941 O O . LEU B 1 95 ? 11.992 9.062 -0.049 1 94.06 95 LEU B O 1
ATOM 2945 N N . PRO B 1 96 ? 13.391 10.828 0.217 1 95.94 96 PRO B N 1
ATOM 2946 C CA . PRO B 1 96 ? 12.516 11.336 1.275 1 95.94 96 PRO B CA 1
ATOM 2947 C C . PRO B 1 96 ? 11.086 11.578 0.793 1 95.94 96 PRO B C 1
ATOM 2949 O O . PRO B 1 96 ? 10.875 11.914 -0.374 1 95.94 96 PRO B O 1
ATOM 2952 N N . ALA B 1 97 ? 10.141 11.438 1.712 1 97.62 97 ALA B N 1
ATOM 2953 C CA . ALA B 1 97 ? 8.711 11.523 1.411 1 97.62 97 ALA B CA 1
ATOM 2954 C C . ALA B 1 97 ? 8.383 12.836 0.704 1 97.62 97 ALA B C 1
ATOM 2956 O O . ALA B 1 97 ? 7.57 12.859 -0.226 1 97.62 97 ALA B O 1
ATOM 2957 N N . LEU B 1 98 ? 9.031 13.914 1.104 1 97.62 98 LEU B N 1
ATOM 2958 C CA . LEU B 1 98 ? 8.68 15.227 0.579 1 97.62 98 LEU B CA 1
ATOM 2959 C C . LEU B 1 98 ? 9.438 15.516 -0.713 1 97.62 98 LEU B C 1
ATOM 2961 O O . LEU B 1 98 ? 9.109 16.469 -1.425 1 97.62 98 LEU B O 1
ATOM 2965 N N . ASP B 1 99 ? 10.398 14.664 -1.081 1 97 99 ASP B N 1
ATOM 2966 C CA . ASP B 1 99 ? 11.266 14.953 -2.223 1 97 99 ASP B CA 1
ATOM 2967 C C . ASP B 1 99 ? 10.914 14.062 -3.412 1 97 99 ASP B C 1
ATOM 2969 O O . ASP B 1 99 ? 11.383 14.289 -4.527 1 97 99 ASP B O 1
ATOM 2973 N N . VAL B 1 100 ? 10.109 13.102 -3.223 1 95.62 100 VAL B N 1
ATOM 2974 C CA . VAL B 1 100 ? 9.836 12.117 -4.258 1 95.62 100 VAL B CA 1
ATOM 2975 C C . VAL B 1 100 ? 9.062 12.766 -5.402 1 95.62 100 VAL B C 1
ATOM 2977 O O . VAL B 1 100 ? 8.148 13.562 -5.168 1 95.62 100 VAL B O 1
ATOM 2980 N N . ASP B 1 101 ? 9.531 12.492 -6.613 1 95.81 101 ASP B N 1
ATOM 2981 C CA . ASP B 1 101 ? 8.711 12.805 -7.785 1 95.81 101 ASP B CA 1
ATOM 2982 C C . ASP B 1 101 ? 7.48 11.914 -7.855 1 95.81 101 ASP B C 1
ATOM 2984 O O . ASP B 1 101 ? 7.598 10.688 -7.871 1 95.81 101 ASP B O 1
ATOM 2988 N N . LEU B 1 102 ? 6.316 12.5 -7.961 1 97.5 102 LEU B N 1
ATOM 2989 C CA . LEU B 1 102 ? 5.09 11.727 -7.844 1 97.5 102 LEU B CA 1
ATOM 2990 C C . LEU B 1 102 ? 4.906 10.812 -9.055 1 97.5 102 LEU B C 1
ATOM 2992 O O . LEU B 1 102 ? 4.312 9.742 -8.945 1 97.5 102 LEU B O 1
ATOM 2996 N N . ASP B 1 103 ? 5.352 11.234 -10.211 1 96.94 103 ASP B N 1
ATOM 2997 C CA . ASP B 1 103 ? 5.324 10.328 -11.352 1 96.94 103 ASP B CA 1
ATOM 2998 C C . ASP B 1 103 ? 6.211 9.109 -11.109 1 96.94 103 ASP B C 1
ATOM 3000 O O . ASP B 1 103 ? 5.859 7.992 -11.492 1 96.94 103 ASP B O 1
ATOM 3004 N N . ASP B 1 104 ? 7.363 9.367 -10.508 1 95.25 104 ASP B N 1
ATOM 3005 C CA . ASP B 1 104 ? 8.234 8.25 -10.141 1 95.25 104 ASP B CA 1
ATOM 3006 C C . ASP B 1 104 ? 7.562 7.344 -9.109 1 95.25 104 ASP B C 1
ATOM 3008 O O . ASP B 1 104 ? 7.688 6.121 -9.18 1 95.25 104 ASP B O 1
ATOM 3012 N N . ALA B 1 105 ? 6.918 7.969 -8.164 1 97.69 105 ALA B N 1
ATOM 3013 C CA . ALA B 1 105 ? 6.168 7.195 -7.172 1 97.69 105 ALA B CA 1
ATOM 3014 C C . ALA B 1 105 ? 5.113 6.324 -7.844 1 97.69 105 ALA B C 1
ATOM 3016 O O . ALA B 1 105 ? 4.973 5.145 -7.52 1 97.69 105 ALA B O 1
ATOM 3017 N N . ARG B 1 106 ? 4.379 6.898 -8.789 1 98.31 106 ARG B N 1
ATOM 3018 C CA . ARG B 1 106 ? 3.354 6.164 -9.516 1 98.31 106 ARG B CA 1
ATOM 3019 C C . ARG B 1 106 ? 3.963 5.004 -10.297 1 98.31 106 ARG B C 1
ATOM 3021 O O . ARG B 1 106 ? 3.387 3.918 -10.359 1 98.31 106 ARG B O 1
ATOM 3028 N N . HIS B 1 107 ? 5.086 5.25 -10.852 1 97 107 HIS B N 1
ATOM 3029 C CA . HIS B 1 107 ? 5.754 4.184 -11.594 1 97 107 HIS B CA 1
ATOM 3030 C C . HIS B 1 107 ? 6.176 3.051 -10.664 1 97 107 HIS B C 1
ATOM 3032 O O . HIS B 1 107 ? 6.117 1.878 -11.047 1 97 107 HIS B O 1
ATOM 3038 N N . CYS B 1 108 ? 6.672 3.395 -9.508 1 97.12 108 CYS B N 1
ATOM 3039 C CA . CYS B 1 108 ? 7.02 2.393 -8.508 1 97.12 108 CYS B CA 1
ATOM 3040 C C . CYS B 1 108 ? 5.816 1.521 -8.172 1 97.12 108 CYS B C 1
ATOM 3042 O O . CYS B 1 108 ? 5.914 0.292 -8.172 1 97.12 108 CYS B O 1
ATOM 3044 N N . PHE B 1 109 ? 4.668 2.129 -7.98 1 98.75 109 PHE B N 1
ATOM 3045 C CA . PHE B 1 109 ? 3.453 1.396 -7.648 1 98.75 109 PHE B CA 1
ATOM 3046 C C . PHE B 1 109 ? 2.961 0.587 -8.844 1 98.75 109 PHE B C 1
ATOM 3048 O O . PHE B 1 109 ? 2.383 -0.488 -8.672 1 98.75 109 PHE B O 1
ATOM 3055 N N . GLU B 1 110 ? 3.17 1.16 -10.023 1 98.62 110 GLU B N 1
ATOM 3056 C CA . GLU B 1 110 ? 2.748 0.428 -11.219 1 98.62 110 GLU B CA 1
ATOM 3057 C C . GLU B 1 110 ? 3.426 -0.937 -11.297 1 98.62 110 GLU B C 1
ATOM 3059 O O . GLU B 1 110 ? 2.781 -1.938 -11.617 1 98.62 110 GLU B O 1
ATOM 3064 N N . THR B 1 111 ? 4.668 -0.983 -10.969 1 98.19 111 THR B N 1
ATOM 3065 C CA . THR B 1 111 ? 5.414 -2.232 -11.039 1 98.19 111 THR B CA 1
ATOM 3066 C C . THR B 1 111 ? 5.148 -3.088 -9.797 1 98.19 111 THR B C 1
ATOM 3068 O O . THR B 1 111 ? 4.805 -4.266 -9.914 1 98.19 111 THR B O 1
ATOM 3071 N N . ASN B 1 112 ? 5.246 -2.5 -8.633 1 98.56 112 ASN B N 1
ATOM 3072 C CA . ASN B 1 112 ? 5.273 -3.244 -7.375 1 98.56 112 ASN B CA 1
ATOM 3073 C C . ASN B 1 112 ? 3.877 -3.697 -6.961 1 98.56 112 ASN B C 1
ATOM 3075 O O . ASN B 1 112 ? 3.732 -4.633 -6.172 1 98.56 112 ASN B O 1
ATOM 3079 N N . VAL B 1 113 ? 2.85 -2.99 -7.473 1 98.88 113 VAL B N 1
ATOM 3080 C CA . VAL B 1 113 ? 1.512 -3.252 -6.949 1 98.88 113 VAL B CA 1
ATOM 3081 C C . VAL B 1 113 ? 0.569 -3.605 -8.102 1 98.88 113 VAL B C 1
ATOM 3083 O O . VAL B 1 113 ? 0.129 -4.754 -8.219 1 98.88 113 VAL B O 1
ATOM 3086 N N . PHE B 1 114 ? 0.412 -2.705 -9.039 1 98.88 114 PHE B N 1
ATOM 3087 C CA . PHE B 1 114 ? -0.571 -2.922 -10.094 1 98.88 114 PHE B CA 1
ATOM 3088 C C . PHE B 1 114 ? -0.101 -4.004 -11.062 1 98.88 114 PHE B C 1
ATOM 3090 O O . PHE B 1 114 ? -0.915 -4.754 -11.602 1 98.88 114 PHE B O 1
ATOM 3097 N N . GLY B 1 115 ? 1.213 -4.008 -11.312 1 98.81 115 GLY B N 1
ATOM 3098 C CA . GLY B 1 115 ? 1.752 -5.098 -12.109 1 98.81 115 GLY B CA 1
ATOM 3099 C C . GLY B 1 115 ? 1.461 -6.465 -11.523 1 98.81 115 GLY B C 1
ATOM 3100 O O . GLY B 1 115 ? 1.098 -7.395 -12.25 1 98.81 115 GLY B O 1
ATOM 3101 N N . VAL B 1 116 ? 1.586 -6.598 -10.219 1 98.88 116 VAL B N 1
ATOM 3102 C CA . VAL B 1 116 ? 1.291 -7.844 -9.523 1 98.88 116 VAL B CA 1
ATOM 3103 C C . VAL B 1 116 ? -0.193 -8.18 -9.664 1 98.88 116 VAL B C 1
ATOM 3105 O O . VAL B 1 116 ? -0.557 -9.32 -9.93 1 98.88 116 VAL B O 1
ATOM 3108 N N . MET B 1 117 ? -1.074 -7.156 -9.477 1 98.88 117 MET B N 1
ATOM 3109 C CA . MET B 1 117 ? -2.512 -7.363 -9.633 1 98.88 117 MET B CA 1
ATOM 3110 C C . MET B 1 117 ? -2.836 -7.867 -11.031 1 98.88 117 MET B C 1
ATOM 3112 O O . MET B 1 117 ? -3.605 -8.82 -11.195 1 98.88 117 MET B O 1
ATOM 3116 N N . ALA B 1 118 ? -2.232 -7.234 -12.023 1 98.88 118 ALA B N 1
ATOM 3117 C CA . ALA B 1 118 ? -2.48 -7.59 -13.414 1 98.88 118 ALA B CA 1
ATOM 3118 C C . ALA B 1 118 ? -2.031 -9.016 -13.711 1 98.88 118 ALA B C 1
ATOM 3120 O O . ALA B 1 118 ? -2.74 -9.773 -14.383 1 98.88 118 ALA B O 1
ATOM 3121 N N . MET B 1 119 ? -0.884 -9.391 -13.188 1 98.94 119 MET B N 1
ATOM 3122 C CA . MET B 1 119 ? -0.357 -10.734 -13.383 1 98.94 119 MET B CA 1
ATOM 3123 C C . MET B 1 119 ? -1.274 -11.773 -12.742 1 98.94 119 MET B C 1
ATOM 3125 O O . MET B 1 119 ? -1.561 -12.812 -13.344 1 98.94 119 MET B O 1
ATOM 3129 N N . CYS B 1 120 ? -1.716 -11.484 -11.523 1 98.88 120 CYS B N 1
ATOM 3130 C CA . CYS B 1 120 ? -2.621 -12.398 -10.844 1 98.88 120 CYS B CA 1
ATOM 3131 C C . CYS B 1 120 ? -3.92 -12.562 -11.617 1 98.88 120 CYS B C 1
ATOM 3133 O O . CYS B 1 120 ? -4.41 -13.68 -11.789 1 98.88 120 CYS B O 1
ATOM 3135 N N . GLN B 1 121 ? -4.465 -11.453 -12.117 1 98.62 121 GLN B N 1
ATOM 3136 C CA . GLN B 1 121 ? -5.703 -11.516 -12.891 1 98.62 121 GLN B CA 1
ATOM 3137 C C . GLN B 1 121 ? -5.52 -12.352 -14.156 1 98.62 121 GLN B C 1
ATOM 3139 O O . GLN B 1 121 ? -6.383 -13.156 -14.5 1 98.62 121 GLN B O 1
ATOM 3144 N N . ALA B 1 122 ? -4.43 -12.211 -14.812 1 98.69 122 ALA B N 1
ATOM 3145 C CA . ALA B 1 122 ? -4.195 -12.844 -16.109 1 98.69 122 ALA B CA 1
ATOM 3146 C C . ALA B 1 122 ? -3.939 -14.336 -15.953 1 98.69 122 ALA B C 1
ATOM 3148 O O . ALA B 1 122 ? -4.398 -15.141 -16.766 1 98.69 122 ALA B O 1
ATOM 3149 N N . PHE B 1 123 ? -3.287 -14.773 -14.875 1 98.81 123 PHE B N 1
ATOM 3150 C CA . PHE B 1 123 ? -2.723 -16.109 -14.898 1 98.81 123 PHE B CA 1
ATOM 3151 C C . PHE B 1 123 ? -3.396 -17.016 -13.867 1 98.81 123 PHE B C 1
ATOM 3153 O O . PHE B 1 123 ? -3.238 -18.234 -13.898 1 98.81 123 PHE B O 1
ATOM 3160 N N . THR B 1 124 ? -4.188 -16.422 -12.906 1 98.62 124 THR B N 1
ATOM 3161 C CA . THR B 1 124 ? -4.812 -17.219 -11.859 1 98.62 124 THR B CA 1
ATOM 3162 C C . THR B 1 124 ? -5.711 -18.297 -12.453 1 98.62 124 THR B C 1
ATOM 3164 O O . THR B 1 124 ? -5.742 -19.422 -11.961 1 98.62 124 THR B O 1
ATOM 3167 N N . PRO B 1 125 ? -6.43 -18.016 -13.586 1 98.06 125 PRO B N 1
ATOM 3168 C CA . PRO B 1 125 ? -7.242 -19.078 -14.164 1 98.06 125 PRO B CA 1
ATOM 3169 C C . PRO B 1 125 ? -6.422 -20.312 -14.531 1 98.06 125 PRO B C 1
ATOM 3171 O O . PRO B 1 125 ? -6.887 -21.453 -14.367 1 98.06 125 PRO B O 1
ATOM 3174 N N . LEU B 1 126 ? -5.227 -20.156 -15.023 1 98.44 126 LEU B N 1
ATOM 3175 C CA . LEU B 1 126 ? -4.352 -21.266 -15.336 1 98.44 126 LEU B CA 1
ATOM 3176 C C . LEU B 1 126 ? -3.889 -21.969 -14.062 1 98.44 126 LEU B C 1
ATOM 3178 O O . LEU B 1 126 ? -3.736 -23.203 -14.047 1 98.44 126 LEU B O 1
ATOM 3182 N N . LEU B 1 127 ? -3.701 -21.203 -13.016 1 98.62 127 LEU B N 1
ATOM 3183 C CA . LEU B 1 127 ? -3.234 -21.75 -11.742 1 98.62 127 LEU B CA 1
ATOM 3184 C C . LEU B 1 127 ? -4.328 -22.562 -11.062 1 98.62 127 LEU B C 1
ATOM 3186 O O . LEU B 1 127 ? -4.043 -23.562 -10.398 1 98.62 127 LEU B O 1
ATOM 3190 N N . ILE B 1 128 ? -5.57 -22.094 -11.227 1 98 128 ILE B N 1
ATOM 3191 C CA . ILE B 1 128 ? -6.695 -22.797 -10.617 1 98 128 ILE B CA 1
ATOM 3192 C C . ILE B 1 128 ? -6.773 -24.219 -11.156 1 98 128 ILE B C 1
ATOM 3194 O O . ILE B 1 128 ? -6.996 -25.156 -10.398 1 98 128 ILE B O 1
ATOM 3198 N N . LYS B 1 129 ? -6.488 -24.406 -12.453 1 96.69 129 LYS B N 1
ATOM 3199 C CA . LYS B 1 129 ? -6.562 -25.719 -13.094 1 96.69 129 LYS B CA 1
ATOM 3200 C C . LYS B 1 129 ? -5.527 -26.672 -12.516 1 96.69 129 LYS B C 1
ATOM 3202 O O . LYS B 1 129 ? -5.68 -27.891 -12.602 1 96.69 129 LYS B O 1
ATOM 3207 N N . ARG B 1 130 ? -4.5 -26.125 -11.922 1 97.19 130 ARG B N 1
ATOM 3208 C CA . ARG B 1 130 ? -3.395 -26.938 -11.422 1 97.19 130 ARG B CA 1
ATOM 3209 C C . ARG B 1 130 ? -3.328 -26.875 -9.898 1 97.19 130 ARG B C 1
ATOM 3211 O O . ARG B 1 130 ? -2.391 -27.406 -9.297 1 97.19 130 ARG B O 1
ATOM 3218 N N . LYS B 1 131 ? -4.355 -26.203 -9.281 1 97.44 131 LYS B N 1
ATOM 3219 C CA . LYS B 1 131 ? -4.293 -25.969 -7.844 1 97.44 131 LYS B CA 1
ATOM 3220 C C . LYS B 1 131 ? -2.916 -25.453 -7.43 1 97.44 131 LYS B C 1
ATOM 3222 O O . LYS B 1 131 ? -2.293 -26 -6.516 1 97.44 131 LYS B O 1
ATOM 3227 N N . GLY B 1 132 ? -2.51 -24.422 -8.125 1 98.44 132 GLY B N 1
ATOM 3228 C CA . GLY B 1 132 ? -1.134 -23.953 -8.086 1 98.44 132 GLY B CA 1
ATOM 3229 C C . GLY B 1 132 ? -0.869 -22.969 -6.969 1 98.44 132 GLY B C 1
ATOM 3230 O O . GLY B 1 132 ? -1.583 -22.953 -5.961 1 98.44 132 GLY B O 1
ATOM 3231 N N . LEU B 1 133 ? 0.298 -22.203 -7.105 1 98.88 133 LEU B N 1
ATOM 3232 C CA . LEU B 1 133 ? 0.811 -21.312 -6.074 1 98.88 133 LEU B CA 1
ATOM 3233 C C . LEU B 1 133 ? 1.266 -19.984 -6.68 1 98.88 133 LEU B C 1
ATOM 3235 O O . LEU B 1 133 ? 1.939 -19.969 -7.711 1 98.88 133 LEU B O 1
ATOM 3239 N N . ILE B 1 134 ? 0.783 -18.938 -6.098 1 98.94 134 ILE B N 1
ATOM 3240 C CA . ILE B 1 134 ? 1.309 -17.609 -6.398 1 98.94 134 ILE B CA 1
ATOM 3241 C C . ILE B 1 134 ? 2.332 -17.203 -5.34 1 98.94 134 ILE B C 1
ATOM 3243 O O . ILE B 1 134 ? 2.082 -17.344 -4.141 1 98.94 134 ILE B O 1
ATOM 3247 N N . VAL B 1 135 ? 3.52 -16.797 -5.746 1 98.94 135 VAL B N 1
ATOM 3248 C CA . VAL B 1 135 ? 4.566 -16.281 -4.867 1 98.94 135 VAL B CA 1
ATOM 3249 C C . VAL B 1 135 ? 4.801 -14.805 -5.145 1 98.94 135 VAL B C 1
ATOM 3251 O O . VAL B 1 135 ? 5.227 -14.43 -6.242 1 98.94 135 VAL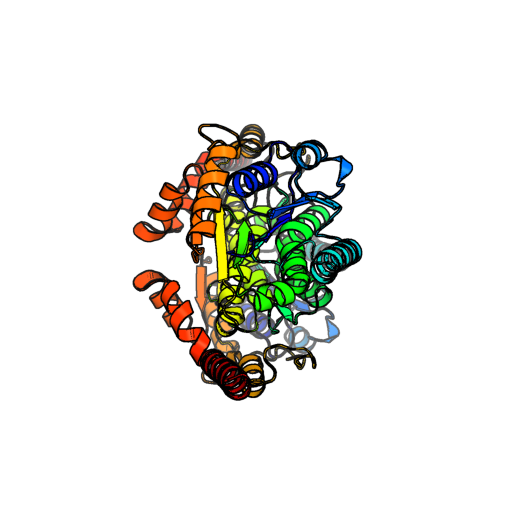 B O 1
ATOM 3254 N N . ASN B 1 136 ? 4.473 -13.953 -4.219 1 98.81 136 ASN B N 1
ATOM 3255 C CA . ASN B 1 136 ? 4.754 -12.531 -4.309 1 98.81 136 ASN B CA 1
ATOM 3256 C C . ASN B 1 136 ? 5.98 -12.141 -3.488 1 98.81 136 ASN B C 1
ATOM 3258 O O . ASN B 1 136 ? 6.008 -12.344 -2.273 1 98.81 136 ASN B O 1
ATOM 3262 N N . ILE B 1 137 ? 6.984 -11.586 -4.141 1 98.31 137 ILE B N 1
ATOM 3263 C CA . ILE B 1 137 ? 8.219 -11.195 -3.461 1 98.31 137 ILE B CA 1
ATOM 3264 C C . ILE B 1 137 ? 8.023 -9.836 -2.785 1 98.31 137 ILE B C 1
ATOM 3266 O O . ILE B 1 137 ? 7.98 -8.805 -3.455 1 98.31 137 ILE B O 1
ATOM 3270 N N . GLY B 1 138 ? 7.891 -9.898 -1.503 1 97.44 138 GLY B N 1
ATOM 3271 C CA . GLY B 1 138 ? 7.723 -8.695 -0.696 1 97.44 138 GLY B CA 1
ATOM 3272 C C . GLY B 1 138 ? 9.023 -8.195 -0.09 1 97.44 138 GLY B C 1
ATOM 3273 O O . GLY B 1 138 ? 10.078 -8.305 -0.708 1 97.44 138 GLY B O 1
ATOM 3274 N N . SER B 1 139 ? 8.906 -7.551 1.058 1 95.56 139 SER B N 1
ATOM 3275 C CA . SER B 1 139 ? 10.062 -6.922 1.681 1 95.56 139 SER B CA 1
ATOM 3276 C C . SER B 1 139 ? 9.82 -6.652 3.16 1 95.56 139 SER B C 1
ATOM 3278 O O . SER B 1 139 ? 8.672 -6.492 3.586 1 95.56 139 SER B O 1
ATOM 3280 N N . VAL B 1 140 ? 10.898 -6.562 3.877 1 93.75 140 VAL B N 1
ATOM 3281 C CA . VAL B 1 140 ? 10.828 -6.078 5.25 1 93.75 140 VAL B CA 1
ATOM 3282 C C . VAL B 1 140 ? 10.414 -4.605 5.258 1 93.75 140 VAL B C 1
ATOM 3284 O O . VAL B 1 140 ? 9.867 -4.113 6.25 1 93.75 140 VAL B O 1
ATOM 3287 N N . ALA B 1 141 ? 10.602 -3.938 4.156 1 93.62 141 ALA B N 1
ATOM 3288 C CA . ALA B 1 141 ? 10.242 -2.527 4.031 1 93.62 141 ALA B CA 1
ATOM 3289 C C . ALA B 1 141 ? 8.734 -2.336 4.133 1 93.62 141 ALA B C 1
ATOM 3291 O O . ALA B 1 141 ? 8.258 -1.22 4.352 1 93.62 141 ALA B O 1
ATOM 3292 N N . ALA B 1 142 ? 7.969 -3.391 3.947 1 95.06 142 ALA B N 1
ATOM 3293 C CA . ALA B 1 142 ? 6.52 -3.336 4.117 1 95.06 142 ALA B CA 1
ATOM 3294 C C . ALA B 1 142 ? 6.145 -3.137 5.586 1 95.06 142 ALA B C 1
ATOM 3296 O O . ALA B 1 142 ? 5.039 -2.693 5.895 1 95.06 142 ALA B O 1
ATOM 3297 N N . ILE B 1 143 ? 7.082 -3.49 6.426 1 91.81 143 ILE B N 1
ATOM 3298 C CA . ILE B 1 143 ? 6.816 -3.572 7.859 1 91.81 143 ILE B CA 1
ATOM 3299 C C . ILE B 1 143 ? 7.547 -2.447 8.586 1 91.81 143 ILE B C 1
ATOM 3301 O O . ILE B 1 143 ? 6.992 -1.812 9.484 1 91.81 143 ILE B O 1
ATOM 3305 N N . LEU B 1 144 ? 8.734 -2.123 8.094 1 91.75 144 LEU B N 1
ATOM 3306 C CA . LEU B 1 144 ? 9.602 -1.147 8.742 1 91.75 144 LEU B CA 1
ATOM 3307 C C . LEU B 1 144 ? 9.453 0.229 8.109 1 91.75 144 LEU B C 1
ATOM 3309 O O . LEU B 1 144 ? 9.359 0.344 6.883 1 91.75 144 LEU B O 1
ATOM 3313 N N . PRO B 1 145 ? 9.492 1.236 9.023 1 93.81 145 PRO B N 1
ATOM 3314 C CA . PRO B 1 145 ? 9.531 2.586 8.453 1 93.81 145 PRO B CA 1
ATOM 3315 C C . PRO B 1 145 ? 10.938 3.014 8.039 1 93.81 145 PRO B C 1
ATOM 3317 O O . PRO B 1 145 ? 11.484 3.975 8.594 1 93.81 145 PRO B O 1
ATOM 3320 N N . TYR B 1 146 ? 11.453 2.35 7.023 1 91.38 146 TYR B N 1
ATOM 3321 C CA . TYR B 1 146 ? 12.766 2.727 6.52 1 91.38 146 TYR B CA 1
ATOM 3322 C C . TYR B 1 146 ? 12.766 4.16 6.008 1 91.38 146 TYR B C 1
ATOM 3324 O O . TYR B 1 146 ? 12.109 4.473 5.016 1 91.38 146 TYR B O 1
ATOM 3332 N N . VAL B 1 147 ? 13.555 4.957 6.715 1 93.69 147 VAL B N 1
ATOM 3333 C CA . VAL B 1 147 ? 13.617 6.375 6.387 1 93.69 147 VAL B CA 1
ATOM 3334 C C . VAL B 1 147 ? 14.148 6.555 4.969 1 93.69 147 VAL B C 1
ATOM 3336 O O . VAL B 1 147 ? 14.938 5.742 4.484 1 93.69 147 VAL B O 1
ATOM 3339 N N . PHE B 1 148 ? 13.672 7.594 4.254 1 94.06 148 PHE B N 1
ATOM 3340 C CA . PHE B 1 148 ? 14.023 7.938 2.881 1 94.06 148 PHE B CA 1
ATOM 3341 C C . PHE B 1 148 ? 13.539 6.863 1.914 1 94.06 148 PHE B C 1
ATOM 3343 O O . PHE B 1 148 ? 14.148 6.645 0.867 1 94.06 148 PHE B O 1
ATOM 3350 N N . GLY B 1 149 ? 12.5 6.145 2.258 1 94.62 149 GLY B N 1
ATOM 3351 C CA . GLY B 1 149 ? 11.906 5.098 1.436 1 94.62 149 GLY B CA 1
ATOM 3352 C C . GLY B 1 149 ? 10.406 4.996 1.593 1 94.62 149 GLY B C 1
ATOM 3353 O O . GLY B 1 149 ? 9.844 3.898 1.54 1 94.62 149 GLY B O 1
ATOM 3354 N N . SER B 1 150 ? 9.805 6.148 1.917 1 96.94 150 SER B N 1
ATOM 3355 C CA . SER B 1 150 ? 8.383 6.176 2.244 1 96.94 150 SER B CA 1
ATOM 3356 C C . SER B 1 150 ? 7.547 5.562 1.127 1 96.94 150 SER B C 1
ATOM 3358 O O . SER B 1 150 ? 6.652 4.758 1.388 1 96.94 150 SER B O 1
ATOM 3360 N N . VAL B 1 151 ? 7.895 5.879 -0.124 1 97.69 151 VAL B N 1
ATOM 3361 C CA . VAL B 1 151 ? 7.129 5.402 -1.272 1 97.69 151 VAL B CA 1
ATOM 3362 C C . VAL B 1 151 ? 7.348 3.902 -1.451 1 97.69 151 VAL B C 1
ATOM 3364 O O . VAL B 1 151 ? 6.391 3.152 -1.656 1 97.69 151 VAL B O 1
ATOM 3367 N N . TYR B 1 152 ? 8.594 3.457 -1.366 1 96.5 152 TYR B N 1
ATOM 3368 C CA . TYR B 1 152 ? 8.898 2.035 -1.479 1 96.5 152 TYR B CA 1
ATOM 3369 C C . TYR B 1 152 ? 8.219 1.243 -0.365 1 96.5 152 TYR B C 1
ATOM 3371 O O . TYR B 1 152 ? 7.586 0.217 -0.621 1 96.5 152 TYR B O 1
ATOM 3379 N N . ASN B 1 153 ? 8.383 1.739 0.899 1 97.62 153 ASN B N 1
ATOM 3380 C CA . ASN B 1 153 ? 7.715 1.105 2.033 1 97.62 153 ASN B CA 1
ATOM 3381 C C . ASN B 1 153 ? 6.219 0.95 1.788 1 97.62 153 ASN B C 1
ATOM 3383 O O . ASN B 1 153 ? 5.656 -0.122 2.02 1 97.62 153 ASN B O 1
ATOM 3387 N N . ALA B 1 154 ? 5.641 2.018 1.309 1 98.75 154 ALA B N 1
ATOM 3388 C CA . ALA B 1 154 ? 4.203 2.033 1.045 1 98.75 154 ALA B CA 1
ATOM 3389 C C . ALA B 1 154 ? 3.83 1.007 -0.021 1 98.75 154 ALA B C 1
ATOM 3391 O O . ALA B 1 154 ? 2.84 0.285 0.124 1 98.75 154 ALA B O 1
ATOM 3392 N N . SER B 1 155 ? 4.57 0.908 -1.092 1 98.69 155 SER B N 1
ATOM 3393 C CA . SER B 1 155 ? 4.281 -0.021 -2.18 1 98.69 155 SER B CA 1
ATOM 3394 C C . SER B 1 155 ? 4.363 -1.469 -1.706 1 98.69 155 SER B C 1
ATOM 3396 O O . SER B 1 155 ? 3.518 -2.293 -2.061 1 98.69 155 SER B O 1
ATOM 3398 N N . LYS B 1 156 ? 5.348 -1.765 -0.925 1 98.5 156 LYS B N 1
ATOM 3399 C CA . LYS B 1 156 ? 5.512 -3.137 -0.451 1 98.5 156 LYS B CA 1
ATOM 3400 C C . LYS B 1 156 ? 4.473 -3.479 0.611 1 98.5 156 LYS B C 1
ATOM 3402 O O . LYS B 1 156 ? 4.02 -4.621 0.698 1 98.5 156 LYS B O 1
ATOM 3407 N N . ALA B 1 157 ? 4.098 -2.477 1.413 1 98.62 157 ALA B N 1
ATOM 3408 C CA . ALA B 1 157 ? 2.98 -2.691 2.33 1 98.62 157 ALA B CA 1
ATOM 3409 C C . ALA B 1 157 ? 1.698 -3.01 1.567 1 98.62 157 ALA B C 1
ATOM 3411 O O . ALA B 1 157 ? 0.934 -3.891 1.966 1 98.62 157 ALA B O 1
ATOM 3412 N N . ALA B 1 158 ? 1.481 -2.273 0.523 1 98.88 158 ALA B N 1
ATOM 3413 C CA . ALA B 1 158 ? 0.322 -2.529 -0.327 1 98.88 158 ALA B CA 1
ATOM 3414 C C . ALA B 1 158 ? 0.356 -3.947 -0.889 1 98.88 158 ALA B C 1
ATOM 3416 O O . ALA B 1 158 ? -0.657 -4.652 -0.877 1 98.88 158 ALA B O 1
ATOM 3417 N N . LEU B 1 159 ? 1.514 -4.379 -1.338 1 98.81 159 LEU B N 1
ATOM 3418 C CA . LEU B 1 159 ? 1.675 -5.719 -1.889 1 98.81 159 LEU B CA 1
ATOM 3419 C C . LEU B 1 159 ? 1.348 -6.777 -0.841 1 98.81 159 LEU B C 1
ATOM 3421 O O . LEU B 1 159 ? 0.66 -7.758 -1.138 1 98.81 159 LEU B O 1
ATOM 3425 N N . HIS B 1 160 ? 1.88 -6.594 0.361 1 98.62 160 HIS B N 1
ATOM 3426 C CA . HIS B 1 160 ? 1.609 -7.539 1.438 1 98.62 160 HIS B CA 1
ATOM 3427 C C . HIS B 1 160 ? 0.114 -7.633 1.726 1 98.62 160 HIS B C 1
ATOM 3429 O O . HIS B 1 160 ? -0.433 -8.734 1.833 1 98.62 160 HIS B O 1
ATOM 3435 N N . ALA B 1 161 ? -0.511 -6.461 1.843 1 98.38 161 ALA B N 1
ATOM 3436 C CA . ALA B 1 161 ? -1.935 -6.426 2.166 1 98.38 161 ALA B CA 1
ATOM 3437 C C . ALA B 1 161 ? -2.768 -7.055 1.055 1 98.38 161 ALA B C 1
ATOM 3439 O O . ALA B 1 161 ? -3.68 -7.844 1.323 1 98.38 161 ALA B O 1
ATOM 3440 N N . TYR B 1 162 ? -2.473 -6.758 -0.218 1 98.75 162 TYR B N 1
ATOM 3441 C CA . TYR B 1 162 ? -3.143 -7.355 -1.369 1 98.75 162 TYR B CA 1
ATOM 3442 C C . TYR B 1 162 ? -3.02 -8.875 -1.347 1 98.75 162 TYR B C 1
ATOM 3444 O O . TYR B 1 162 ? -4.008 -9.586 -1.531 1 98.75 162 TYR B O 1
ATOM 3452 N N . SER B 1 163 ? -1.809 -9.336 -1.067 1 98.62 163 SER B N 1
ATOM 3453 C CA . SER B 1 163 ? -1.499 -10.766 -1.097 1 98.62 163 SER B CA 1
ATOM 3454 C C . SER B 1 163 ? -2.299 -11.523 -0.044 1 98.62 163 SER B C 1
ATOM 3456 O O . SER B 1 163 ? -2.777 -12.633 -0.3 1 98.62 163 SER B O 1
ATOM 3458 N N . ARG B 1 164 ? -2.391 -10.922 1.091 1 97.5 164 ARG B N 1
ATOM 3459 C CA . ARG B 1 164 ? -3.115 -11.562 2.184 1 97.5 164 ARG B CA 1
ATOM 3460 C C . ARG B 1 164 ? -4.59 -11.734 1.835 1 97.5 164 ARG B C 1
ATOM 3462 O O . ARG B 1 164 ? -5.164 -12.797 2.076 1 97.5 164 ARG B O 1
ATOM 3469 N N . THR B 1 165 ? -5.203 -10.711 1.311 1 97.56 165 THR B N 1
ATOM 3470 C CA . THR B 1 165 ? -6.609 -10.797 0.93 1 97.56 165 THR B CA 1
ATOM 3471 C C . THR B 1 165 ? -6.797 -11.766 -0.235 1 97.56 165 THR B C 1
ATOM 3473 O O . THR B 1 165 ? -7.734 -12.562 -0.239 1 97.56 165 THR B O 1
ATOM 3476 N N . LEU B 1 166 ? -5.898 -11.703 -1.195 1 98.44 166 LEU B N 1
ATOM 3477 C CA . LEU B 1 166 ? -5.926 -12.609 -2.34 1 98.44 166 LEU B CA 1
ATOM 3478 C C . LEU B 1 166 ? -5.898 -14.062 -1.884 1 98.44 166 LEU B C 1
ATOM 3480 O O . LEU B 1 166 ? -6.609 -14.906 -2.434 1 98.44 166 LEU B O 1
ATOM 3484 N N . ARG B 1 167 ? -5.07 -14.375 -0.924 1 98 167 ARG B N 1
ATOM 3485 C CA . ARG B 1 167 ? -4.934 -15.727 -0.385 1 98 167 ARG B CA 1
ATOM 3486 C C . ARG B 1 167 ? -6.277 -16.266 0.092 1 98 167 ARG B C 1
ATOM 3488 O O . ARG B 1 167 ? -6.648 -17.391 -0.232 1 98 167 ARG B O 1
ATOM 3495 N N . LEU B 1 168 ? -7.004 -15.422 0.855 1 97.25 168 LEU B N 1
ATOM 3496 C CA . LEU B 1 168 ? -8.297 -15.844 1.372 1 97.25 168 LEU B CA 1
ATOM 3497 C C . LEU B 1 168 ? -9.297 -16.062 0.236 1 97.25 168 LEU B C 1
ATOM 3499 O O . LEU B 1 168 ? -10.047 -17.031 0.235 1 97.25 168 LEU B O 1
ATOM 3503 N N . GLU B 1 169 ? -9.281 -15.18 -0.724 1 97.62 169 GLU B N 1
ATOM 3504 C CA . GLU B 1 169 ? -10.25 -15.227 -1.815 1 97.62 169 GLU B CA 1
ATOM 3505 C C . GLU B 1 169 ? -10 -16.438 -2.721 1 97.62 169 GLU B C 1
ATOM 3507 O O . GLU B 1 169 ? -10.938 -16.984 -3.303 1 97.62 169 GLU B O 1
ATOM 3512 N N . LEU B 1 170 ? -8.758 -16.922 -2.781 1 98.12 170 LEU B N 1
ATOM 3513 C CA . LEU B 1 170 ? -8.422 -17.984 -3.709 1 98.12 170 LEU B CA 1
ATOM 3514 C C . LEU B 1 170 ? -8.438 -19.344 -3.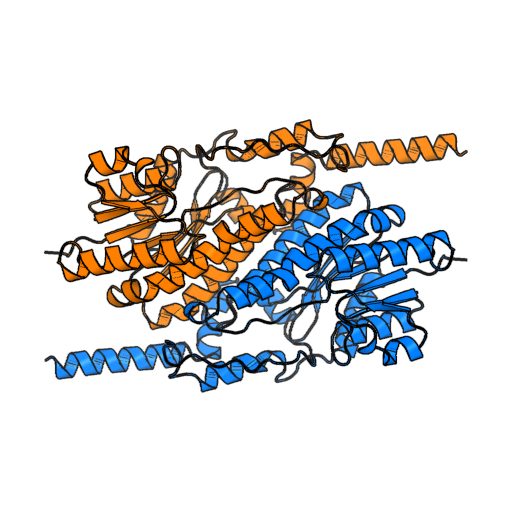004 1 98.12 170 LEU B C 1
ATOM 3516 O O . LEU B 1 170 ? -8.422 -20.391 -3.656 1 98.12 170 LEU B O 1
ATOM 3520 N N . ALA B 1 171 ? -8.5 -19.312 -1.694 1 97.19 171 ALA B N 1
ATOM 3521 C CA . ALA B 1 171 ? -8.445 -20.547 -0.895 1 97.19 171 ALA B CA 1
ATOM 3522 C C . ALA B 1 171 ? -9.523 -21.531 -1.327 1 97.19 171 ALA B C 1
ATOM 3524 O O . ALA B 1 171 ? -9.266 -22.719 -1.463 1 97.19 171 ALA B O 1
ATOM 3525 N N . PRO B 1 172 ? -10.75 -21.047 -1.631 1 96.81 172 PRO B N 1
ATOM 3526 C CA . PRO B 1 172 ? -11.773 -22 -2.049 1 96.81 172 PRO B CA 1
ATOM 3527 C C . PRO B 1 172 ? -11.398 -22.75 -3.33 1 96.81 172 PRO B C 1
ATOM 3529 O O . PRO B 1 172 ? -11.906 -23.844 -3.584 1 96.81 172 PRO B O 1
ATOM 3532 N N . TYR B 1 173 ? -10.516 -22.203 -4.125 1 97.44 173 TYR B N 1
ATOM 3533 C CA . TYR B 1 173 ? -10.141 -22.781 -5.41 1 97.44 173 TYR B CA 1
ATOM 3534 C C . TYR B 1 173 ? -8.812 -23.531 -5.309 1 97.44 173 TYR B C 1
ATOM 3536 O O . TYR B 1 173 ? -8.203 -23.859 -6.328 1 97.44 173 TYR B O 1
ATOM 3544 N N . SER B 1 174 ? -8.281 -23.641 -4.09 1 97.31 174 SER B N 1
ATOM 3545 C CA . SER B 1 174 ? -7.078 -24.406 -3.775 1 97.31 174 SER B CA 1
ATOM 3546 C C . SER B 1 174 ? -5.848 -23.812 -4.449 1 97.31 174 SER B C 1
ATOM 3548 O O . SER B 1 174 ? -4.957 -24.547 -4.891 1 97.31 174 SER B O 1
ATOM 3550 N N . VAL B 1 175 ? -5.875 -22.562 -4.676 1 98.31 175 VAL B N 1
ATOM 3551 C CA . VAL B 1 175 ? -4.688 -21.828 -5.105 1 98.31 175 VAL B CA 1
ATOM 3552 C C . VAL B 1 175 ? -4.039 -21.141 -3.908 1 98.31 175 VAL B C 1
ATOM 3554 O O . VAL B 1 175 ? -4.699 -20.406 -3.172 1 98.31 175 VAL B O 1
ATOM 3557 N N . GLY B 1 176 ? -2.754 -21.484 -3.633 1 98.38 176 GLY B N 1
ATOM 3558 C CA . GLY B 1 176 ? -2.023 -20.859 -2.545 1 98.38 176 GLY B CA 1
ATOM 3559 C C . GLY B 1 176 ? -1.436 -19.516 -2.92 1 98.38 176 GLY B C 1
ATOM 3560 O O . GLY B 1 176 ? -1.192 -19.234 -4.098 1 98.38 176 GLY B O 1
ATOM 3561 N N . VAL B 1 177 ? -1.303 -18.656 -1.964 1 98.69 177 VAL B N 1
ATOM 3562 C CA . VAL B 1 177 ? -0.589 -17.391 -2.113 1 98.69 177 VAL B CA 1
ATOM 3563 C C . VAL B 1 177 ? 0.445 -17.25 -0.998 1 98.69 177 VAL B C 1
ATOM 3565 O O . VAL B 1 177 ? 0.098 -17.266 0.185 1 98.69 177 VAL B O 1
ATOM 3568 N N . MET B 1 178 ? 1.677 -17.188 -1.373 1 98.69 178 MET B N 1
ATOM 3569 C CA . MET B 1 178 ? 2.789 -17.016 -0.442 1 98.69 178 MET B CA 1
ATOM 3570 C C . MET B 1 178 ? 3.453 -15.656 -0.617 1 98.69 178 MET B C 1
ATOM 3572 O O . MET B 1 178 ? 3.719 -15.234 -1.743 1 98.69 178 MET B O 1
ATOM 3576 N N . VAL B 1 179 ? 3.654 -14.969 0.46 1 98.12 179 VAL B N 1
ATOM 3577 C CA . VAL B 1 179 ? 4.422 -13.727 0.453 1 98.12 179 VAL B CA 1
ATOM 3578 C C . VAL B 1 179 ? 5.805 -13.977 1.054 1 98.12 179 VAL B C 1
ATOM 3580 O O . VAL B 1 179 ? 5.93 -14.594 2.115 1 98.12 179 VAL B O 1
ATOM 3583 N N . VAL B 1 180 ? 6.816 -13.539 0.354 1 98.19 180 VAL B N 1
ATOM 3584 C CA . VAL B 1 180 ? 8.172 -13.617 0.901 1 98.19 180 VAL B CA 1
ATOM 3585 C C . VAL B 1 180 ? 8.57 -12.266 1.489 1 98.19 180 VAL B C 1
ATOM 3587 O O . VAL B 1 180 ? 8.602 -11.258 0.779 1 98.19 180 VAL B O 1
ATOM 3590 N N . VAL B 1 181 ? 8.781 -12.188 2.777 1 97.06 181 VAL B N 1
ATOM 3591 C CA . VAL B 1 181 ? 9.305 -10.992 3.43 1 97.06 181 VAL B CA 1
ATOM 3592 C C . VAL B 1 181 ? 10.82 -10.945 3.283 1 97.06 181 VAL B C 1
ATOM 3594 O O . VAL B 1 181 ? 11.547 -11.508 4.105 1 97.06 181 VAL B O 1
ATOM 3597 N N . THR B 1 182 ? 11.195 -10.258 2.287 1 95.19 182 THR B N 1
ATOM 3598 C CA . THR B 1 182 ? 12.594 -10.266 1.859 1 95.19 182 THR B CA 1
ATOM 3599 C C . THR B 1 182 ? 13.398 -9.211 2.615 1 95.19 182 THR B C 1
ATOM 3601 O O . THR B 1 182 ? 13.008 -8.047 2.662 1 95.19 182 THR B O 1
ATOM 3604 N N . GLY B 1 183 ? 14.492 -9.633 3.191 1 92.44 183 GLY B N 1
ATOM 3605 C CA . GLY B 1 183 ? 15.445 -8.711 3.799 1 92.44 183 GLY B CA 1
ATOM 3606 C C . GLY B 1 183 ? 16.594 -8.352 2.877 1 92.44 183 GLY B C 1
ATOM 3607 O O . GLY B 1 183 ? 16.406 -8.219 1.666 1 92.44 183 GLY B O 1
ATOM 3608 N N . GLY B 1 184 ? 17.766 -8.047 3.404 1 87.19 184 GLY B N 1
ATOM 3609 C CA . GLY B 1 184 ? 18.922 -7.699 2.578 1 87.19 184 GLY B CA 1
ATOM 3610 C C . GLY B 1 184 ? 19.406 -8.844 1.713 1 87.19 184 GLY B C 1
ATOM 3611 O O . GLY B 1 184 ? 19.781 -9.898 2.227 1 87.19 184 GLY B O 1
ATOM 3612 N N . VAL B 1 185 ? 19.234 -8.68 0.415 1 86.31 185 VAL B N 1
ATOM 3613 C CA . VAL B 1 185 ? 19.719 -9.648 -0.567 1 86.31 185 VAL B CA 1
ATOM 3614 C C . VAL B 1 185 ? 20.562 -8.938 -1.621 1 86.31 185 VAL B C 1
ATOM 3616 O O . VAL B 1 185 ? 20.219 -7.84 -2.066 1 86.31 185 VAL B O 1
ATOM 3619 N N . GLN B 1 186 ? 21.672 -9.547 -1.894 1 79.25 186 GLN B N 1
ATOM 3620 C CA . GLN B 1 186 ? 22.516 -8.984 -2.943 1 79.25 186 GLN B CA 1
ATOM 3621 C C . GLN B 1 186 ? 21.797 -9 -4.293 1 79.25 186 GLN B C 1
ATOM 3623 O O . GLN B 1 186 ? 21.234 -10.016 -4.688 1 79.25 186 GLN B O 1
ATOM 3628 N N . SER B 1 187 ? 21.609 -7.867 -4.77 1 71.06 187 SER B N 1
ATOM 3629 C CA . SER B 1 187 ? 21 -7.777 -6.09 1 71.06 187 SER B CA 1
ATOM 3630 C C . SER B 1 187 ? 21.641 -6.688 -6.93 1 71.06 187 SER B C 1
ATOM 3632 O O . SER B 1 187 ? 22.422 -5.871 -6.414 1 71.06 187 SER B O 1
ATOM 3634 N N . ASN B 1 188 ? 21.828 -7.078 -8.273 1 59.47 188 ASN B N 1
ATOM 3635 C CA . ASN B 1 188 ? 22.312 -6.031 -9.18 1 59.47 188 ASN B CA 1
ATOM 3636 C C . ASN B 1 188 ? 21.234 -4.973 -9.414 1 59.47 188 ASN B C 1
ATOM 3638 O O . ASN B 1 188 ? 21.016 -4.543 -10.555 1 59.47 188 ASN B O 1
ATOM 3642 N N . ILE B 1 189 ? 20.438 -4.844 -8.547 1 52.72 189 ILE B N 1
ATOM 3643 C CA . ILE B 1 189 ? 19.375 -3.9 -8.875 1 52.72 189 ILE B CA 1
ATOM 3644 C C . ILE B 1 189 ? 19.984 -2.557 -9.266 1 52.72 189 ILE B C 1
ATOM 3646 O O . ILE B 1 189 ? 20.875 -2.051 -8.586 1 52.72 189 ILE B O 1
ATOM 3650 N N . ALA B 1 190 ? 20.109 -2.422 -10.664 1 49.47 190 ALA B N 1
ATOM 3651 C CA . ALA B 1 190 ? 20.594 -1.148 -11.188 1 49.47 190 ALA B CA 1
ATOM 3652 C C . ALA B 1 190 ? 20.203 0.009 -10.281 1 49.47 190 ALA B C 1
ATOM 3654 O O . ALA B 1 190 ? 19.031 0.159 -9.93 1 49.47 190 ALA B O 1
ATOM 3655 N N . ARG B 1 191 ? 21.125 0.391 -9.344 1 56.09 191 ARG B N 1
ATOM 3656 C CA . ARG B 1 191 ? 20.734 1.466 -8.445 1 56.09 191 ARG B CA 1
ATOM 3657 C C . ARG B 1 191 ? 20.766 2.816 -9.148 1 56.09 191 ARG B C 1
ATOM 3659 O O . ARG B 1 191 ? 21.797 3.188 -9.734 1 56.09 191 ARG B O 1
ATOM 3666 N N . THR B 1 192 ? 19.625 3.18 -9.797 1 61.41 192 THR B N 1
ATOM 3667 C CA . THR B 1 192 ? 19.469 4.562 -10.234 1 61.41 192 THR B CA 1
ATOM 3668 C C . THR B 1 192 ? 19.953 5.531 -9.164 1 61.41 192 THR B C 1
ATOM 3670 O O . THR B 1 192 ? 19.562 5.43 -8 1 61.41 192 THR B O 1
ATOM 3673 N N . PRO B 1 193 ? 21.016 6.152 -9.539 1 71.5 193 PRO B N 1
ATOM 3674 C CA . PRO B 1 193 ? 21.438 7.176 -8.578 1 71.5 193 PRO B CA 1
ATOM 3675 C C . PRO B 1 193 ? 20.297 8.055 -8.094 1 71.5 193 PRO B C 1
ATOM 3677 O O . PRO B 1 193 ? 19.438 8.453 -8.891 1 71.5 193 PRO B O 1
ATOM 3680 N N . ARG B 1 194 ? 20.188 8.078 -6.832 1 82.56 194 ARG B N 1
ATOM 3681 C CA . ARG B 1 194 ? 19.203 8.977 -6.223 1 82.56 194 ARG B CA 1
ATOM 3682 C C . ARG B 1 194 ? 19.875 10.211 -5.645 1 82.56 194 ARG B C 1
ATOM 3684 O O . ARG B 1 194 ? 20.844 10.102 -4.883 1 82.56 194 ARG B O 1
ATOM 3691 N N . ILE B 1 195 ? 19.391 11.305 -6.129 1 87.62 195 ILE B N 1
ATOM 3692 C CA . ILE B 1 195 ? 19.984 12.57 -5.703 1 87.62 195 ILE B CA 1
ATOM 3693 C C . ILE B 1 195 ? 18.906 13.445 -5.047 1 87.62 195 ILE B C 1
ATOM 3695 O O . ILE B 1 195 ? 17.781 13.547 -5.551 1 87.62 195 ILE B O 1
ATOM 3699 N N . LEU B 1 196 ? 19.297 13.984 -3.904 1 93.56 196 LEU B N 1
ATOM 3700 C CA . LEU B 1 196 ? 18.391 14.93 -3.258 1 93.56 196 LEU B CA 1
ATOM 3701 C C . LEU B 1 196 ? 18.297 16.219 -4.062 1 93.56 196 LEU B C 1
ATOM 3703 O O . LEU B 1 196 ? 19.297 16.734 -4.555 1 93.56 196 LEU B O 1
ATOM 3707 N N . PRO B 1 197 ? 17.094 16.703 -4.246 1 93.94 197 PRO B N 1
ATOM 3708 C CA . PRO B 1 197 ? 16.984 18 -4.895 1 93.94 197 PRO B CA 1
ATOM 3709 C C . PRO B 1 197 ? 17.547 19.141 -4.031 1 93.94 197 PRO B C 1
ATOM 3711 O O . PRO B 1 197 ? 17.656 18.984 -2.812 1 93.94 197 PRO B O 1
ATOM 3714 N N . PRO B 1 198 ? 17.891 20.266 -4.621 1 93.69 198 PRO B N 1
ATOM 3715 C CA . PRO B 1 198 ? 18.484 21.391 -3.883 1 93.69 198 PRO B CA 1
ATOM 3716 C C . PRO B 1 198 ? 17.562 21.922 -2.781 1 93.69 198 PRO B C 1
ATOM 3718 O O . PRO B 1 198 ? 18.047 22.484 -1.795 1 93.69 198 PRO B O 1
ATOM 3721 N N . SER B 1 199 ? 16.328 21.75 -2.855 1 93.56 199 SER B N 1
ATOM 3722 C CA . SER B 1 199 ? 15.367 22.281 -1.891 1 93.56 199 SER B CA 1
ATOM 3723 C C . SER B 1 199 ? 15.078 21.266 -0.787 1 93.56 199 SER B C 1
ATOM 3725 O O . SER B 1 199 ? 14.242 21.531 0.089 1 93.56 199 SER B O 1
ATOM 3727 N N . SER B 1 200 ? 15.789 20.203 -0.78 1 96.75 200 SER B N 1
ATOM 3728 C CA . SER B 1 200 ? 15.484 19.125 0.162 1 96.75 200 SER B CA 1
ATOM 3729 C C . SER B 1 200 ? 15.766 19.547 1.597 1 96.75 200 SER B C 1
ATOM 3731 O O . SER B 1 200 ? 16.781 20.203 1.865 1 96.75 200 SER B O 1
ATOM 3733 N N . LEU B 1 201 ? 14.945 19.109 2.508 1 96.44 201 LEU B N 1
ATOM 3734 C CA . LEU B 1 201 ? 15.086 19.375 3.936 1 96.44 201 LEU B CA 1
ATOM 3735 C C . LEU B 1 201 ? 16.219 18.547 4.531 1 96.44 201 LEU B C 1
ATOM 3737 O O . LEU B 1 201 ? 16.609 18.766 5.688 1 96.44 201 LEU B O 1
ATOM 3741 N N . TYR B 1 202 ? 16.828 17.641 3.725 1 96.81 202 TYR B N 1
ATOM 3742 C CA . TYR B 1 202 ? 17.734 16.656 4.297 1 96.81 202 TYR B CA 1
ATOM 3743 C C . TYR B 1 202 ? 19.141 16.797 3.725 1 96.81 202 TYR B C 1
ATOM 3745 O O . TYR B 1 202 ? 19.953 15.875 3.803 1 96.81 202 TYR B O 1
ATOM 3753 N N . LEU B 1 203 ? 19.453 17.922 3.141 1 95.38 203 LEU B N 1
ATOM 3754 C CA . LEU B 1 203 ? 20.734 18.141 2.488 1 95.38 203 LEU B CA 1
ATOM 3755 C C . LEU B 1 203 ? 21.875 18.078 3.498 1 95.38 203 LEU B C 1
ATOM 3757 O O . LEU B 1 203 ? 22.984 17.625 3.168 1 95.38 203 LEU B O 1
ATOM 3761 N N . GLU B 1 204 ? 21.562 18.469 4.727 1 94.62 204 GLU B N 1
ATOM 3762 C CA . GLU B 1 204 ? 22.609 18.516 5.754 1 94.62 204 GLU B CA 1
ATOM 3763 C C . GLU B 1 204 ? 23.031 17.109 6.172 1 94.62 204 GLU B C 1
ATOM 3765 O O . GLU B 1 204 ? 24.062 16.922 6.824 1 94.62 204 GLU B O 1
ATOM 3770 N N . ILE B 1 205 ? 22.25 16.156 5.812 1 94.94 205 ILE B N 1
ATOM 3771 C CA . ILE B 1 205 ? 22.609 14.773 6.121 1 94.94 205 ILE B CA 1
ATOM 3772 C C . ILE B 1 205 ? 22.625 13.945 4.84 1 94.94 205 ILE B C 1
ATOM 3774 O O . ILE B 1 205 ? 22.172 12.797 4.828 1 94.94 205 ILE B O 1
ATOM 3778 N N . GLU B 1 206 ? 23.047 14.539 3.791 1 93.38 206 GLU B N 1
ATOM 3779 C CA . GLU B 1 206 ? 23.078 13.883 2.486 1 93.38 206 GLU B CA 1
ATOM 3780 C C . GLU B 1 206 ? 23.953 12.625 2.527 1 93.38 206 GLU B C 1
ATOM 3782 O O . GLU B 1 206 ? 23.656 11.648 1.836 1 93.38 206 GLU B O 1
ATOM 3787 N N . ASP B 1 207 ? 25.031 12.641 3.299 1 90.75 207 ASP B N 1
ATOM 3788 C CA . ASP B 1 207 ? 25.906 11.469 3.422 1 90.75 207 ASP B CA 1
ATOM 3789 C C . ASP B 1 207 ? 25.141 10.273 3.982 1 90.75 207 ASP B C 1
ATOM 3791 O O . ASP B 1 207 ? 25.297 9.148 3.504 1 90.75 207 ASP B O 1
ATOM 3795 N N . GLU B 1 208 ? 24.297 10.562 4.973 1 89.69 208 GLU B N 1
ATOM 3796 C CA . GLU B 1 208 ? 23.453 9.508 5.535 1 89.69 208 GLU B CA 1
ATOM 3797 C C . GLU B 1 208 ? 22.438 9.008 4.512 1 89.69 208 GLU B C 1
ATOM 3799 O O . GLU B 1 208 ? 22.172 7.812 4.438 1 89.69 208 GLU B O 1
ATOM 3804 N N . PHE B 1 209 ? 21.938 9.961 3.758 1 91.12 209 PHE B N 1
ATOM 3805 C CA . PHE B 1 209 ? 21.016 9.602 2.689 1 91.12 209 PHE B CA 1
ATOM 3806 C C . PHE B 1 209 ? 21.688 8.68 1.68 1 91.12 209 PHE B C 1
ATOM 3808 O O . PHE B 1 209 ? 21.109 7.656 1.284 1 91.12 209 PHE B O 1
ATOM 3815 N N . GLN B 1 210 ? 22.906 8.992 1.321 1 86.44 210 GLN B N 1
ATOM 3816 C CA . GLN B 1 210 ? 23.625 8.18 0.353 1 86.44 210 GLN B CA 1
ATOM 3817 C C . GLN B 1 210 ? 23.938 6.797 0.92 1 86.44 210 GLN B C 1
ATOM 3819 O O . GLN B 1 210 ? 23.953 5.805 0.185 1 86.44 210 GLN B O 1
ATOM 3824 N N . SER B 1 211 ? 24.188 6.758 2.184 1 82.81 211 SER B N 1
ATOM 3825 C CA . SER B 1 211 ? 24.375 5.469 2.844 1 82.81 211 SER B CA 1
ATOM 3826 C C . SER B 1 211 ? 23.094 4.633 2.807 1 82.81 211 SER B C 1
ATOM 3828 O O . SER B 1 211 ? 23.156 3.418 2.598 1 82.81 211 SER B O 1
ATOM 3830 N N . ARG B 1 212 ? 22.031 5.281 2.998 1 82.5 212 ARG B N 1
ATOM 3831 C CA . ARG B 1 212 ? 20.734 4.625 2.973 1 82.5 212 ARG B CA 1
ATOM 3832 C C . ARG B 1 212 ? 20.438 4.039 1.594 1 82.5 212 ARG B C 1
ATOM 3834 O O . ARG B 1 212 ? 19.859 2.959 1.482 1 82.5 212 ARG B O 1
ATOM 3841 N N . VAL B 1 213 ? 20.812 4.699 0.559 1 78.19 213 VAL B N 1
ATOM 3842 C CA . VAL B 1 213 ? 20.562 4.289 -0.818 1 78.19 213 VAL B CA 1
ATOM 3843 C C . VAL B 1 213 ? 21.266 2.961 -1.101 1 78.19 213 VAL B C 1
ATOM 3845 O O . VAL B 1 213 ? 20.75 2.127 -1.847 1 78.19 213 VAL B O 1
ATOM 3848 N N . LYS B 1 214 ? 22.297 2.668 -0.374 1 74.62 214 LYS B N 1
ATOM 3849 C CA . LYS B 1 214 ? 23.109 1.478 -0.639 1 74.62 214 LYS B CA 1
ATOM 3850 C C . LYS B 1 214 ? 22.969 0.457 0.487 1 74.62 214 LYS B C 1
ATOM 3852 O O . LYS B 1 214 ? 23.609 -0.589 0.47 1 74.62 214 LYS B O 1
ATOM 3857 N N . HIS B 1 215 ? 22.141 0.799 1.412 1 73.31 215 HIS B N 1
ATOM 3858 C CA . HIS B 1 215 ? 22.109 0.071 2.676 1 73.31 215 HIS B CA 1
ATOM 3859 C C . HIS B 1 215 ? 21.734 -1.392 2.459 1 73.31 215 HIS B C 1
ATOM 3861 O O . HIS B 1 215 ? 22.344 -2.285 3.055 1 73.31 215 HIS B O 1
ATOM 3867 N N . SER B 1 216 ? 20.812 -1.658 1.592 1 65.31 216 SER B N 1
ATOM 3868 C CA . SER B 1 216 ? 20.328 -3.023 1.406 1 65.31 216 SER B CA 1
ATOM 3869 C C . SER B 1 216 ? 21.391 -3.893 0.721 1 65.31 216 SER B C 1
ATOM 3871 O O . SER B 1 216 ? 21.281 -5.121 0.736 1 65.31 216 SER B O 1
ATOM 3873 N N . GLN B 1 217 ? 22.328 -3.232 0.151 1 63.12 217 GLN B N 1
ATOM 3874 C CA . GLN B 1 217 ? 23.359 -3.951 -0.584 1 63.12 217 GLN B CA 1
ATOM 3875 C C . GLN B 1 217 ? 24.641 -4.051 0.231 1 63.12 217 GLN B C 1
ATOM 3877 O O . GLN B 1 217 ? 25.578 -4.75 -0.159 1 63.12 217 GLN B O 1
ATOM 3882 N N . SER B 1 218 ? 24.547 -3.256 1.251 1 60.28 218 SER B N 1
ATOM 3883 C CA . SER B 1 218 ? 25.766 -3.174 2.047 1 60.28 218 SER B CA 1
ATOM 3884 C C . SER B 1 218 ? 25.734 -4.168 3.203 1 60.28 218 SER B C 1
ATOM 3886 O O . SER B 1 218 ? 24.719 -4.82 3.445 1 60.28 218 SER B O 1
ATOM 3888 N N . GLY B 1 219 ? 26.859 -4.48 3.691 1 64.69 219 GLY B N 1
ATOM 3889 C CA . GLY B 1 219 ? 27 -5.301 4.883 1 64.69 219 GLY B CA 1
ATOM 3890 C C . GLY B 1 219 ? 26.984 -6.789 4.586 1 64.69 219 GLY B C 1
ATOM 3891 O O . GLY B 1 219 ? 27.672 -7.246 3.666 1 64.69 219 GLY B O 1
ATOM 3892 N N . LYS B 1 220 ? 26.141 -7.543 5.355 1 75.5 220 LYS B N 1
ATOM 3893 C CA . LYS B 1 220 ? 26.078 -9 5.262 1 75.5 220 LYS B CA 1
ATOM 3894 C C . LYS B 1 220 ? 24.859 -9.453 4.484 1 75.5 220 LYS B C 1
ATOM 3896 O O . LYS B 1 220 ? 24.203 -10.422 4.863 1 75.5 220 LYS B O 1
ATOM 3901 N N . ALA B 1 221 ? 24.562 -8.664 3.344 1 84.25 221 ALA B N 1
ATOM 3902 C CA . ALA B 1 221 ? 23.453 -9.086 2.502 1 84.25 221 ALA B CA 1
ATOM 3903 C C . ALA B 1 221 ? 23.594 -10.555 2.111 1 84.25 221 ALA B C 1
ATOM 3905 O O . ALA B 1 221 ? 24.688 -11.031 1.832 1 84.25 221 ALA B O 1
ATOM 3906 N N . MET B 1 222 ? 22.453 -11.297 2.168 1 88.62 222 MET B N 1
ATOM 3907 C CA . MET B 1 222 ? 22.438 -12.695 1.747 1 88.62 222 MET B CA 1
ATOM 3908 C C . MET B 1 222 ? 22.672 -12.812 0.245 1 88.62 222 MET B C 1
ATOM 3910 O O . MET B 1 222 ? 22.078 -12.078 -0.541 1 88.62 222 MET B O 1
ATOM 3914 N N . PRO B 1 223 ? 23.562 -13.703 -0.11 1 90.06 223 PRO B N 1
ATOM 3915 C CA . PRO B 1 223 ? 23.719 -13.93 -1.55 1 90.06 223 PRO B CA 1
ATOM 3916 C C . PRO B 1 223 ? 22.406 -14.344 -2.225 1 90.06 223 PRO B C 1
ATOM 3918 O O . PRO B 1 223 ? 21.625 -15.102 -1.647 1 90.06 223 PRO B O 1
ATOM 3921 N N . ASN B 1 224 ? 22.125 -13.828 -3.441 1 91.62 224 ASN B N 1
ATOM 3922 C CA . ASN B 1 224 ? 20.859 -14.078 -4.133 1 91.62 224 ASN B CA 1
ATOM 3923 C C . ASN B 1 224 ? 20.656 -15.57 -4.402 1 91.62 224 ASN B C 1
ATOM 3925 O O . ASN B 1 224 ? 19.516 -16.047 -4.387 1 91.62 224 ASN B O 1
ATOM 3929 N N . VAL B 1 225 ? 21.734 -16.344 -4.602 1 93.81 225 VAL B N 1
ATOM 3930 C CA . VAL B 1 225 ? 21.641 -17.781 -4.836 1 93.81 225 VAL B CA 1
ATOM 3931 C C . VAL B 1 225 ? 21.125 -18.484 -3.58 1 93.81 225 VAL B C 1
ATOM 3933 O O . VAL B 1 225 ? 20.234 -19.344 -3.66 1 93.81 225 VAL B O 1
ATOM 3936 N N . GLU B 1 226 ? 21.688 -18.094 -2.477 1 94.62 226 GLU B N 1
ATOM 3937 C CA . GLU B 1 226 ? 21.219 -18.656 -1.21 1 94.62 226 GLU B CA 1
ATOM 3938 C C . GLU B 1 226 ? 19.781 -18.266 -0.921 1 94.62 226 GLU B C 1
ATOM 3940 O O . GLU B 1 226 ? 18.984 -19.078 -0.439 1 94.62 226 GLU B O 1
ATOM 3945 N N . TYR B 1 227 ? 19.484 -17.031 -1.157 1 96.12 227 TYR B N 1
ATOM 3946 C CA . TYR B 1 227 ? 18.109 -16.547 -1.013 1 96.12 227 TYR B CA 1
ATOM 3947 C C . TYR B 1 227 ? 17.156 -17.375 -1.847 1 96.12 227 TYR B C 1
ATOM 3949 O O . TYR B 1 227 ? 16.125 -17.844 -1.342 1 96.12 227 TYR B O 1
ATOM 3957 N N . ALA B 1 228 ? 17.484 -17.578 -3.074 1 97.5 228 ALA B N 1
ATOM 3958 C CA . ALA B 1 228 ? 16.641 -18.312 -4.016 1 97.5 228 ALA B CA 1
ATOM 3959 C C . ALA B 1 228 ? 16.406 -19.734 -3.549 1 97.5 228 ALA B C 1
ATOM 3961 O O . ALA B 1 228 ? 15.281 -20.25 -3.625 1 97.5 228 ALA B O 1
ATOM 3962 N N . LYS B 1 229 ? 17.422 -20.391 -3.047 1 97.69 229 LYS B N 1
ATOM 3963 C CA . LYS B 1 229 ? 17.297 -21.766 -2.572 1 97.69 229 LYS B CA 1
ATOM 3964 C C . LYS B 1 229 ? 16.203 -21.891 -1.511 1 97.69 229 LYS B C 1
ATOM 3966 O O . LYS B 1 229 ? 15.414 -22.828 -1.533 1 97.69 229 LYS B O 1
ATOM 3971 N N . GLY B 1 230 ? 16.219 -20.922 -0.599 1 97.44 230 GLY B N 1
ATOM 3972 C CA . GLY B 1 230 ? 15.203 -20.938 0.449 1 97.44 230 GLY B CA 1
ATOM 3973 C C . GLY B 1 230 ? 13.797 -20.75 -0.073 1 97.44 230 GLY B C 1
ATOM 3974 O O . GLY B 1 230 ? 12.859 -21.406 0.381 1 97.44 230 GLY B O 1
ATOM 3975 N N . VAL B 1 231 ? 13.625 -19.844 -0.994 1 98.25 231 VAL B N 1
ATOM 3976 C CA . VAL B 1 231 ? 12.312 -19.578 -1.57 1 98.25 231 VAL B CA 1
ATOM 3977 C C . VAL B 1 231 ? 11.828 -20.797 -2.338 1 98.25 231 VAL B C 1
ATOM 3979 O O . VAL B 1 231 ? 10.688 -21.234 -2.162 1 98.25 231 VAL B O 1
ATOM 3982 N N . VAL B 1 232 ? 12.688 -21.422 -3.164 1 98.69 232 VAL B N 1
ATOM 3983 C CA . VAL B 1 232 ? 12.305 -22.578 -3.979 1 98.69 232 VAL B CA 1
ATOM 3984 C C . VAL B 1 232 ? 12.031 -23.781 -3.08 1 98.69 232 VAL B C 1
ATOM 3986 O O . VAL B 1 232 ? 11.109 -24.547 -3.34 1 98.69 232 VAL B O 1
ATOM 3989 N N . ASP B 1 233 ? 12.797 -23.953 -1.976 1 98.5 233 ASP B N 1
ATOM 3990 C CA . ASP B 1 233 ? 12.508 -25.016 -1 1 98.5 233 ASP B CA 1
ATOM 3991 C C . ASP B 1 233 ? 11.07 -24.906 -0.49 1 98.5 233 ASP B C 1
ATOM 3993 O O . ASP B 1 233 ? 10.367 -25.922 -0.401 1 98.5 233 ASP B O 1
ATOM 3997 N N . ALA B 1 234 ? 10.703 -23.688 -0.14 1 98.25 234 ALA B N 1
ATOM 3998 C CA . ALA B 1 234 ? 9.359 -23.484 0.392 1 98.25 234 ALA B CA 1
ATOM 3999 C C . ALA B 1 234 ? 8.297 -23.812 -0.648 1 98.25 234 ALA B C 1
ATOM 4001 O O . ALA B 1 234 ? 7.266 -24.406 -0.319 1 98.25 234 ALA B O 1
ATOM 4002 N N . VAL B 1 235 ? 8.547 -23.469 -1.885 1 98.38 235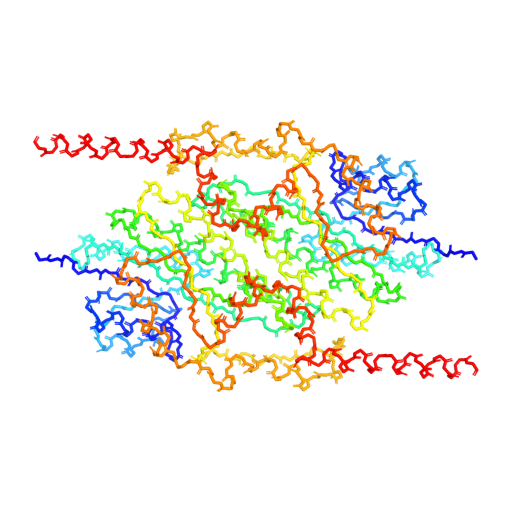 VAL B N 1
ATOM 4003 C CA . VAL B 1 235 ? 7.598 -23.719 -2.963 1 98.38 235 VAL B CA 1
ATOM 4004 C C . VAL B 1 235 ? 7.469 -25.219 -3.197 1 98.38 235 VAL B C 1
ATOM 4006 O O . VAL B 1 235 ? 6.355 -25.75 -3.34 1 98.38 235 VAL B O 1
ATOM 4009 N N . VAL B 1 236 ? 8.586 -25.938 -3.244 1 96.88 236 VAL B N 1
ATOM 4010 C CA . VAL B 1 236 ? 8.602 -27.375 -3.496 1 96.88 236 VAL B CA 1
ATOM 4011 C C . VAL B 1 236 ? 7.852 -28.109 -2.387 1 96.88 236 VAL B C 1
ATOM 4013 O O . VAL B 1 236 ? 7.191 -29.109 -2.637 1 96.88 236 VAL B O 1
ATOM 4016 N N . LYS B 1 237 ? 7.93 -27.531 -1.192 1 96.19 237 LYS B N 1
ATOM 4017 C CA . LYS B 1 237 ? 7.27 -28.141 -0.049 1 96.19 237 LYS B CA 1
ATOM 4018 C C . LYS B 1 237 ? 5.789 -27.781 0.001 1 96.19 237 LYS B C 1
ATOM 4020 O O . LYS B 1 237 ? 5.098 -28.094 0.971 1 96.19 237 LYS B O 1
ATOM 4025 N N . GLY B 1 238 ? 5.309 -27.078 -0.94 1 94.69 238 GLY B N 1
ATOM 4026 C CA . GLY B 1 238 ? 3.891 -26.766 -1.032 1 94.69 238 GLY B CA 1
ATOM 4027 C C . GLY B 1 238 ? 3.566 -25.328 -0.72 1 94.69 238 GLY B C 1
ATOM 4028 O O . GLY B 1 238 ? 2.4 -24.922 -0.74 1 94.69 238 GLY B O 1
ATOM 4029 N N . GLY B 1 239 ? 4.582 -24.531 -0.424 1 94.56 239 GLY B N 1
ATOM 4030 C CA . GLY B 1 239 ? 4.375 -23.141 -0.105 1 94.56 239 GLY B CA 1
ATOM 4031 C C . GLY B 1 239 ? 3.961 -22.906 1.337 1 94.56 239 GLY B C 1
ATOM 4032 O O . GLY B 1 239 ? 3.684 -23.859 2.066 1 94.56 239 GLY B O 1
ATOM 4033 N N . GLN B 1 240 ? 3.967 -21.719 1.795 1 95.06 240 GLN B N 1
ATOM 4034 C CA . GLN B 1 240 ? 3.488 -21.234 3.084 1 95.06 240 GLN B CA 1
ATOM 4035 C C . GLN B 1 240 ? 2.891 -19.844 2.953 1 95.06 240 GLN B C 1
ATOM 4037 O O . GLN B 1 240 ? 3 -19.203 1.899 1 95.06 240 GLN B O 1
ATOM 4042 N N . ARG B 1 241 ? 2.238 -19.438 4.023 1 94.62 241 ARG B N 1
ATOM 4043 C CA . ARG B 1 241 ? 1.579 -18.141 3.955 1 94.62 241 ARG B CA 1
ATOM 4044 C C . ARG B 1 241 ? 2.6 -17.016 3.84 1 94.62 241 ARG B C 1
ATOM 4046 O O . ARG B 1 241 ? 2.484 -16.156 2.967 1 94.62 241 ARG B O 1
ATOM 4053 N N . THR B 1 242 ? 3.535 -17.062 4.785 1 95.44 242 THR B N 1
ATOM 4054 C CA . THR B 1 242 ? 4.578 -16.031 4.84 1 95.44 242 THR B CA 1
ATOM 4055 C C . THR B 1 242 ? 5.949 -16.688 5.039 1 95.44 242 THR B C 1
ATOM 4057 O O . THR B 1 242 ? 6.121 -17.531 5.91 1 95.44 242 THR B O 1
ATOM 4060 N N . LEU B 1 243 ? 6.906 -16.375 4.184 1 97.06 243 LEU B N 1
ATOM 4061 C CA . LEU B 1 243 ? 8.289 -16.812 4.332 1 97.06 243 LEU B CA 1
ATOM 4062 C C . LEU B 1 243 ? 9.203 -15.617 4.613 1 97.06 243 LEU B C 1
ATOM 4064 O O . LEU B 1 243 ? 9.258 -14.672 3.828 1 97.06 243 LEU B O 1
ATOM 4068 N N . TRP B 1 244 ? 9.82 -15.625 5.723 1 95.62 244 TRP B N 1
ATOM 4069 C CA . TRP B 1 244 ? 10.844 -14.633 6.027 1 95.62 244 TRP B CA 1
ATOM 4070 C C . TRP B 1 244 ? 12.211 -15.094 5.539 1 95.62 244 TRP B C 1
ATOM 4072 O O . TRP B 1 244 ? 12.688 -16.156 5.922 1 95.62 244 TRP B O 1
ATOM 4082 N N . ARG B 1 245 ? 12.781 -14.328 4.648 1 93.94 245 ARG B N 1
ATOM 4083 C CA . ARG B 1 245 ? 14.062 -14.742 4.09 1 93.94 245 ARG B CA 1
ATOM 4084 C C . ARG B 1 245 ? 14.93 -13.523 3.77 1 93.94 245 ARG B C 1
ATOM 4086 O O . ARG B 1 245 ? 14.422 -12.492 3.34 1 93.94 245 ARG B O 1
ATOM 4093 N N . GLY B 1 246 ? 16.234 -13.664 3.879 1 90.88 246 GLY B N 1
ATOM 4094 C CA . GLY B 1 246 ? 17.203 -12.586 3.674 1 90.88 246 GLY B CA 1
ATOM 4095 C C . GLY B 1 246 ? 17.859 -12.133 4.957 1 90.88 246 GLY B C 1
ATOM 4096 O O . GLY B 1 246 ? 17.469 -12.539 6.051 1 90.88 246 GLY B O 1
ATOM 4097 N N . ASN B 1 247 ? 18.812 -11.25 4.789 1 86.62 247 ASN B N 1
ATOM 4098 C CA . ASN B 1 247 ? 19.562 -10.773 5.938 1 86.62 247 ASN B CA 1
ATOM 4099 C C . ASN B 1 247 ? 18.688 -9.953 6.887 1 86.62 247 ASN B C 1
ATOM 4101 O O . ASN B 1 247 ? 17.891 -9.133 6.441 1 86.62 247 ASN B O 1
ATOM 4105 N N . LYS B 1 248 ? 18.703 -10.227 8.18 1 85.25 248 LYS B N 1
ATOM 4106 C CA . LYS B 1 248 ? 18.141 -9.477 9.297 1 85.25 248 LYS B CA 1
ATOM 4107 C C . LYS B 1 248 ? 16.625 -9.633 9.352 1 85.25 248 LYS B C 1
ATOM 4109 O O . LYS B 1 248 ? 15.961 -8.914 10.102 1 85.25 248 LYS B O 1
ATOM 4114 N N . THR B 1 249 ? 16.078 -10.555 8.539 1 87.94 249 THR B N 1
ATOM 4115 C CA . THR B 1 249 ? 14.625 -10.719 8.57 1 87.94 249 THR B CA 1
ATOM 4116 C C . THR B 1 249 ? 14.172 -11.281 9.914 1 87.94 249 THR B C 1
ATOM 4118 O O . THR B 1 249 ? 13.117 -10.906 10.43 1 87.94 249 THR B O 1
ATOM 4121 N N . TRP B 1 250 ? 15 -12.055 10.484 1 86.88 250 TRP B N 1
ATOM 4122 C CA . TRP B 1 250 ? 14.633 -12.672 11.75 1 86.88 250 TRP B CA 1
ATOM 4123 C C . TRP B 1 250 ? 14.578 -11.633 12.867 1 86.88 250 TRP B C 1
ATOM 4125 O O . TRP B 1 250 ? 13.766 -11.734 13.781 1 86.88 250 TRP B O 1
ATOM 4135 N N . ILE B 1 251 ? 15.484 -10.719 12.812 1 86.06 251 ILE B N 1
ATOM 4136 C CA . ILE B 1 251 ? 15.5 -9.656 13.812 1 86.06 251 ILE B CA 1
ATOM 4137 C C . ILE B 1 251 ? 14.234 -8.812 13.688 1 86.06 251 ILE B C 1
ATOM 4139 O O . ILE B 1 251 ? 13.609 -8.477 14.695 1 86.06 251 ILE B O 1
ATOM 4143 N N . VAL B 1 252 ? 13.852 -8.555 12.453 1 87.69 252 VAL B N 1
ATOM 4144 C CA . VAL B 1 252 ? 12.648 -7.766 12.219 1 87.69 252 VAL B CA 1
ATOM 4145 C C . VAL B 1 252 ? 11.422 -8.539 12.703 1 87.69 252 VAL B C 1
ATOM 4147 O O . VAL B 1 252 ? 10.562 -7.977 13.391 1 87.69 252 VAL B O 1
ATOM 4150 N N . TRP B 1 253 ? 11.43 -9.797 12.391 1 86.69 253 TRP B N 1
ATOM 4151 C CA . TRP B 1 253 ? 10.336 -10.656 12.828 1 86.69 253 TRP B CA 1
ATOM 4152 C C . TRP B 1 253 ? 10.242 -10.695 14.352 1 86.69 253 TRP B C 1
ATOM 4154 O O . TRP B 1 253 ? 9.156 -10.531 14.922 1 86.69 253 TRP B O 1
ATOM 4164 N N . PHE B 1 254 ? 11.352 -10.867 15.016 1 86 254 PHE B N 1
ATOM 4165 C CA . PHE B 1 254 ? 11.414 -10.977 16.469 1 86 254 PHE B CA 1
ATOM 4166 C C . PHE B 1 254 ? 10.961 -9.688 17.141 1 86 254 PHE B C 1
ATOM 4168 O O . PHE B 1 254 ? 10.125 -9.703 18.047 1 86 254 PHE B O 1
ATOM 4175 N N . VAL B 1 255 ? 11.477 -8.625 16.688 1 86.06 255 VAL B N 1
ATOM 4176 C CA . VAL B 1 255 ? 11.172 -7.328 17.281 1 86.06 255 VAL B CA 1
ATOM 4177 C C . VAL B 1 255 ? 9.688 -7.008 17.094 1 86.06 255 VAL B C 1
ATOM 4179 O O . VAL B 1 255 ? 9.016 -6.594 18.047 1 86.06 255 VAL B O 1
ATOM 4182 N N . ARG B 1 256 ? 9.211 -7.246 15.914 1 81.5 256 ARG B N 1
ATOM 4183 C CA . ARG B 1 256 ? 7.812 -6.957 15.609 1 81.5 256 ARG B CA 1
ATOM 4184 C C . ARG B 1 256 ? 6.879 -7.781 16.484 1 81.5 256 ARG B C 1
ATOM 4186 O O . ARG B 1 256 ? 5.891 -7.262 17.016 1 81.5 256 ARG B O 1
ATOM 4193 N N . ASN B 1 257 ? 7.188 -9.055 16.656 1 78.06 257 ASN B N 1
ATOM 4194 C CA . ASN B 1 257 ? 6.258 -9.977 17.312 1 78.06 257 ASN B CA 1
ATOM 4195 C C . ASN B 1 257 ? 6.441 -9.984 18.828 1 78.06 257 ASN B C 1
ATOM 4197 O O . ASN B 1 257 ? 5.504 -10.281 19.562 1 78.06 257 ASN B O 1
ATOM 4201 N N . TRP B 1 258 ? 7.629 -9.562 19.328 1 79.44 258 TRP B N 1
ATOM 4202 C CA . TRP B 1 258 ? 7.879 -9.766 20.75 1 79.44 258 TRP B CA 1
ATOM 4203 C C . TRP B 1 258 ? 8.102 -8.43 21.453 1 79.44 258 TRP B C 1
ATOM 4205 O O . TRP B 1 258 ? 7.906 -8.32 22.672 1 79.44 258 TRP B O 1
ATOM 4215 N N . ILE B 1 259 ? 8.57 -7.445 20.828 1 78.94 259 ILE B N 1
ATOM 4216 C CA . ILE B 1 259 ? 8.844 -6.16 21.469 1 78.94 259 ILE B CA 1
ATOM 4217 C C . ILE B 1 259 ? 7.801 -5.137 21.031 1 78.94 259 ILE B C 1
ATOM 4219 O O . ILE B 1 259 ? 7.184 -4.477 21.875 1 78.94 259 ILE B O 1
ATOM 4223 N N . GLY B 1 260 ? 7.574 -5.129 19.781 1 79.38 260 GLY B N 1
ATOM 4224 C CA . GLY B 1 260 ? 6.629 -4.195 19.188 1 79.38 260 GLY B CA 1
ATOM 4225 C C . GLY B 1 260 ? 7.242 -3.328 18.109 1 79.38 260 GLY B C 1
ATOM 4226 O O . GLY B 1 260 ? 8.445 -3.055 18.125 1 79.38 260 GLY B O 1
ATOM 4227 N N . SER B 1 261 ? 6.367 -2.881 17.25 1 80.19 261 SER B N 1
ATOM 4228 C CA . SER B 1 261 ? 6.82 -2.125 16.094 1 80.19 261 SER B CA 1
ATOM 4229 C C . SER B 1 261 ? 7.301 -0.733 16.484 1 80.19 261 SER B C 1
ATOM 4231 O O . SER B 1 261 ? 8.039 -0.088 15.742 1 80.19 261 SER B O 1
ATOM 4233 N N . TRP B 1 262 ? 6.918 -0.264 17.625 1 81.94 262 TRP B N 1
ATOM 4234 C CA . TRP B 1 262 ? 7.344 1.041 18.125 1 81.94 262 TRP B CA 1
ATOM 4235 C C . TRP B 1 262 ? 8.859 1.094 18.297 1 81.94 262 TRP B C 1
ATOM 4237 O O . TRP B 1 262 ? 9.461 2.17 18.25 1 81.94 262 TRP B O 1
ATOM 4247 N N . PHE B 1 263 ? 9.406 -0.061 18.516 1 86 263 PHE B N 1
ATOM 4248 C CA . PHE B 1 263 ? 10.844 -0.126 18.703 1 86 263 PHE B CA 1
ATOM 4249 C C . PHE B 1 263 ? 11.578 0.344 17.453 1 86 263 PHE B C 1
ATOM 4251 O O . PHE B 1 263 ? 12.625 0.992 17.547 1 86 263 PHE B O 1
ATOM 4258 N N . PHE B 1 264 ? 11.055 0.067 16.312 1 88.5 264 PHE B N 1
ATOM 4259 C CA . PHE B 1 264 ? 11.68 0.493 15.07 1 88.5 264 PHE B CA 1
ATOM 4260 C C . PHE B 1 264 ? 11.648 2.012 14.938 1 88.5 264 PHE B C 1
ATOM 4262 O O . PHE B 1 264 ? 12.578 2.611 14.398 1 88.5 264 PHE B O 1
ATOM 4269 N N . ASP B 1 265 ? 10.602 2.65 15.469 1 89.5 265 ASP B N 1
ATOM 4270 C CA . ASP B 1 265 ? 10.469 4.105 15.43 1 89.5 265 ASP B CA 1
ATOM 4271 C C . ASP B 1 265 ? 11.562 4.777 16.266 1 89.5 265 ASP B C 1
ATOM 4273 O O . ASP B 1 265 ? 11.906 5.934 16.016 1 89.5 265 ASP B O 1
ATOM 4277 N N . LEU B 1 266 ? 12.039 4.039 17.203 1 86.19 266 LEU B N 1
ATOM 4278 C CA . LEU B 1 266 ? 13.062 4.566 18.094 1 86.19 266 LEU B CA 1
ATOM 4279 C C . LEU B 1 266 ? 14.445 4.434 17.484 1 86.19 266 LEU B C 1
ATOM 4281 O O . LEU B 1 266 ? 15.297 5.316 17.641 1 86.19 266 LEU B O 1
ATOM 4285 N N . VAL B 1 267 ? 14.688 3.393 16.703 1 88.06 267 VAL B N 1
ATOM 4286 C CA . VAL B 1 267 ? 16.047 3.031 16.312 1 88.06 267 VAL B CA 1
ATOM 4287 C C . VAL B 1 267 ? 16.359 3.611 14.938 1 88.06 267 VAL B C 1
ATOM 4289 O O . VAL B 1 267 ? 17.469 4.094 14.703 1 88.06 267 VAL B O 1
ATOM 4292 N N . LEU B 1 268 ? 15.453 3.65 14.086 1 88.06 268 LEU B N 1
ATOM 4293 C CA . LEU B 1 268 ? 15.695 3.938 12.672 1 88.06 268 LEU B CA 1
ATOM 4294 C C . LEU B 1 268 ? 16.094 5.398 12.477 1 88.06 268 LEU B C 1
ATOM 4296 O O . LEU B 1 268 ? 16.984 5.703 11.688 1 88.06 268 LEU B O 1
ATOM 4300 N N . PRO B 1 269 ? 15.453 6.293 13.227 1 87.81 269 PRO B N 1
ATOM 4301 C CA . PRO B 1 269 ? 15.867 7.688 13.055 1 87.81 269 PRO B CA 1
ATOM 4302 C C . PRO B 1 269 ? 17.359 7.898 13.336 1 87.81 269 PRO B C 1
ATOM 4304 O O . PRO B 1 269 ? 18.016 8.688 12.648 1 87.81 269 PRO B O 1
ATOM 4307 N N . GLY B 1 270 ? 17.891 7.223 14.266 1 88.19 270 GLY B N 1
ATOM 4308 C CA . GLY B 1 270 ? 19.297 7.332 14.594 1 88.19 270 GLY B CA 1
ATOM 4309 C C . GLY B 1 270 ? 20.203 6.672 13.57 1 88.19 270 GLY B C 1
ATOM 4310 O O . GLY B 1 270 ? 21.312 7.156 13.305 1 88.19 270 GLY B O 1
ATOM 4311 N N . MET B 1 271 ? 19.734 5.676 12.938 1 86.56 271 MET B N 1
ATOM 4312 C CA . MET B 1 271 ? 20.516 4.902 11.977 1 86.56 271 MET B CA 1
ATOM 4313 C C . MET B 1 271 ? 20.75 5.691 10.688 1 86.56 271 MET B C 1
ATOM 4315 O O . MET B 1 271 ? 21.766 5.527 10.031 1 86.56 271 MET B O 1
ATOM 4319 N N . PHE B 1 272 ? 19.844 6.633 10.469 1 89.62 272 PHE B N 1
ATOM 4320 C CA . PHE B 1 272 ? 19.953 7.293 9.172 1 89.62 272 PHE B CA 1
ATOM 4321 C C . PHE B 1 272 ? 20.031 8.805 9.336 1 89.62 272 PHE B C 1
ATOM 4323 O O . PHE B 1 272 ? 19.562 9.562 8.484 1 89.62 272 PHE B O 1
ATOM 4330 N N . GLY B 1 273 ? 20.547 9.227 10.414 1 91.44 273 GLY B N 1
ATOM 4331 C CA . GLY B 1 273 ? 21.016 10.586 10.586 1 91.44 273 GLY B CA 1
ATOM 4332 C C . GLY B 1 273 ? 19.922 11.555 10.992 1 91.44 273 GLY B C 1
ATOM 4333 O O . GLY B 1 273 ? 20.172 12.758 11.109 1 91.44 273 GLY B O 1
ATOM 4334 N N . LEU B 1 274 ? 18.734 11.141 11.227 1 93.94 274 LEU B N 1
ATOM 4335 C CA . LEU B 1 274 ? 17.656 12.047 11.594 1 93.94 274 LEU B CA 1
ATOM 4336 C C . LEU B 1 274 ? 17.891 12.641 12.977 1 93.94 274 LEU B C 1
ATOM 4338 O O . LEU B 1 274 ? 17.484 13.773 13.25 1 93.94 274 LEU B O 1
ATOM 4342 N N . GLY B 1 275 ? 18.562 11.836 13.828 1 93 275 GLY B N 1
ATOM 4343 C CA . GLY B 1 275 ? 18.969 12.398 15.109 1 93 275 GLY B CA 1
ATOM 4344 C C . GLY B 1 275 ? 19.938 13.547 14.977 1 93 275 GLY B C 1
ATOM 4345 O O . GLY B 1 275 ? 19.797 14.578 15.648 1 93 275 GLY B O 1
ATOM 4346 N N . ARG B 1 276 ? 20.906 13.32 14.164 1 93.44 276 ARG B N 1
ATOM 4347 C CA . ARG B 1 276 ? 21.875 14.383 13.875 1 93.44 276 ARG B CA 1
ATOM 4348 C C . ARG B 1 276 ? 21.172 15.609 13.297 1 93.44 276 ARG B C 1
ATOM 4350 O O . ARG B 1 276 ? 21.484 16.734 13.672 1 93.44 276 ARG B O 1
ATOM 4357 N N . LEU B 1 277 ? 20.297 15.398 12.391 1 95.5 277 LEU B N 1
ATOM 4358 C CA . LEU B 1 277 ? 19.547 16.484 11.773 1 95.5 277 LEU B CA 1
ATOM 4359 C C . LEU B 1 277 ? 18.766 17.281 12.828 1 95.5 277 LEU B C 1
ATOM 4361 O O . LEU B 1 277 ? 18.75 18.516 12.789 1 95.5 277 LEU B O 1
ATOM 4365 N N . LYS B 1 278 ? 18.125 16.578 13.719 1 94.81 278 LYS B N 1
ATOM 4366 C CA . LYS B 1 278 ? 17.391 17.219 14.797 1 94.81 278 LYS B CA 1
ATOM 4367 C C . LYS B 1 278 ? 18.297 18.141 15.617 1 94.81 278 LYS B C 1
ATOM 4369 O O . LYS B 1 278 ? 17.906 19.25 15.969 1 94.81 278 LYS B O 1
ATOM 4374 N N . GLY B 1 279 ? 19.438 17.641 15.898 1 93.75 279 GLY B N 1
ATOM 4375 C CA . GLY B 1 279 ? 20.406 18.453 16.625 1 93.75 279 GLY B CA 1
ATOM 4376 C C . GLY B 1 279 ? 20.828 19.703 15.875 1 93.75 279 GLY B C 1
ATOM 4377 O O . GLY B 1 279 ? 20.953 20.781 16.469 1 93.75 279 GLY B O 1
ATOM 4378 N N . LEU B 1 280 ? 21.016 19.516 14.617 1 93.75 280 LEU B N 1
ATOM 4379 C CA . LEU B 1 280 ? 21.422 20.641 13.781 1 93.75 280 LEU B CA 1
ATOM 4380 C C . LEU B 1 280 ? 20.344 21.719 13.734 1 93.75 280 LEU B C 1
ATOM 4382 O O . LEU B 1 280 ? 20.641 22.906 13.82 1 93.75 280 LEU B O 1
ATOM 4386 N N . ILE B 1 281 ? 19.141 21.328 13.602 1 93.5 281 ILE B N 1
ATOM 4387 C CA . ILE B 1 281 ? 18.016 22.25 13.516 1 93.5 281 ILE B CA 1
ATOM 4388 C C . ILE B 1 281 ? 17.859 23 14.844 1 93.5 281 ILE B C 1
ATOM 4390 O O . ILE B 1 281 ? 17.625 24.203 14.859 1 93.5 281 ILE B O 1
ATOM 4394 N N . ARG B 1 282 ? 17.984 22.297 15.891 1 91.81 282 ARG B N 1
ATOM 4395 C CA . ARG B 1 282 ? 17.875 22.906 17.219 1 91.81 282 ARG B CA 1
ATOM 4396 C C . ARG B 1 282 ? 18.969 23.953 17.422 1 91.81 282 ARG B C 1
ATOM 4398 O O . ARG B 1 282 ? 18.719 25.016 18.016 1 91.81 282 ARG B O 1
ATOM 4405 N N . ARG B 1 283 ? 20.125 23.641 17 1 91.94 283 ARG B N 1
ATOM 4406 C CA . ARG B 1 283 ? 21.25 24.562 17.125 1 91.94 283 ARG B CA 1
ATOM 4407 C C . ARG B 1 283 ? 21 25.828 16.312 1 91.94 283 ARG B C 1
ATOM 4409 O O . ARG B 1 283 ? 21.281 26.938 16.766 1 91.94 283 ARG B O 1
ATOM 4416 N N . LYS B 1 284 ? 20.516 25.625 15.148 1 91 284 LYS B N 1
ATOM 4417 C CA . LYS B 1 284 ? 20.219 26.766 14.289 1 91 284 LYS B CA 1
ATOM 4418 C C . LYS B 1 284 ? 19.141 27.656 14.898 1 91 284 LYS B C 1
ATOM 4420 O O . LYS B 1 284 ? 19.203 28.875 14.82 1 91 284 LYS B O 1
ATOM 4425 N N . GLU B 1 285 ? 18.109 27 15.469 1 88.69 285 GLU B N 1
ATOM 4426 C CA . GLU B 1 285 ? 17.016 27.734 16.109 1 88.69 285 GLU B CA 1
ATOM 4427 C C . GLU B 1 285 ? 17.516 28.5 17.328 1 88.69 285 GLU B C 1
ATOM 4429 O O . GLU B 1 285 ? 17.078 29.625 17.578 1 88.69 285 GLU B O 1
ATOM 4434 N N . SER B 1 286 ? 18.422 27.891 18.031 1 88.25 286 SER B N 1
ATOM 4435 C CA . SER B 1 286 ? 18.984 28.531 19.203 1 88.25 286 SER B CA 1
ATOM 4436 C C . SER B 1 286 ? 19.844 29.734 18.812 1 88.25 286 SER B C 1
ATOM 4438 O O . SER B 1 286 ? 19.797 30.781 19.469 1 88.25 286 SER B O 1
ATOM 4440 N N . ASP B 1 287 ? 20.594 29.484 17.797 1 88.88 287 ASP B N 1
ATOM 4441 C CA . ASP B 1 287 ? 21.453 30.562 17.328 1 88.88 287 ASP B CA 1
ATOM 4442 C C . ASP B 1 287 ? 20.641 31.75 16.828 1 88.88 287 ASP B C 1
ATOM 4444 O O . ASP B 1 287 ? 21 32.906 17.047 1 88.88 287 ASP B O 1
ATOM 4448 N N . GLU B 1 288 ? 19.594 31.438 16.109 1 84.31 288 GLU B N 1
ATOM 4449 C CA . GLU B 1 288 ? 18.719 32.469 15.609 1 84.31 288 GLU B CA 1
ATOM 4450 C C . GLU B 1 288 ? 18 33.188 16.766 1 84.31 288 GLU B C 1
ATOM 4452 O O . GLU B 1 288 ? 17.781 34.406 16.703 1 84.31 288 GLU B O 1
ATOM 4457 N N . GLY B 1 289 ? 17.641 32.375 17.719 1 78.44 289 GLY B N 1
ATOM 4458 C CA . GLY B 1 289 ? 17.016 32.969 18.891 1 78.44 289 GLY B CA 1
ATOM 4459 C C . GLY B 1 289 ? 17.969 33.875 19.672 1 78.44 289 GLY B C 1
ATOM 4460 O O . GLY B 1 289 ? 17.562 34.906 20.188 1 78.44 289 GLY B O 1
ATOM 4461 N N . ARG B 1 290 ? 19.297 33.594 19.703 1 77.19 290 ARG B N 1
ATOM 4462 C CA . ARG B 1 290 ? 20.312 34.375 20.391 1 77.19 290 ARG B CA 1
ATOM 4463 C C . ARG B 1 290 ? 20.594 35.656 19.656 1 77.19 290 ARG B C 1
ATOM 4465 O O . ARG B 1 290 ? 20.828 36.719 20.281 1 77.19 290 ARG B O 1
ATOM 4472 N N . LYS B 1 291 ? 20.562 35.594 18.422 1 77.31 291 LYS B N 1
ATOM 4473 C CA . LYS B 1 291 ? 20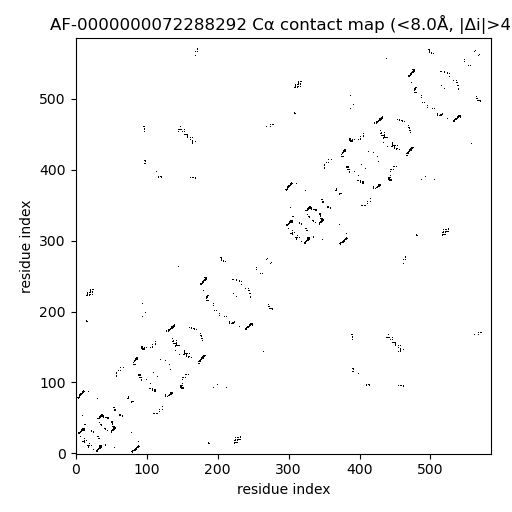.844 36.781 17.641 1 77.31 291 LYS B CA 1
ATOM 4474 C C . LYS B 1 291 ? 19.719 37.812 17.766 1 77.31 291 LYS B C 1
ATOM 4476 O O . LYS B 1 291 ? 19.906 39 17.469 1 77.31 291 LYS B O 1
ATOM 4481 N N . MET B 1 292 ? 18.438 37.188 18.094 1 74.12 292 MET B N 1
ATOM 4482 C CA . MET B 1 292 ? 17.266 38.062 18.188 1 74.12 292 MET B CA 1
ATOM 4483 C C . MET B 1 292 ? 17.156 38.656 19.578 1 74.12 292 MET B C 1
ATOM 4485 O O . MET B 1 292 ? 16.344 39.562 19.812 1 74.12 292 MET B O 1
ATOM 4489 N N . LEU B 1 293 ? 17.859 38.219 20.516 1 61.03 293 LEU B N 1
ATOM 4490 C CA . LEU B 1 293 ? 17.969 38.812 21.844 1 61.03 293 LEU B CA 1
ATOM 4491 C C . LEU B 1 293 ? 19.109 39.844 21.906 1 61.03 293 LEU B C 1
ATOM 4493 O O . LEU B 1 293 ? 20.172 39.625 21.312 1 61.03 293 LEU B O 1
#

Organism: Botryotinia fuckeliana (strain B05.10) (NCBI:txid332648)

Nearest PDB structures (foldseek):
  2jap-assembly1_D  TM=8.350E-01  e=9.092E-21  Streptomyces clavuligerus
  3l77-assembly1_A  TM=8.519E-01  e=3.590E-16  Thermococcus sibiricus MM 739
  6vsp-assembly1_B  TM=8.065E-01  e=3.170E-16  Serratia marcescens
  6t6n-assembly1_A  TM=7.805E-01  e=5.215E-16  Klebsiella pneumoniae 30684/NJST258_2
  6drr-assembly1_B  TM=7.797E-01  e=4.331E-15  Campylobacter jejuni

Radius of gyration: 24.77 Å; Cα contacts (8 Å, |Δi|>4): 1155; chains: 2; bounding box: 52×82×51 Å

Foldseek 3Di:
DPFAAEEEFEDCAPQALRVLLQVLCVVVRHQYEYEYCDQVRPVVSVVVVHHYANADLLDLVRLQVVLVVQVVCCVVVVHVFHAEYELDFADAQFAAPVQGDVVVLVVRLSRLPVSLVSNCVSRVVRNLVNLHEYEYEAELLCQFVQGRRNSVVVSRVNVLVVQLVVQVVCVVSNYHYEYEHEAQERGPNVLDDDDGDPPDLCVVLVVLSVCSSCVSNDDCWHYSNVQSNVVVVQRVVPHDHYHYTIPCSVVSVCCCVPVRNVVSVVPNCVSRCVVVSVVVVVVVVVVVVVVVD/DPFAAEEEFEDCAPQALRVLLQVLCVVVRHQYEYEYCDQVRVVVSVVVVHHYANADLLDLVRLQVVLVVQVVCCVVVVHVFHAEYELDFADAQFAAPVQGDVVVLVVRLSRLPVSLVSNCVSRVVRNLVNLHEYEYEAELLCQFVQGRRNSVVVSRVNVLVVQLVVQVVCVVSNYHYEYEHEAQEGGPNVLDDDDGDPPDLCVVLVVLSVCSSCVSNDDCWHYSNVQSNVQVVQRVVPHDHYHYTIPCSVVSVCCCVPVRNVVSVVPNCVSRCVVVSVVVVVVVVVVVVVVVD

InterPro domains:
  IPR002347 Short-chain dehydrogenase/reductase SDR [PF00106] (5-191)
  IPR002347 Short-chain dehydrogenase/reductase SDR [PR00080] (80-91)
  IPR002347 Short-chain dehydrogenase/reductase SDR [PR00080] (132-140)
  IPR002347 Short-chain dehydrogenase/reductase SDR [PR00080] (152-171)
  IPR002347 Short-chain dehydrogenase/reductase SDR [PR00081] (7-24)
  IPR002347 Short-chain dehydrogenase/reductase SDR [PR00081] (80-91)
  IPR002347 Short-chain dehydrogenase/reductase SDR [PR00081] (126-142)
  IPR002347 Short-chain dehydrogenase/reductase SDR [PR00081] (152-171)
  IPR002347 Short-chain dehydrogenase/reductase SDR [PR00081] (173-190)
  IPR020904 Short-chain dehydrogenase/reductase, conserved site [PS00061] (139-167)
  IPR036291 NAD(P)-binding domain superfamily [SSF51735] (4-258)
  IPR057326 Ketoreductase domain [SM00822] (5-188)

pLDDT: mean 92.6, std 9.54, range [38.03, 98.94]

Solvent-accessible surface area (backbone atoms only — not comparable to full-atom values): 29398 Å² total; per-residue (Å²): 125,85,76,64,50,23,36,42,35,33,40,26,42,76,60,24,52,32,27,30,35,46,52,50,42,40,75,71,58,35,45,37,36,37,18,19,69,46,37,82,66,38,48,74,48,40,74,74,70,34,46,67,36,50,38,35,63,75,35,71,67,36,44,50,51,45,50,50,51,52,50,48,35,34,75,71,62,76,36,86,55,38,33,31,40,34,46,48,44,65,54,86,44,66,35,41,66,72,66,52,54,63,69,60,49,50,52,31,34,35,35,39,34,50,14,47,49,50,50,48,47,70,45,43,69,49,19,44,78,53,46,13,36,37,36,40,62,46,31,46,43,33,76,42,58,48,74,44,17,18,58,35,15,10,30,30,16,17,35,52,34,28,45,53,12,42,26,60,72,31,44,52,55,49,27,48,40,23,37,32,32,31,34,23,40,38,51,57,66,80,73,72,86,71,75,82,59,93,83,42,94,52,63,91,40,40,69,38,50,56,47,55,74,43,43,51,62,40,86,77,32,29,51,26,59,62,46,23,51,55,54,50,51,41,50,77,71,69,49,53,64,69,43,75,40,43,34,67,28,64,57,52,50,47,36,47,76,72,75,31,65,66,55,54,69,65,50,48,39,58,75,51,36,41,50,59,48,26,53,52,49,50,50,51,52,49,51,54,51,51,75,74,98,124,84,75,62,49,24,35,41,36,33,39,26,41,77,58,25,52,31,27,30,34,46,52,51,41,40,75,70,59,33,47,37,37,39,17,21,68,45,36,81,68,38,48,74,48,41,75,74,70,34,45,67,36,50,38,35,63,75,33,72,67,36,46,51,52,43,49,51,51,52,50,48,34,36,76,72,63,74,36,86,55,37,33,32,42,35,46,47,45,66,56,86,42,65,36,42,66,71,65,52,53,64,69,58,48,50,51,31,34,34,35,41,33,52,13,47,49,51,49,48,47,70,45,43,70,49,19,43,79,53,47,14,35,37,35,40,63,46,32,45,42,33,76,40,58,50,73,44,18,16,57,35,17,10,28,29,16,16,35,52,34,27,45,54,14,43,26,59,72,31,45,52,55,49,26,48,40,24,37,31,34,30,34,22,41,38,50,56,65,79,74,72,85,70,75,82,59,94,82,44,92,53,62,91,43,42,69,36,49,56,47,57,74,44,44,50,63,40,86,76,33,29,50,26,60,62,46,24,49,56,55,50,52,40,49,76,70,69,50,53,64,71,44,75,41,44,32,66,27,64,58,52,51,47,36,47,75,72,74,32,64,66,56,54,70,65,50,49,41,59,75,51,38,43,50,58,49,26,51,52,48,50,49,51,51,49,50,53,52,52,73,73,99

Secondary structure (DSSP, 8-state):
-----EEEES---TTSHHHHHHHHHHHTT-EEEEEESSGGGGHHHHTTT-EEEE--TT-HHHHHHHHHHHHHHHHTTS-----EEEE-------S-TTT--HHHHHHHHIIIIIHHHHHHHHHHHHHHHTT-EEEEE--GGGTS--TT-HHHHHHHHHHHHHHHHHHHHHGGGT-EEEEEEE-BB------------TT-TTGGGHHHHHHHHTGGGSSSPBPHHHHHHHHHHHHHTT--SEEEESBTHHHHHHIIIII-THHHHHHHHHHTTHHHHHHHHHHHHHHHHHHH-/-----EEEES---TTSHHHHHHHHHHHTT-EEEEEESSGGGGHHHHTTT-EEEE--TT-HHHHHHHHHHHHHHHHTTSS----EEEE-------S-TTT--HHHHHHHHIIIIIHHHHHHHHHHHHHHHTT-EEEEE--GGGTS--TT-HHHHHHHHHHHHHHHHHHHHHGGGT-EEEEEEE-BB------------TT-TTGGGHHHHHHHHTGGGSSSPBPHHHHHHHHHHHHHTT--SEEEESBTHHHHHHIIIII-THHHHHHHHHHTTHHHHHHHHHHHHHHHHHHH-

Sequence (586 aa):
MATQKTVLITGCTAGGIGHSLALDFHARGYLVIASARSATKITDLAELGIKTLSLDVTDGKSIEEAKREIEGWIENGEIGGLDVLVNNAGRNCTLPALDVDLDDARHCFETNVFGVMAMCQAFTPLLIKRKGLIVNIGSVAAILPYVFGSVYNASKAALHAYSRTLRLELAPYSVGVMVVVTGGVQSNIARTPRILPPSSLYLEIEDEFQSRVKHSQSGKAMPNVEYAKGVVDAVVKGGQRTLWRGNKTWIVWFVRNWIGSWFFDLVLPGMFGLGRLKGLIRRKESDEGRKMLMATQKTVLITGCTAGGIGHSLALDFHARGYLVIASARSATKITDLAELGIKTLSLDVTDGKSIEEAKREIEGWIENGEIGGLDVLVNNAGRNCTLPALDVDLDDARHCFETNVFGVMAMCQAFTPLLIKRKGLIVNIGSVAAILPYVFGSVYNASKAALHAYSRTLRLELAPYSVGVMVVVTGGVQSNIARTPRILPPSSLYLEIEDEFQSRVKHSQSGKAMPNVEYAKGVVDAVVKGGQRTLWRGNKTWIVWFVRNWIGSWFFDLVLPGMFGLGRLKGLIRRKESDEGRKML